Protein 7ZET (pdb70)

Secondary structure (DSSP, 8-state):
---HHHHHHHHHHHHTTHHHHHHHHHHHHHHHHHHHHHHHHHHHHHHHHHHHHHHHHHHHHHHHHHHHHHHHSS---S-SHHHHHHHHHHHHHHHHHHHHIIIII-S-HHHHHHHHHHHHHTS-HHHHHTTHHHHHHHHHHHHHHHHHHHHHHHHHHHHHHHHHHHTTSGGGS--GGGG-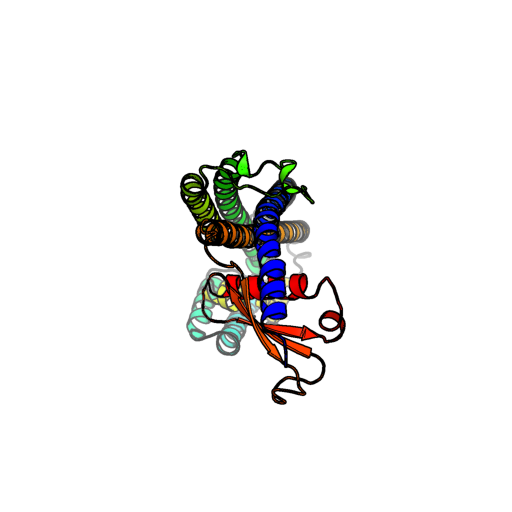SSS-----TT-HHHHHHHHHHHHHHHHHH---HHHHHHHHH-GGGGGGGTTT-HHHHHHTT---TTT-HHHHHHHHHHHHHHHHHHHHHHHHHHHHHHHHHHHHHHHHHHHHHHHHHHHHHHHHHHHT--SS-SEEEEEEEETTTTSSS-TTEEEEEEEETT-SPEEEEEEHHHHTT-TTHHHHHHHHHHHHHHHH-

Sequence (377 aa):
TVSDNELQEMSNQGSKYVNKEIQNAVNGVKQIKTLIEKTNEERKTLLSNLEEAKKKKEDALNETRESETKLKELPGVCNETMMALWEECKPCLKQTCMKFYARVCRSGSGLVGRQLEEFLNQSSPFYFWMNGDRIDSLLENDRQQTHMLDVMQDHFSRASSIIDELFQDRFFTREPQDTYHYLPFSLPHNFHAMFQPFLEMIHEAQQAMDIDRTVCREIRHNSTGCLRMKDQCDKCREILSVDCSTNNPSQAKLRRELDESLQVAERLTRKYNELLKSYQWKMLNTSSLLEQLNEQFNWVSRLANLTQGEDQYYLRVTTVASHTSDSDVPSGVTEVVVKLFDSDPITVTVPVEVSRKNPKFMETVAEKALQEYRKKH

Radius of gyration: 33.51 Å; Cα contacts (8 Å, |Δi|>4): 399; chains: 1; bounding box: 80×47×77 Å

Nearest PDB structures (foldseek):
  7zet-assembly2_A  TM=1.003E+00  e=3.191E-52  Homo sapiens
  7zeu-assembly1_A  TM=9.275E-01  e=2.368E-42  Homo sapiens
  7zeu-assembly2_D  TM=9.428E-01  e=3.509E-41  Homo sapiens
  7n6g-assembly1_3X  TM=1.990E-01  e=4.612E-02  Chlamydomonas reinhardtii
  5i7d-assembly1_A  TM=1.953E-01  e=1.506E+00  Homo sapiens

Organism: Homo sapiens (NCBI:txid9606)

Solvent-accessible surface area: 21316 Å² total; per-residue (Å²): 185,50,60,94,115,89,24,86,99,15,1,76,66,0,14,57,37,0,66,114,38,17,25,78,3,2,36,12,0,26,115,17,36,78,83,6,62,122,12,15,96,56,16,94,78,17,34,68,66,0,114,111,2,79,138,100,0,58,78,12,8,94,103,2,133,106,13,15,55,116,0,113,77,60,92,43,50,34,56,83,74,1,93,69,30,7,100,94,0,24,69,47,0,50,102,33,0,39,140,52,12,60,192,65,31,170,80,30,22,42,96,3,0,124,62,0,85,99,63,1,99,173,23,49,3,14,50,1,2,4,25,3,14,78,2,70,78,12,46,80,60,12,149,100,1,39,118,76,20,79,57,10,41,68,45,2,47,129,2,15,71,37,6,67,120,1,18,145,32,166,22,4,81,85,88,95,37,10,88,90,162,215,121,106,36,73,37,52,121,91,14,95,60,34,47,63,66,10,24,86,41,0,63,70,0,50,126,16,2,112,117,112,86,91,51,18,197,94,2,59,169,79,6,43,6,0,9,76,16,22,95,109,1,66,72,0,122,65,0,43,80,16,100,3,52,125,91,44,83,65,2,8,118,35,46,143,70,3,55,124,12,1,101,64,0,34,140,36,3,151,86,2,71,129,34,0,90,38,0,42,138,47,3,78,74,7,37,57,17,0,115,88,0,28,70,27,0,49,2,0,19,37,0,26,89,55,19,139,39,138,138,119,86,36,0,109,7,61,59,29,23,32,82,125,82,83,68,125,4,83,87,43,30,14,40,0,36,0,63,0,24,91,33,107,74,10,72,6,79,1,68,44,77,42,17,165,202,56,110,41,25,2,90,48,0,0,46,28,0,4,124,91,18,60,83,106,173

InterPro domains:
  IPR000753 Clusterin-like [PF01093] (30-445)
  IPR000753 Clusterin-like [PTHR10970] (2-448)
  IPR016014 Clusterin, N-terminal [SM00030] (23-227)
  IPR016015 Clusterin, C-terminal [SM00035] (228-443)
  IPR016016 Clusterin [PIRSF002368] (1-449)
  IPR033986 Clusterin, conserved site [PS00492] (113-121)
  IPR033986 Clusterin, conserved site [PS00493] (295-305)

B-factor: mean 80.99, std 20.87, range [36.33, 161.13]

GO terms:
  GO:0005515 protein binding (F, IPI)
  GO:0005576 extracellular region (C, IDA)
  GO:0005886 plasma membrane (C, IDA)
  GO:0097242 amyloid-beta clearance (P, IDA)
  GO:0048018 receptor ligand activity (F, IDA)
  GO:0071944 cell periphery (C, IDA)
  GO:0005634 nucleus (C, IDA)
  GO:0005737 cytoplasm (C, IDA)
  GO:0005856 cytoskeleton (C, IDA)
  GO:0001540 amyloid-beta binding (F, IDA)
  GO:0016020 membrane (C, IDA)
  GO:0032991 protein-containing complex (C, IDA)
  GO:1905907 negative regulation of amyloid fibril formation (P, IDA)
  GO:0031333 negative regulation of protein-containing complex assembly (P, IDA)
  GO:0031334 positive regulation of protein-containing complex assembly (P, IDA)
  GO:0061740 protein targeting to lysosome involved in chaperone-mediated autophagy (P, IDA)
  GO:0140597 protein carrier activity (F, IDA)
  GO:0005576 extracellular region (C, TAS)
  GO:0005737 cytoplasm (C, TAS)
  GO:1905907 negative regulation of amyloid fibril formation (P, TAS)

Structure (mmCIF, N/CA/C/O backbone):
data_7ZET
#
_entry.id   7ZET
#
_cell.length_a   65.742
_cell.length_b   43.808
_cell.length_c   102.800
_cell.angle_alpha   90.000
_cell.angle_beta   107.290
_cell.angle_gamma   90.000
#
_symmetry.space_group_name_H-M   'P 1 21 1'
#
loop_
_entity.id
_entity.type
_entity.pdbx_description
1 polymer Clusterin
2 branched 2-acetamido-2-deoxy-beta-D-glucopyranose-(1-4)-2-acetamido-2-deoxy-beta-D-glucopyranose
3 branched beta-D-mannopyranose-(1-4)-2-acetamido-2-deoxy-beta-D-glucopyranose-(1-4)-2-acetamido-2-deoxy-beta-D-glucopyranose
4 non-polymer 2-acetamido-2-deoxy-beta-D-glucopyranose
#
loop_
_atom_site.group_PDB
_atom_site.id
_atom_site.type_symbol
_atom_site.label_atom_id
_atom_site.label_alt_id
_atom_site.label_comp_id
_atom_site.label_asym_id
_atom_site.label_entity_id
_atom_site.label_seq_id
_atom_site.pdbx_PDB_ins_code
_atom_site.Cartn_x
_atom_site.Cartn_y
_atom_site.Cartn_z
_atom_site.occupancy
_atom_site.B_iso_or_equiv
_atom_site.auth_seq_id
_atom_site.auth_comp_id
_atom_site.auth_asym_id
_atom_site.auth_atom_id
_atom_site.pdbx_PDB_model_num
ATOM 1 N N . THR A 1 3 ? 48.284 -15.358 65.089 1.00 107.52 25 THR A N 1
ATOM 2 C CA . THR A 1 3 ? 49.670 -15.045 65.416 1.00 111.46 25 THR A CA 1
ATOM 3 C C . THR A 1 3 ? 50.121 -13.793 64.663 1.00 110.71 25 THR A C 1
ATOM 4 O O . THR A 1 3 ? 51.316 -13.511 64.552 1.00 118.06 25 THR A O 1
ATOM 8 N N . VAL A 1 4 ? 49.144 -13.043 64.160 1.00 82.23 26 VAL A N 1
ATOM 9 C CA . VAL A 1 4 ? 49.410 -11.850 63.363 1.00 75.36 26 VAL A CA 1
ATOM 10 C C . VAL A 1 4 ? 49.762 -10.698 64.298 1.00 70.89 26 VAL A C 1
ATOM 11 O O . VAL A 1 4 ? 48.965 -10.329 65.168 1.00 67.84 26 VAL A O 1
ATOM 15 N N . SER A 1 5 ? 50.952 -10.126 64.112 1.00 79.26 27 SER A N 1
ATOM 16 C CA . SER A 1 5 ? 51.426 -9.066 64.994 1.00 79.38 27 SER A CA 1
ATOM 17 C C . SER A 1 5 ? 50.532 -7.835 64.907 1.00 75.31 27 SER A C 1
ATOM 18 O O . SER A 1 5 ? 50.081 -7.448 63.825 1.00 88.38 27 SER A O 1
ATOM 21 N N . ASP A 1 6 ? 50.267 -7.227 66.068 1.00 78.55 28 ASP A N 1
ATOM 22 C CA . ASP A 1 6 ? 49.475 -6.001 66.104 1.00 81.33 28 ASP A CA 1
ATOM 23 C C . ASP A 1 6 ? 50.115 -4.906 65.259 1.00 79.83 28 ASP A C 1
ATOM 24 O O . ASP A 1 6 ? 49.413 -4.143 64.584 1.00 92.25 28 ASP A O 1
ATOM 29 N N . ASN A 1 7 ? 51.450 -4.821 65.276 1.00 65.86 29 ASN A N 1
ATOM 30 C CA . ASN A 1 7 ? 52.144 -3.833 64.455 1.00 74.69 29 ASN A CA 1
ATOM 31 C C . ASN A 1 7 ? 51.845 -4.024 62.977 1.00 77.83 29 ASN A C 1
ATOM 32 O O . ASN A 1 7 ? 51.772 -3.042 62.228 1.00 73.98 29 ASN A O 1
ATOM 37 N N . GLU A 1 8 ? 51.668 -5.273 62.539 1.00 78.70 30 GLU A N 1
ATOM 38 C CA . GLU A 1 8 ? 51.316 -5.526 61.145 1.00 65.78 30 GLU A CA 1
ATOM 39 C C . GLU A 1 8 ? 49.886 -5.090 60.860 1.00 76.75 30 GLU A C 1
ATOM 40 O O . GLU A 1 8 ? 49.624 -4.413 59.860 1.00 73.95 30 GLU A O 1
ATOM 46 N N . LEU A 1 9 ? 48.948 -5.470 61.736 1.00 72.98 31 LEU A N 1
ATOM 47 C CA . LEU A 1 9 ? 47.562 -5.035 61.596 1.00 61.93 31 LEU A CA 1
ATOM 48 C C . LEU A 1 9 ? 47.474 -3.521 61.461 1.00 66.33 31 LEU A C 1
ATOM 49 O O . LEU A 1 9 ? 46.669 -3.004 60.676 1.00 71.77 31 LEU A O 1
ATOM 54 N N . GLN A 1 10 ? 48.309 -2.795 62.208 1.00 61.40 32 GLN A N 1
ATOM 55 C CA . GLN A 1 10 ? 48.321 -1.340 62.110 1.00 69.60 32 GLN A CA 1
ATOM 56 C C . GLN A 1 10 ? 48.824 -0.879 60.750 1.00 60.30 32 GLN A C 1
ATOM 57 O O . GLN A 1 10 ? 48.275 0.065 60.170 1.00 65.59 32 GLN A O 1
ATOM 63 N N . GLU A 1 11 ? 49.868 -1.526 60.225 1.00 51.45 33 GLU A N 1
ATOM 64 C CA . GLU A 1 11 ? 50.345 -1.173 58.892 1.00 65.76 33 GLU A CA 1
ATOM 65 C C . GLU A 1 11 ? 49.301 -1.511 57.833 1.00 71.14 33 GLU A C 1
ATOM 66 O O . GLU A 1 11 ? 49.133 -0.765 56.861 1.00 64.82 33 GLU A O 1
ATOM 72 N N . MET A 1 12 ? 48.586 -2.626 58.012 1.00 68.28 34 MET A N 1
ATOM 73 C CA . MET A 1 12 ? 47.459 -2.932 57.140 1.00 61.36 34 MET A CA 1
ATOM 74 C C . MET A 1 12 ? 46.382 -1.861 57.239 1.00 70.12 34 MET A C 1
ATOM 75 O O . MET A 1 12 ? 45.719 -1.553 56.239 1.00 71.33 34 MET A O 1
ATOM 80 N N . SER A 1 13 ? 46.202 -1.275 58.426 1.00 59.90 35 SER A N 1
ATOM 81 C CA . SER A 1 13 ? 45.209 -0.217 58.591 1.00 60.85 35 SER A CA 1
ATOM 82 C C . SER A 1 13 ? 45.660 1.066 57.905 1.00 61.99 35 SER A C 1
ATOM 83 O O . SER A 1 13 ? 44.875 1.709 57.200 1.00 67.07 35 SER A O 1
ATOM 86 N N . ASN A 1 14 ? 46.925 1.453 58.108 1.00 73.15 36 ASN A N 1
ATOM 87 C CA . ASN A 1 14 ? 47.505 2.569 57.365 1.00 75.19 36 ASN A CA 1
ATOM 88 C C . ASN A 1 14 ? 47.341 2.366 55.866 1.00 72.18 36 ASN A C 1
ATOM 89 O O . ASN A 1 14 ? 46.841 3.245 55.153 1.00 62.58 36 ASN A O 1
ATOM 94 N N . GLN A 1 15 ? 47.750 1.193 55.379 1.00 71.08 37 GLN A N 1
ATOM 95 C CA . GLN A 1 15 ? 47.696 0.898 53.952 1.00 54.87 37 GLN A CA 1
ATOM 96 C C . GLN A 1 15 ? 46.262 0.907 53.438 1.00 67.18 37 GLN A C 1
ATOM 97 O O . GLN A 1 15 ? 45.979 1.477 52.378 1.00 79.90 37 GLN A O 1
ATOM 103 N N . GLY A 1 16 ? 45.340 0.294 54.184 1.00 70.06 38 GLY A N 1
ATOM 104 C CA . GLY A 1 16 ? 43.957 0.229 53.739 1.00 71.41 38 GLY A CA 1
ATOM 105 C C . GLY A 1 16 ? 43.247 1.568 53.771 1.00 68.32 38 GLY A C 1
ATOM 106 O O . GLY A 1 16 ? 42.380 1.832 52.932 1.00 81.21 38 GLY A O 1
ATOM 107 N N . SER A 1 17 ? 43.603 2.432 54.726 1.00 59.39 39 SER A N 1
ATOM 108 C CA . SER A 1 17 ? 42.948 3.729 54.842 1.00 67.01 39 SER A CA 1
ATOM 109 C C . SER A 1 17 ? 43.259 4.644 53.665 1.00 70.89 39 SER A C 1
ATOM 110 O O . SER A 1 17 ? 42.486 5.571 53.399 1.00 73.40 39 SER A O 1
ATOM 113 N N . LYS A 1 18 ? 44.362 4.405 52.954 1.00 69.77 40 LYS A N 1
ATOM 114 C CA . LYS A 1 18 ? 44.731 5.237 51.818 1.00 69.47 40 LYS A CA 1
ATOM 115 C C . LYS A 1 18 ? 43.999 4.856 50.538 1.00 66.74 40 LYS A C 1
ATOM 116 O O . LYS A 1 18 ? 44.038 5.628 49.572 1.00 78.99 40 LYS A O 1
ATOM 118 N N . TYR A 1 19 ? 43.348 3.693 50.496 1.00 68.11 41 TYR A N 1
ATOM 119 C CA . TYR A 1 19 ? 42.499 3.335 49.369 1.00 66.83 41 TYR A CA 1
ATOM 120 C C . TYR A 1 19 ? 41.084 3.874 49.514 1.00 70.51 41 TYR A C 1
ATOM 121 O O . TYR A 1 19 ? 40.293 3.762 48.571 1.00 87.29 41 TYR A O 1
ATOM 130 N N . VAL A 1 20 ? 40.754 4.461 50.667 1.00 62.65 42 VAL A N 1
ATOM 131 C CA . VAL A 1 20 ? 39.485 5.161 50.814 1.00 61.39 42 VAL A CA 1
ATOM 132 C C . VAL A 1 20 ? 39.514 6.473 50.043 1.00 72.51 42 VAL A C 1
ATOM 133 O O . VAL A 1 20 ? 38.498 6.893 49.474 1.00 77.54 42 VAL A O 1
ATOM 137 N N . ASN A 1 21 ? 40.675 7.128 49.981 1.00 79.85 43 ASN A N 1
ATOM 138 C CA . ASN A 1 21 ? 40.792 8.350 49.194 1.00 73.03 43 ASN A CA 1
ATOM 139 C C . ASN A 1 21 ? 40.751 8.082 47.698 1.00 80.74 43 ASN A C 1
ATOM 140 O O . ASN A 1 21 ? 40.405 8.985 46.928 1.00 77.14 43 ASN A O 1
ATOM 145 N N . LYS A 1 22 ? 41.093 6.868 47.263 1.00 71.94 44 LYS A N 1
ATOM 146 C CA . LYS A 1 22 ? 40.953 6.539 45.849 1.00 73.65 44 LYS A CA 1
ATOM 147 C C . LYS A 1 22 ? 39.499 6.292 45.477 1.00 82.42 44 LYS A C 1
ATOM 148 O O . LYS A 1 22 ? 39.127 6.442 44.307 1.00 78.14 44 LYS A O 1
ATOM 154 N N . GLU A 1 23 ? 38.667 5.921 46.454 1.00 77.77 45 GLU A N 1
ATOM 155 C CA . GLU A 1 23 ? 37.249 5.711 46.176 1.00 69.82 45 GLU A CA 1
ATOM 156 C C . GLU A 1 23 ? 36.544 7.031 45.892 1.00 65.34 45 GLU A C 1
ATOM 157 O O . GLU A 1 23 ? 35.771 7.134 44.931 1.00 58.58 45 GLU A O 1
ATOM 163 N N . ILE A 1 24 ? 36.812 8.058 46.705 1.00 56.66 46 ILE A N 1
ATOM 164 C CA . ILE A 1 24 ? 36.202 9.367 46.482 1.00 51.99 46 ILE A CA 1
ATOM 165 C C . ILE A 1 24 ? 36.502 9.860 45.075 1.00 61.81 46 ILE A C 1
ATOM 166 O O . ILE A 1 24 ? 35.654 10.481 44.422 1.00 72.64 46 ILE A O 1
ATOM 171 N N . GLN A 1 25 ? 37.708 9.578 44.578 1.00 65.10 47 GLN A N 1
ATOM 172 C CA . GLN A 1 25 ? 38.031 9.916 43.198 1.00 54.36 47 GLN A CA 1
ATOM 173 C C . GLN A 1 25 ? 37.284 9.009 42.228 1.00 59.34 47 GLN A C 1
ATOM 174 O O . GLN A 1 25 ? 36.634 9.491 41.293 1.00 66.21 47 GLN A O 1
ATOM 180 N N . ASN A 1 26 ? 37.359 7.690 42.438 1.00 54.95 48 ASN A N 1
ATOM 181 C CA . ASN A 1 26 ? 36.616 6.759 41.593 1.00 52.68 48 ASN A CA 1
ATOM 182 C C . ASN A 1 26 ? 35.126 7.063 41.615 1.00 48.65 48 ASN A C 1
ATOM 183 O O . ASN A 1 26 ? 34.447 6.954 40.588 1.00 69.19 48 ASN A O 1
ATOM 188 N N . ALA A 1 27 ? 34.603 7.454 42.779 1.00 45.00 49 ALA A N 1
ATOM 189 C CA . ALA A 1 27 ? 33.176 7.724 42.894 1.00 47.68 49 ALA A CA 1
ATOM 190 C C . ALA A 1 27 ? 32.761 8.885 42.002 1.00 60.13 49 ALA A C 1
ATOM 191 O O . ALA A 1 27 ? 31.744 8.810 41.303 1.00 65.72 49 ALA A O 1
ATOM 193 N N . VAL A 1 28 ? 33.535 9.974 42.017 1.00 57.20 50 VAL A N 1
ATOM 194 C CA . VAL A 1 28 ? 33.209 11.121 41.176 1.00 48.16 50 VAL A CA 1
ATOM 195 C C . VAL A 1 28 ? 33.306 10.749 39.702 1.00 52.91 50 VAL A C 1
ATOM 196 O O . VAL A 1 28 ? 32.506 11.210 38.876 1.00 69.72 50 VAL A O 1
ATOM 200 N N . ASN A 1 29 ? 34.273 9.900 39.348 1.00 49.45 51 ASN A N 1
ATOM 201 C CA . ASN A 1 29 ? 34.357 9.426 37.969 1.00 54.71 51 ASN A CA 1
ATOM 202 C C . ASN A 1 29 ? 33.146 8.579 37.601 1.00 60.03 51 ASN A C 1
ATOM 203 O O . ASN A 1 29 ? 32.614 8.698 36.489 1.00 62.35 51 ASN A O 1
ATOM 208 N N . GLY A 1 30 ? 32.682 7.738 38.527 1.00 61.22 52 GLY A N 1
ATOM 209 C CA . GLY A 1 30 ? 31.460 6.990 38.283 1.00 63.11 52 GLY A CA 1
ATOM 210 C C . GLY A 1 30 ? 30.285 7.894 37.979 1.00 60.93 52 GLY A C 1
ATOM 211 O O . GLY A 1 30 ? 29.489 7.613 37.080 1.00 66.71 52 GLY A O 1
ATOM 212 N N . VAL A 1 31 ? 30.175 9.006 38.709 1.00 53.75 53 VAL A N 1
ATOM 213 C CA . VAL A 1 31 ? 29.136 9.991 38.427 1.00 50.99 53 VAL A CA 1
ATOM 214 C C . VAL A 1 31 ? 29.292 10.529 37.014 1.00 59.72 53 VAL A C 1
ATOM 215 O O . VAL A 1 31 ? 28.339 10.545 36.225 1.00 54.07 53 VAL A O 1
ATOM 219 N N . LYS A 1 32 ? 30.507 10.963 36.668 1.00 55.42 54 LYS A N 1
ATOM 220 C CA . LYS A 1 32 ? 30.740 11.552 35.355 1.00 44.98 54 LYS A CA 1
ATOM 221 C C . LYS A 1 32 ? 30.597 10.527 34.238 1.00 56.05 54 LYS A C 1
ATOM 222 O O . LYS A 1 32 ? 30.148 10.873 33.139 1.00 66.20 54 LYS A O 1
ATOM 228 N N . GLN A 1 33 ? 30.957 9.267 34.496 1.00 53.58 55 GLN A N 1
ATOM 229 C CA . GLN A 1 33 ? 30.766 8.234 33.481 1.00 58.57 55 GLN A CA 1
ATOM 230 C C . GLN A 1 33 ? 29.286 7.958 33.246 1.00 63.30 55 GLN A C 1
ATOM 231 O O . GLN A 1 33 ? 28.863 7.768 32.101 1.00 64.47 55 GLN A O 1
ATOM 237 N N . ILE A 1 34 ? 28.483 7.946 34.314 1.00 55.27 56 ILE A N 1
ATOM 238 C CA . ILE A 1 34 ? 27.041 7.763 34.159 1.00 50.82 56 ILE A CA 1
ATOM 239 C C . ILE A 1 34 ? 26.442 8.921 33.374 1.00 53.49 56 ILE A C 1
ATOM 240 O O . ILE A 1 34 ? 25.569 8.724 32.519 1.00 58.14 56 ILE A O 1
ATOM 245 N N . LYS A 1 35 ? 26.904 10.145 33.647 1.00 55.19 57 LYS A N 1
ATOM 246 C CA . LYS A 1 35 ? 26.457 11.298 32.872 1.00 50.50 57 LYS A CA 1
ATOM 247 C C . LYS A 1 35 ? 26.691 11.083 31.385 1.00 58.77 57 LYS A C 1
ATOM 248 O O . LYS A 1 35 ? 25.824 11.393 30.558 1.00 67.18 57 LYS A O 1
ATOM 254 N N . THR A 1 36 ? 27.857 10.541 31.028 1.00 54.34 58 THR A N 1
ATOM 255 C CA . THR A 1 36 ? 28.146 10.240 29.630 1.00 57.17 58 THR A CA 1
ATOM 256 C C . THR A 1 36 ? 27.108 9.285 29.050 1.00 57.31 58 THR A C 1
ATOM 257 O O . THR A 1 36 ? 26.562 9.525 27.967 1.00 60.54 58 THR A O 1
ATOM 261 N N . LEU A 1 37 ? 26.801 8.210 29.781 1.00 52.06 59 LEU A N 1
ATOM 262 C CA . LEU A 1 37 ? 25.878 7.199 29.273 1.00 45.99 59 LEU A CA 1
ATOM 263 C C . LEU A 1 37 ? 24.469 7.758 29.121 1.00 52.66 59 LEU A C 1
ATOM 264 O O . LEU A 1 37 ? 23.762 7.417 28.166 1.00 59.75 59 LEU A O 1
ATOM 269 N N . ILE A 1 38 ? 24.043 8.615 30.051 1.00 51.85 60 ILE A N 1
ATOM 270 C CA . ILE A 1 38 ? 22.726 9.239 29.944 1.00 46.47 60 ILE A CA 1
ATOM 271 C C . ILE A 1 38 ? 22.660 10.125 28.707 1.00 47.15 60 ILE A C 1
ATOM 272 O O . ILE A 1 38 ? 21.706 10.061 27.923 1.00 70.45 60 ILE A O 1
ATOM 277 N N . GLU A 1 39 ? 23.685 10.959 28.511 1.00 57.08 61 GLU A N 1
ATOM 278 C CA . GLU A 1 39 ? 23.722 11.832 27.342 1.00 58.02 61 GLU A CA 1
ATOM 279 C C . GLU A 1 39 ? 23.818 11.028 26.053 1.00 61.24 61 GLU A C 1
ATOM 280 O O . GLU A 1 39 ? 23.252 11.424 25.028 1.00 69.22 61 GLU A O 1
ATOM 286 N N . LYS A 1 40 ? 24.533 9.900 26.084 1.00 47.30 62 LYS A N 1
ATOM 287 C CA . LYS A 1 40 ? 24.591 9.013 24.924 1.00 53.08 62 LYS A CA 1
ATOM 288 C C . LYS A 1 40 ? 23.209 8.469 24.582 1.00 55.86 62 LYS A C 1
ATOM 289 O O . LYS A 1 40 ? 22.755 8.555 23.434 1.00 57.59 62 LYS A O 1
ATOM 295 N N . THR A 1 41 ? 22.514 7.924 25.583 1.00 56.93 63 THR A N 1
ATOM 296 C CA . THR A 1 41 ? 21.170 7.402 25.369 1.00 48.80 63 THR A CA 1
ATOM 297 C C . THR A 1 41 ? 20.212 8.487 24.894 1.00 57.58 63 THR A C 1
ATOM 298 O O . THR A 1 41 ? 19.291 8.204 24.118 1.00 60.38 63 THR A O 1
ATOM 302 N N . ASN A 1 42 ? 20.415 9.729 25.343 1.00 52.65 64 ASN A N 1
ATOM 303 C CA . ASN A 1 42 ? 19.549 10.824 24.918 1.00 60.74 64 ASN A CA 1
ATOM 304 C C . ASN A 1 42 ? 19.657 11.052 23.416 1.00 64.41 64 ASN A C 1
ATOM 305 O O . ASN A 1 42 ? 18.645 11.232 22.729 1.00 59.30 64 ASN A O 1
ATOM 310 N N . GLU A 1 43 ? 20.884 11.040 22.889 1.00 60.85 65 GLU A N 1
ATOM 311 C CA . GLU A 1 43 ? 21.077 11.220 21.453 1.00 62.52 65 GLU A CA 1
ATOM 312 C C . GLU A 1 43 ? 20.531 10.034 20.672 1.00 55.92 65 GLU A C 1
ATOM 313 O O . GLU A 1 43 ? 19.963 10.210 19.587 1.00 72.85 65 GLU A O 1
ATOM 319 N N . GLU A 1 44 ? 20.694 8.821 21.205 1.00 52.55 66 GLU A N 1
ATOM 320 C CA . GLU A 1 44 ? 20.103 7.651 20.566 1.00 49.58 66 GLU A CA 1
ATOM 321 C C . GLU A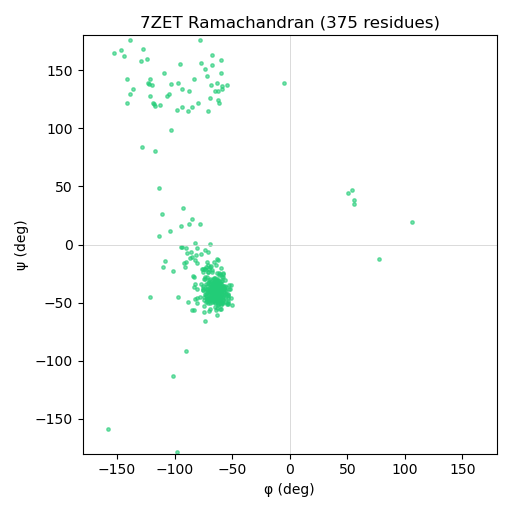 1 44 ? 18.584 7.733 20.567 1.00 58.56 66 GLU A C 1
ATOM 322 O O . GLU A 1 44 ? 17.933 7.237 19.641 1.00 63.24 66 GLU A O 1
ATOM 328 N N . ARG A 1 45 ? 18.005 8.363 21.591 1.00 56.02 67 ARG A N 1
ATOM 329 C CA . ARG A 1 45 ? 16.567 8.606 21.594 1.00 46.24 67 ARG A CA 1
ATOM 330 C C . ARG A 1 45 ? 16.175 9.586 20.495 1.00 56.43 67 ARG A C 1
ATOM 331 O O . ARG A 1 45 ? 15.156 9.398 19.817 1.00 59.17 67 ARG A O 1
ATOM 339 N N . LYS A 1 46 ? 16.987 10.626 20.287 1.00 54.94 68 LYS A N 1
ATOM 340 C CA . LYS A 1 46 ? 16.655 11.645 19.295 1.00 48.11 68 LYS A CA 1
ATOM 341 C C . LYS A 1 46 ? 16.676 11.072 17.883 1.00 66.51 68 LYS A C 1
ATOM 342 O O . LYS A 1 46 ? 15.756 11.315 17.092 1.00 63.19 68 LYS A O 1
ATOM 348 N N . THR A 1 47 ? 17.727 10.323 17.540 1.00 53.05 69 THR A N 1
ATOM 349 C CA . THR A 1 47 ? 17.779 9.716 16.216 1.00 57.18 69 THR A CA 1
ATOM 350 C C . THR A 1 47 ? 16.685 8.668 16.044 1.00 57.80 69 THR A C 1
ATOM 351 O O . THR A 1 47 ? 16.183 8.471 14.931 1.00 60.35 69 THR A O 1
ATOM 355 N N . LEU A 1 48 ? 16.275 8.021 17.137 1.00 68.18 70 LEU A N 1
ATOM 356 C CA . LEU A 1 48 ? 15.136 7.113 17.079 1.00 62.25 70 LEU A CA 1
ATOM 357 C C . LEU A 1 48 ? 13.852 7.879 16.799 1.00 59.49 70 LEU A C 1
ATOM 358 O O . LEU A 1 48 ? 13.006 7.431 16.015 1.00 62.91 70 LEU A O 1
ATOM 363 N N . LEU A 1 49 ? 13.700 9.047 17.426 1.00 62.08 71 LEU A N 1
ATOM 364 C CA . LEU A 1 49 ? 12.542 9.893 17.167 1.00 55.58 71 LEU A CA 1
ATOM 365 C C . LEU A 1 49 ? 12.484 10.311 15.703 1.00 57.46 71 LEU A C 1
ATOM 366 O O . LEU A 1 49 ? 11.404 10.343 15.100 1.00 60.32 71 LEU A O 1
ATOM 371 N N . SER A 1 50 ? 13.638 10.628 15.110 1.00 58.31 72 SER A N 1
ATOM 372 C CA . SER A 1 50 ? 13.661 10.964 13.692 1.00 50.50 72 SER A CA 1
ATOM 373 C C . SER A 1 50 ? 13.305 9.762 12.828 1.00 57.10 72 SER A C 1
ATOM 374 O O . SER A 1 50 ? 12.744 9.928 11.739 1.00 65.67 72 SER A O 1
ATOM 377 N N . ASN A 1 51 ? 13.620 8.550 13.294 1.00 59.77 73 ASN A N 1
ATOM 378 C CA . ASN A 1 51 ? 13.183 7.352 12.582 1.00 55.36 73 ASN A CA 1
ATOM 379 C C . ASN A 1 51 ? 11.676 7.178 12.688 1.00 52.29 73 ASN A C 1
ATOM 380 O O . ASN A 1 51 ? 11.026 6.744 11.730 1.00 60.49 73 ASN A O 1
ATOM 385 N N . LEU A 1 52 ? 11.103 7.522 13.843 1.00 48.08 74 LEU A N 1
ATOM 386 C CA . LEU A 1 52 ? 9.661 7.405 14.018 1.00 56.58 74 LEU A CA 1
ATOM 387 C C . LEU A 1 52 ? 8.908 8.417 13.166 1.00 62.35 74 LEU A C 1
ATOM 388 O O . LEU A 1 52 ? 7.810 8.121 12.678 1.00 57.76 74 LEU A O 1
ATOM 393 N N . GLU A 1 53 ? 9.478 9.607 12.967 1.00 53.71 75 GLU A N 1
ATOM 394 C CA . GLU A 1 53 ? 8.789 10.624 12.180 1.00 56.14 75 GLU A CA 1
ATOM 395 C C . GLU A 1 53 ? 8.784 10.268 10.698 1.00 66.99 75 GLU A C 1
ATOM 396 O O . GLU A 1 53 ? 7.803 10.538 9.995 1.00 58.91 75 GLU A O 1
ATOM 402 N N . GLU A 1 54 ? 9.862 9.654 10.207 1.00 58.61 76 GLU A N 1
ATOM 403 C CA . GLU A 1 54 ? 9.843 9.129 8.847 1.00 47.89 76 GLU A CA 1
ATOM 404 C C . GLU A 1 54 ? 8.901 7.935 8.740 1.00 60.51 76 GLU A C 1
ATOM 405 O O . GLU A 1 54 ? 8.147 7.816 7.767 1.00 72.44 76 GLU A O 1
ATOM 411 N N . ALA A 1 55 ? 8.916 7.054 9.743 1.00 52.18 77 ALA A N 1
ATOM 412 C CA . ALA A 1 55 ? 8.078 5.862 9.696 1.00 50.11 77 ALA A CA 1
ATOM 413 C C . ALA A 1 55 ? 6.601 6.197 9.851 1.00 60.78 77 ALA A C 1
ATOM 414 O O . ALA A 1 55 ? 5.750 5.487 9.304 1.00 60.62 77 ALA A O 1
ATOM 416 N N . LYS A 1 56 ? 6.274 7.260 10.590 1.00 61.76 78 LYS A N 1
ATOM 417 C CA . LYS A 1 56 ? 4.870 7.615 10.775 1.00 55.67 78 LYS A CA 1
ATOM 418 C C . LYS A 1 56 ? 4.235 8.049 9.463 1.00 61.20 78 LYS A C 1
ATOM 419 O O . LYS A 1 56 ? 3.096 7.668 9.163 1.00 68.74 78 LYS A O 1
ATOM 425 N N . LYS A 1 57 ? 4.953 8.849 8.673 1.00 55.90 79 LYS A N 1
ATOM 426 C CA . LYS A 1 57 ? 4.419 9.314 7.398 1.00 58.68 79 LYS A CA 1
ATOM 427 C C . LYS A 1 57 ? 4.062 8.140 6.496 1.00 56.48 79 LYS A C 1
ATOM 428 O O . LYS A 1 57 ? 2.942 8.057 5.980 1.00 52.69 79 LYS A O 1
ATOM 434 N N . LYS A 1 58 ? 5.001 7.204 6.322 1.00 49.36 80 LYS A N 1
ATOM 435 C CA . LYS A 1 58 ? 4.756 6.044 5.471 1.00 61.52 80 LYS A CA 1
ATOM 436 C C . LYS A 1 58 ? 3.540 5.260 5.946 1.00 59.92 80 LYS A C 1
ATOM 437 O O . LYS A 1 58 ? 2.683 4.877 5.141 1.00 71.56 80 LYS A O 1
ATOM 443 N N . LYS A 1 59 ? 3.445 5.019 7.255 1.00 56.46 81 LYS A N 1
ATOM 444 C CA . LYS A 1 59 ? 2.276 4.338 7.803 1.00 61.08 81 LYS A CA 1
ATOM 445 C C . LYS A 1 59 ? 1.005 5.134 7.534 1.00 63.92 81 LYS A C 1
ATOM 446 O O . LYS A 1 59 ? -0.005 4.581 7.082 1.00 67.76 81 LYS A O 1
ATOM 452 N N . GLU A 1 60 ? 1.046 6.446 7.787 1.00 57.90 82 GLU A N 1
ATOM 453 C CA . GLU A 1 60 ? -0.143 7.278 7.621 1.00 72.07 82 GLU A CA 1
ATOM 454 C C . GLU A 1 60 ? -0.613 7.286 6.172 1.00 66.57 82 GLU A C 1
ATOM 455 O O . GLU A 1 60 ? -1.814 7.168 5.900 1.00 71.64 82 GLU A O 1
ATOM 461 N N . ASP A 1 61 ? 0.322 7.420 5.228 1.00 62.98 83 ASP A N 1
ATOM 462 C CA . ASP A 1 61 ? -0.037 7.381 3.814 1.00 54.78 83 ASP A CA 1
ATOM 463 C C . ASP A 1 61 ? -0.673 6.048 3.443 1.00 55.50 83 ASP A C 1
ATOM 464 O O . ASP A 1 61 ? -1.652 6.008 2.690 1.00 76.04 83 ASP A O 1
ATOM 469 N N . ALA A 1 62 ? -0.133 4.945 3.967 1.00 57.11 84 ALA A N 1
ATOM 470 C CA . ALA A 1 62 ? -0.714 3.637 3.692 1.00 56.97 84 ALA A CA 1
ATOM 471 C C . ALA A 1 62 ? -2.109 3.507 4.286 1.00 63.47 84 ALA A C 1
ATOM 472 O O . ALA A 1 62 ? -2.961 2.812 3.718 1.00 70.18 84 ALA A O 1
ATOM 474 N N . LEU A 1 63 ? -2.363 4.167 5.419 1.00 64.15 85 LEU A N 1
ATOM 475 C CA . LEU A 1 63 ? -3.670 4.055 6.057 1.00 55.88 85 LEU A CA 1
ATOM 476 C C . LEU A 1 63 ? -4.722 4.867 5.314 1.00 64.51 85 LEU A C 1
ATOM 477 O O . LEU A 1 63 ? -5.865 4.416 5.176 1.00 73.67 85 LEU A O 1
ATOM 482 N N . ASN A 1 64 ? -4.367 6.061 4.821 1.00 59.50 86 ASN A N 1
ATOM 483 C CA . ASN A 1 64 ? -5.337 6.819 4.034 1.00 71.29 86 ASN A CA 1
ATOM 484 C C . ASN A 1 64 ? -5.731 6.070 2.772 1.00 71.63 86 ASN A C 1
ATOM 485 O O . ASN A 1 64 ? -6.880 6.166 2.329 1.00 69.83 86 ASN A O 1
ATOM 490 N N . GLU A 1 65 ? -4.786 5.360 2.156 1.00 67.97 87 GLU A N 1
ATOM 491 C CA . GLU A 1 65 ? -5.125 4.587 0.970 1.00 72.43 87 GLU A CA 1
ATOM 492 C C . GLU A 1 65 ? -6.013 3.406 1.329 1.00 61.29 87 GLU A C 1
ATOM 493 O O . GLU A 1 65 ? -6.959 3.091 0.599 1.00 83.66 87 GLU A O 1
ATOM 499 N N . THR A 1 66 ? -5.726 2.744 2.452 1.00 61.86 88 THR A N 1
ATOM 500 C CA . THR A 1 66 ? -6.613 1.695 2.943 1.00 72.08 88 THR A CA 1
ATOM 501 C C . THR A 1 66 ? -7.993 2.256 3.256 1.00 68.46 88 THR A C 1
ATOM 502 O O . THR A 1 66 ? -9.014 1.699 2.841 1.00 79.15 88 THR A O 1
ATOM 506 N N . ARG A 1 67 ? -8.038 3.375 3.983 1.00 71.91 89 ARG A N 1
ATOM 507 C CA . ARG A 1 67 ? -9.318 3.977 4.344 1.00 78.75 89 ARG A CA 1
ATOM 508 C C . ARG A 1 67 ? -10.041 4.517 3.117 1.00 76.49 89 ARG A C 1
ATOM 509 O O . ARG A 1 67 ? -11.273 4.451 3.038 1.00 79.02 89 ARG A O 1
ATOM 517 N N . GLU A 1 68 ? -9.295 5.063 2.154 1.00 71.87 90 GLU A N 1
ATOM 518 C CA . GLU A 1 68 ? -9.899 5.475 0.889 1.00 70.54 90 GLU A CA 1
ATOM 519 C C . GLU A 1 68 ? -10.510 4.290 0.156 1.00 76.74 90 GLU A C 1
ATOM 520 O O . GLU A 1 68 ? -11.448 4.461 -0.633 1.00 69.57 90 GLU A O 1
ATOM 526 N N . SER A 1 69 ? -10.015 3.084 0.423 1.00 64.94 91 SER A N 1
ATOM 527 C CA . SER A 1 69 ? -10.497 1.904 -0.281 1.00 70.71 91 SER A CA 1
ATOM 528 C C . SER A 1 69 ? -11.771 1.348 0.348 1.00 84.78 91 SER A C 1
ATOM 529 O O . SER A 1 69 ? -12.670 0.892 -0.369 1.00 90.94 91 SER A O 1
ATOM 532 N N . GLU A 1 70 ? -11.882 1.404 1.680 1.00 75.70 92 GLU A N 1
ATOM 533 C CA . GLU A 1 70 ? -13.057 0.842 2.340 1.00 82.59 92 GLU A CA 1
ATOM 534 C C . GLU A 1 70 ? -14.292 1.713 2.139 1.00 79.59 92 GLU A C 1
ATOM 535 O O . GLU A 1 70 ? -15.416 1.196 2.140 1.00 87.75 92 GLU A O 1
ATOM 541 N N . THR A 1 71 ? -14.110 3.025 1.958 1.00 78.59 93 THR A N 1
ATOM 542 C CA . THR A 1 71 ? -15.256 3.893 1.707 1.00 88.30 93 THR A CA 1
ATOM 543 C C . THR A 1 71 ? -15.838 3.653 0.321 1.00 90.52 93 THR A C 1
ATOM 544 O O . THR A 1 71 ? -17.055 3.758 0.137 1.00 97.10 93 THR A O 1
ATOM 548 N N . LYS A 1 72 ? -14.993 3.314 -0.658 1.00 86.20 94 LYS A N 1
ATOM 549 C CA . LYS A 1 72 ? -15.496 2.933 -1.971 1.00 73.94 94 LYS A CA 1
ATOM 550 C C . LYS A 1 72 ? -16.182 1.575 -1.945 1.00 85.00 94 LYS A C 1
ATOM 551 O O . LYS A 1 72 ? -17.026 1.304 -2.807 1.00 84.05 94 LYS A O 1
ATOM 557 N N . LEU A 1 73 ? -15.846 0.723 -0.977 1.00 76.87 95 LEU A N 1
ATOM 558 C CA . LEU A 1 73 ? -16.496 -0.569 -0.820 1.00 75.34 95 LEU A CA 1
ATOM 559 C C . LEU A 1 73 ? -17.762 -0.485 0.021 1.00 77.67 95 LEU A C 1
ATOM 560 O O . LEU A 1 73 ? -18.535 -1.449 0.053 1.00 92.06 95 LEU A O 1
ATOM 565 N N . LYS A 1 74 ? -17.993 0.637 0.697 1.00 73.46 96 LYS A N 1
ATOM 566 C CA . LYS A 1 74 ? -19.267 0.872 1.359 1.00 84.27 96 LYS A CA 1
ATOM 567 C C . LYS A 1 74 ? -20.258 1.594 0.459 1.00 92.85 96 LYS A C 1
ATOM 568 O O . LYS A 1 74 ? -21.466 1.537 0.718 1.00 103.84 96 LYS A O 1
ATOM 574 N N . GLU A 1 75 ? -19.775 2.260 -0.595 1.00 87.73 97 GLU A N 1
ATOM 575 C CA . GLU A 1 75 ? -20.670 2.759 -1.632 1.00 105.22 97 GLU A CA 1
ATOM 576 C C . GLU A 1 75 ? -21.428 1.619 -2.301 1.00 105.61 97 GLU A C 1
ATOM 577 O O . GLU A 1 75 ? -22.523 1.829 -2.834 1.00 114.51 97 GLU A O 1
ATOM 579 N N . LEU A 1 76 ? -20.862 0.407 -2.275 1.00 96.73 98 LEU A N 1
ATOM 580 C CA . LEU A 1 76 ? -21.489 -0.805 -2.799 1.00 95.25 98 LEU A CA 1
ATOM 581 C C . LEU A 1 76 ? -21.683 -1.765 -1.629 1.00 87.33 98 LEU A C 1
ATOM 582 O O . LEU A 1 76 ? -20.887 -2.697 -1.443 1.00 84.87 98 LEU A O 1
ATOM 587 N N . PRO A 1 77 ? -22.728 -1.575 -0.824 1.00 80.44 99 PRO A N 1
ATOM 588 C CA . PRO A 1 77 ? -22.827 -2.268 0.469 1.00 85.84 99 PRO A CA 1
ATOM 589 C C . PRO A 1 77 ? -23.525 -3.621 0.463 1.00 83.19 99 PRO A C 1
ATOM 590 O O . PRO A 1 77 ? -23.569 -4.265 1.517 1.00 104.39 99 PRO A O 1
ATOM 594 N N . GLY A 1 78 ? -24.065 -4.082 -0.661 1.00 87.06 100 GLY A N 1
ATOM 595 C CA . GLY A 1 78 ? -24.829 -5.312 -0.652 1.00 96.97 100 GLY A CA 1
ATOM 596 C C . GLY A 1 78 ? -23.967 -6.561 -0.605 1.00 88.10 100 GLY A C 1
ATOM 597 O O . GLY A 1 78 ? -22.802 -6.567 -1.000 1.00 85.99 100 GLY A O 1
ATOM 598 N N . VAL A 1 79 ? -24.563 -7.639 -0.101 1.00 80.41 101 VAL A N 1
ATOM 599 C CA . VAL A 1 79 ? -23.940 -8.958 -0.126 1.00 76.32 101 VAL A CA 1
ATOM 600 C C . VAL A 1 79 ? -24.285 -9.633 -1.445 1.00 89.81 101 VAL A C 1
ATOM 601 O O . VAL A 1 79 ? -25.447 -9.641 -1.867 1.00 92.61 101 VAL A O 1
ATOM 605 N N . CYS A 1 80 ? -23.272 -10.189 -2.110 1.00 82.99 102 CYS A N 1
ATOM 606 C CA . CYS A 1 80 ? -23.489 -10.752 -3.439 1.00 77.94 102 CYS A CA 1
ATOM 607 C C . CYS A 1 80 ? -24.235 -12.080 -3.356 1.00 82.51 102 CYS A C 1
ATOM 608 O O . CYS A 1 80 ? -25.318 -12.234 -3.931 1.00 102.12 102 CYS A O 1
ATOM 611 N N . ASN A 1 81 ? -23.677 -13.046 -2.638 1.00 79.63 103 ASN A N 1
ATOM 612 C CA . ASN A 1 81 ? -24.330 -14.332 -2.442 1.00 81.55 103 ASN A CA 1
ATOM 613 C C . ASN A 1 81 ? -25.338 -14.233 -1.301 1.00 85.73 103 ASN A C 1
ATOM 614 O O . ASN A 1 81 ? -25.107 -13.533 -0.311 1.00 109.53 103 ASN A O 1
ATOM 619 N N . GLU A 1 82 ? -26.474 -14.913 -1.455 1.00 99.93 104 GLU A N 1
ATOM 620 C CA . GLU A 1 82 ? -27.470 -14.973 -0.394 1.00 98.21 104 GLU A CA 1
ATOM 621 C C . GLU A 1 82 ? -27.234 -16.134 0.561 1.00 103.19 104 GLU A C 1
ATOM 622 O O . GLU A 1 82 ? -27.933 -16.232 1.576 1.00 105.13 104 GLU A O 1
ATOM 624 N N . THR A 1 83 ? -26.285 -17.022 0.248 1.00 106.55 105 THR A N 1
ATOM 625 C CA . THR A 1 83 ? -25.833 -17.995 1.235 1.00 105.25 105 THR A CA 1
ATOM 626 C C . THR A 1 83 ? -25.055 -17.316 2.351 1.00 107.66 105 THR A C 1
ATOM 627 O O . THR A 1 83 ? -25.063 -17.797 3.490 1.00 115.44 105 THR A O 1
ATOM 631 N N . MET A 1 84 ? -24.383 -16.202 2.039 1.00 101.07 106 MET A N 1
ATOM 632 C CA . MET A 1 84 ? -23.677 -15.424 3.053 1.00 101.31 106 MET A CA 1
ATOM 633 C C . MET A 1 84 ? -24.584 -15.106 4.232 1.00 109.55 106 MET A C 1
ATOM 634 O O . MET A 1 84 ? -24.194 -15.268 5.394 1.00 122.54 106 MET A O 1
ATOM 639 N N . MET A 1 85 ? -25.808 -14.652 3.945 1.00 99.41 107 MET A N 1
ATOM 640 C CA . MET A 1 85 ? -26.745 -14.307 5.008 1.00 101.47 107 MET A CA 1
ATOM 641 C C . MET A 1 85 ? -27.088 -15.515 5.870 1.00 105.49 107 MET A C 1
ATOM 642 O O . MET A 1 85 ? -27.363 -15.365 7.066 1.00 100.24 107 MET A O 1
ATOM 647 N N . ALA A 1 86 ? -27.070 -16.718 5.289 1.00 98.92 108 ALA A N 1
ATOM 648 C CA . ALA A 1 86 ? -27.359 -17.921 6.060 1.00 94.44 108 ALA A CA 1
ATOM 649 C C . ALA A 1 86 ? -26.131 -18.431 6.804 1.00 106.78 108 ALA A C 1
ATOM 650 O O . ALA A 1 86 ? -26.271 -19.076 7.851 1.00 113.01 108 ALA A O 1
ATOM 652 N N . LEU A 1 87 ? -24.930 -18.166 6.283 1.00 97.94 109 LEU A N 1
ATOM 653 C CA . LEU A 1 87 ? -23.718 -18.497 7.025 1.00 97.54 109 LEU A CA 1
ATOM 654 C C . LEU A 1 87 ? -23.520 -17.558 8.207 1.00 93.45 109 LEU A C 1
ATOM 655 O O . LEU A 1 87 ? -22.922 -17.950 9.214 1.00 91.57 109 LEU A O 1
ATOM 660 N N . TRP A 1 88 ? -24.025 -16.326 8.096 1.00 83.55 110 TRP A N 1
ATOM 661 C CA . TRP A 1 88 ? -23.863 -15.331 9.152 1.00 70.60 110 TRP A CA 1
ATOM 662 C C . TRP A 1 88 ? -24.535 -15.778 10.445 1.00 82.08 110 TRP A C 1
ATOM 663 O O . TRP A 1 88 ? -23.977 -15.606 11.535 1.00 98.69 110 TRP A O 1
ATOM 674 N N . GLU A 1 89 ? -25.726 -16.367 10.343 1.00 96.18 111 GLU A N 1
ATOM 675 C CA . GLU A 1 89 ? -26.474 -16.836 11.504 1.00 91.63 111 GLU A CA 1
ATOM 676 C C . GLU A 1 89 ? -25.994 -18.187 12.018 1.00 95.82 111 GLU A C 1
ATOM 677 O O . GLU A 1 89 ? -26.530 -18.682 13.018 1.00 95.20 111 GLU A O 1
ATOM 683 N N . GLU A 1 90 ? -25.025 -18.804 11.344 1.00 82.95 112 GLU A N 1
ATOM 684 C CA . GLU A 1 90 ? -24.295 -19.941 11.879 1.00 96.75 112 GLU A CA 1
ATOM 685 C C . GLU A 1 90 ? -22.851 -19.595 12.205 1.00 99.41 112 GLU A C 1
ATOM 686 O O . GLU A 1 90 ? -22.213 -20.323 12.970 1.00 87.12 112 GLU A O 1
ATOM 692 N N . CYS A 1 91 ? -22.330 -18.506 11.635 1.00 99.53 113 CYS A N 1
ATOM 693 C CA . CYS A 1 91 ? -21.049 -17.960 12.067 1.00 88.51 113 CYS A CA 1
ATOM 694 C C . CYS A 1 91 ? -21.173 -17.298 13.437 1.00 87.31 113 CYS A C 1
ATOM 695 O O . CYS A 1 91 ? -20.360 -17.54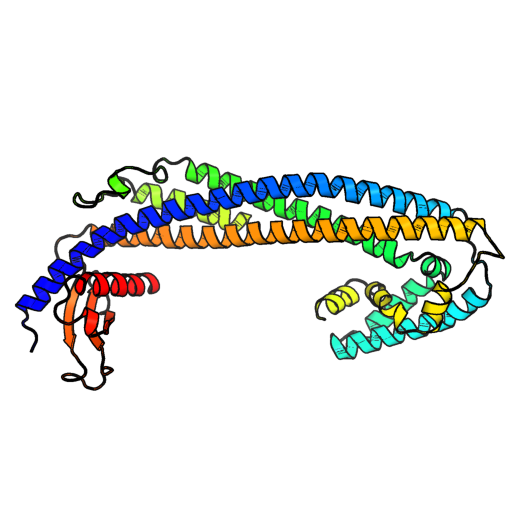6 14.334 1.00 84.44 113 CYS A O 1
ATOM 698 N N . LYS A 1 92 ? -22.204 -16.470 13.623 1.00 71.52 114 LYS A N 1
ATOM 699 C CA . LYS A 1 92 ? -22.354 -15.721 14.872 1.00 80.49 114 LYS A CA 1
ATOM 700 C C . LYS A 1 92 ? -22.453 -16.609 16.105 1.00 89.69 114 LYS A C 1
ATOM 701 O O . LYS A 1 92 ? -21.729 -16.346 17.080 1.00 77.44 114 LYS A O 1
ATOM 707 N N . PRO A 1 93 ? -23.316 -17.633 16.161 1.00 102.92 115 PRO A N 1
ATOM 708 C CA . PRO A 1 93 ? -23.361 -18.452 17.385 1.00 91.93 115 PRO A CA 1
ATOM 709 C C . PRO A 1 93 ? -22.049 -19.153 17.676 1.00 86.58 115 PRO A C 1
ATOM 710 O O . PRO A 1 93 ? -21.664 -19.286 18.844 1.00 91.56 115 PRO A O 1
ATOM 714 N N . CYS A 1 94 ? -21.347 -19.599 16.633 1.00 77.27 116 CYS A N 1
ATOM 715 C CA . CYS A 1 94 ? -20.071 -20.275 16.830 1.00 81.78 116 CYS A CA 1
ATOM 716 C C . CYS A 1 94 ? -19.046 -19.340 17.463 1.00 89.26 116 CYS A C 1
ATOM 717 O O . CYS A 1 94 ? -18.360 -19.713 18.421 1.00 93.50 116 CYS A O 1
ATOM 720 N N . LEU A 1 95 ? -18.929 -18.116 16.935 1.00 88.94 117 LEU A N 1
ATOM 721 C CA . LEU A 1 95 ? -17.989 -17.140 17.484 1.00 83.76 117 LEU A CA 1
ATOM 722 C C . LEU A 1 95 ? -18.239 -16.902 18.967 1.00 82.80 117 LEU A C 1
ATOM 723 O O . LEU A 1 95 ? -17.300 -16.866 19.771 1.00 83.86 117 LEU A O 1
ATOM 728 N N . LYS A 1 96 ? -19.509 -16.721 19.340 1.00 72.06 118 LYS A N 1
ATOM 729 C CA . LYS A 1 96 ? -19.870 -16.509 20.738 1.00 76.94 118 LYS A CA 1
ATOM 730 C C . LYS A 1 96 ? -19.322 -17.618 21.627 1.00 83.73 118 LYS A C 1
ATOM 731 O O . LYS A 1 96 ? -18.781 -17.352 22.707 1.00 83.52 118 LYS A O 1
ATOM 737 N N . GLN A 1 97 ? -19.424 -18.868 21.173 1.00 76.10 119 GLN A N 1
ATOM 738 C CA . GLN A 1 97 ? -19.042 -19.990 22.022 1.00 81.10 119 GLN A CA 1
ATOM 739 C C . GLN A 1 97 ? -17.529 -20.105 22.145 1.00 75.29 119 GLN A C 1
ATOM 740 O O . GLN A 1 97 ? -17.003 -20.303 23.246 1.00 93.75 119 GLN A O 1
ATOM 746 N N . THR A 1 98 ? -16.811 -19.989 21.023 1.00 74.60 120 THR A N 1
ATOM 747 C CA . THR A 1 98 ? -15.359 -20.140 21.057 1.00 75.18 120 THR A CA 1
ATOM 748 C C . THR A 1 98 ? -14.706 -19.077 21.928 1.00 76.78 120 THR A C 1
ATOM 749 O O . THR A 1 98 ? -13.688 -19.345 22.577 1.00 70.95 120 THR A O 1
ATOM 753 N N . CYS A 1 99 ? -15.281 -17.876 21.969 1.00 76.19 121 CYS A N 1
ATOM 754 C CA . CYS A 1 99 ? -14.728 -16.828 22.817 1.00 66.59 121 CYS A CA 1
ATOM 755 C C . CYS A 1 99 ? -15.105 -17.044 24.276 1.00 84.16 121 CYS A C 1
ATOM 756 O O . CYS A 1 99 ? -14.257 -16.918 25.168 1.00 91.76 121 CYS A O 1
ATOM 759 N N . MET A 1 100 ? -16.379 -17.356 24.537 1.00 72.20 122 MET A N 1
ATOM 760 C CA . MET A 1 100 ? -16.798 -17.712 25.890 1.00 79.16 122 MET A CA 1
ATOM 761 C C . MET A 1 100 ? -15.938 -18.836 26.449 1.00 79.77 122 MET A C 1
ATOM 762 O O . MET A 1 100 ? -15.403 -18.734 27.558 1.00 85.48 122 MET A O 1
ATOM 767 N N . LYS A 1 101 ? -15.792 -19.917 25.678 1.00 72.39 123 LYS A N 1
ATOM 768 C CA . LYS A 1 101 ? -14.969 -21.045 26.101 1.00 65.08 123 LYS A CA 1
ATOM 769 C C . LYS A 1 101 ? -13.545 -20.604 26.416 1.00 75.96 123 LYS A C 1
ATOM 770 O O . LYS A 1 101 ? -12.940 -21.078 27.386 1.00 82.45 123 LYS A O 1
ATOM 776 N N . PHE A 1 102 ? -12.999 -19.687 25.616 1.00 72.61 124 PHE A N 1
ATOM 777 C CA . PHE A 1 102 ? -11.646 -19.200 25.856 1.00 71.03 124 PHE A CA 1
ATOM 778 C C . PHE A 1 102 ? -11.566 -18.444 27.176 1.00 73.19 124 PHE A C 1
ATOM 779 O O . PHE A 1 102 ? -10.753 -18.775 28.047 1.00 74.33 124 PHE A O 1
ATOM 787 N N . TYR A 1 103 ? -12.431 -17.438 27.350 1.00 67.64 125 TYR A N 1
ATOM 788 C CA . TYR A 1 103 ? -12.337 -16.553 28.509 1.00 72.03 125 TYR A CA 1
ATOM 789 C C . TYR A 1 103 ? -12.498 -17.321 29.815 1.00 85.65 125 TYR A C 1
ATOM 790 O O . TYR A 1 103 ? -11.841 -17.004 30.815 1.00 89.91 125 TYR A O 1
ATOM 799 N N . ALA A 1 104 ? -13.357 -18.341 29.828 1.00 79.66 126 ALA A N 1
ATOM 800 C CA . ALA A 1 104 ? -13.542 -19.123 31.046 1.00 76.76 126 ALA A CA 1
ATOM 801 C C . ALA A 1 104 ? -12.329 -20.006 31.319 1.00 73.68 126 ALA A C 1
ATOM 802 O O . ALA A 1 104 ? -11.792 -20.018 32.432 1.00 98.89 126 ALA A O 1
ATOM 804 N N . ARG A 1 105 ? -11.876 -20.740 30.303 1.00 72.22 127 ARG A N 1
ATOM 805 C CA . ARG A 1 105 ? -10.710 -21.609 30.437 1.00 74.42 127 ARG A CA 1
ATOM 806 C C . ARG A 1 105 ? -9.459 -20.798 30.750 1.00 79.61 127 ARG A C 1
ATOM 807 O O . ARG A 1 105 ? -8.865 -20.938 31.825 1.00 94.16 127 ARG A O 1
ATOM 815 N N . VAL A 1 106 ? -9.087 -19.894 29.842 1.00 88.15 128 VAL A N 1
ATOM 816 C CA . VAL A 1 106 ? -7.792 -19.226 29.927 1.00 80.53 128 VAL A CA 1
ATOM 817 C C . VAL A 1 106 ? -7.835 -18.050 30.896 1.00 83.05 128 VAL A C 1
ATOM 818 O O . VAL A 1 106 ? -6.958 -17.902 31.755 1.00 99.25 128 VAL A O 1
ATOM 822 N N . CYS A 1 107 ? -8.857 -17.204 30.782 1.00 74.35 129 CYS A N 1
ATOM 823 C CA . CYS A 1 107 ? -8.821 -15.902 31.436 1.00 74.70 129 CYS A CA 1
ATOM 824 C C . CYS A 1 107 ? -9.404 -15.917 32.843 1.00 75.63 129 CYS A C 1
ATOM 825 O O . CYS A 1 107 ? -8.681 -16.163 33.814 1.00 87.37 129 CYS A O 1
ATOM 828 N N . ARG A 1 108 ? -10.698 -15.648 32.971 1.00 80.14 130 ARG A N 1
ATOM 829 C CA . ARG A 1 108 ? -11.236 -15.276 34.270 1.00 73.76 130 ARG A CA 1
ATOM 830 C C . ARG A 1 108 ? -12.738 -15.550 34.295 1.00 81.20 130 ARG A C 1
ATOM 831 O O . ARG A 1 108 ? -13.247 -16.361 33.512 1.00 84.86 130 ARG A O 1
ATOM 839 N N . SER A 1 109 ? -13.441 -14.877 35.201 1.00 72.88 131 SER A N 1
ATOM 840 C CA . SER A 1 109 ? -14.888 -14.953 35.304 1.00 82.75 131 SER A CA 1
ATOM 841 C C . SER A 1 109 ? -15.521 -13.796 34.544 1.00 89.57 131 SER A C 1
ATOM 842 O O . SER A 1 109 ? -14.910 -12.740 34.359 1.00 90.73 131 SER A O 1
ATOM 845 N N . GLY A 1 110 ? -16.757 -14.000 34.121 1.00 76.28 132 GLY A N 1
ATOM 846 C CA . GLY A 1 110 ? -17.410 -13.116 33.187 1.00 82.71 132 GLY A CA 1
ATOM 847 C C . GLY A 1 110 ? -17.529 -13.680 31.790 1.00 84.05 132 GLY A C 1
ATOM 848 O O . GLY A 1 110 ? -17.709 -12.901 30.843 1.00 93.07 132 GLY A O 1
ATOM 849 N N . SER A 1 111 ? -17.420 -15.002 31.632 1.00 92.27 133 SER A N 1
ATOM 850 C CA . SER A 1 111 ? -17.542 -15.633 30.322 1.00 86.35 133 SER A CA 1
ATOM 851 C C . SER A 1 111 ? -18.844 -15.243 29.635 1.00 81.84 133 SER A C 1
ATOM 852 O O . SER A 1 111 ? -18.844 -14.810 28.478 1.00 97.44 133 SER A O 1
ATOM 855 N N . GLY A 1 112 ? -19.969 -15.391 30.340 1.00 81.44 134 GLY A N 1
ATOM 856 C CA . GLY A 1 112 ? -21.251 -15.036 29.756 1.00 75.67 134 GLY A CA 1
ATOM 857 C C . GLY A 1 112 ? -21.378 -13.558 29.449 1.00 74.50 134 GLY A C 1
ATOM 858 O O . GLY A 1 112 ? -22.063 -13.177 28.495 1.00 86.70 134 GLY A O 1
ATOM 859 N N . LEU A 1 113 ? -20.731 -12.709 30.249 1.00 75.83 135 LEU A N 1
ATOM 860 C CA . LEU A 1 113 ? -20.745 -11.275 29.976 1.00 83.48 135 LEU A CA 1
ATOM 861 C C . LEU A 1 113 ? -20.121 -10.977 28.620 1.00 92.83 135 LEU A C 1
ATOM 862 O O . LEU A 1 113 ? -20.665 -10.199 27.828 1.00 96.75 135 LEU A O 1
ATOM 867 N N . VAL A 1 114 ? -18.976 -11.599 28.336 1.00 93.24 136 VAL A N 1
ATOM 868 C CA . VAL A 1 114 ? -18.311 -11.395 27.053 1.00 96.87 136 VAL A CA 1
ATOM 869 C C . VAL A 1 114 ? -19.183 -11.904 25.912 1.00 94.99 136 VAL A C 1
ATOM 870 O O . VAL A 1 114 ? -19.378 -11.215 24.903 1.00 103.76 136 VAL A O 1
ATOM 874 N N . GLY A 1 115 ? -19.713 -13.123 26.053 1.00 83.56 137 GLY A N 1
ATOM 875 C CA . GLY A 1 115 ? -20.530 -13.697 24.994 1.00 82.79 137 GLY A CA 1
ATOM 876 C C . GLY A 1 115 ? -21.761 -12.867 24.691 1.00 92.90 137 GLY A C 1
ATOM 877 O O . GLY A 1 115 ? -22.183 -12.763 23.535 1.00 100.04 137 GLY A O 1
ATOM 878 N N . ARG A 1 116 ? -22.345 -12.256 25.722 1.00 84.47 138 ARG A N 1
ATOM 879 C CA . ARG A 1 116 ? -23.498 -11.389 25.516 1.00 87.22 138 ARG A CA 1
ATOM 880 C C . ARG A 1 116 ? -23.104 -10.135 24.745 1.00 94.81 138 ARG A C 1
ATOM 881 O O . ARG A 1 116 ? -23.744 -9.781 23.747 1.00 116.38 138 ARG A O 1
ATOM 889 N N . GLN A 1 117 ? -22.034 -9.461 25.184 1.00 87.42 139 GLN A N 1
ATOM 890 C CA . GLN A 1 117 ? -21.570 -8.257 24.499 1.00 90.51 139 GLN A CA 1
ATOM 891 C C . GLN A 1 117 ? -21.211 -8.536 23.045 1.00 90.83 139 GLN A C 1
ATOM 892 O O . GLN A 1 117 ? -21.361 -7.656 22.189 1.00 93.30 139 GLN A O 1
ATOM 898 N N . LEU A 1 118 ? -20.739 -9.747 22.748 1.00 89.02 140 LEU A N 1
ATOM 899 C CA . LEU A 1 118 ? -20.382 -10.088 21.375 1.00 86.32 140 LEU A CA 1
ATOM 900 C C . LEU A 1 118 ? -21.625 -10.268 20.513 1.00 96.49 140 LEU A C 1
ATOM 901 O O . LEU A 1 118 ? -21.725 -9.691 19.423 1.00 91.04 140 LEU A O 1
ATOM 906 N N . GLU A 1 119 ? -22.586 -11.062 20.992 1.00 100.11 141 GLU A N 1
ATOM 907 C CA . GLU A 1 119 ? -23.811 -11.301 20.236 1.00 87.57 141 GLU A CA 1
ATOM 908 C C . GLU A 1 119 ? -24.538 -9.997 19.932 1.00 88.85 141 GLU A C 1
ATOM 909 O O . GLU A 1 119 ? -25.112 -9.836 18.848 1.00 104.24 141 GLU A O 1
ATOM 915 N N . GLU A 1 120 ? -24.513 -9.048 20.873 1.00 80.31 142 GLU A N 1
ATOM 916 C CA . GLU A 1 120 ? -25.157 -7.758 20.643 1.00 88.77 142 GLU A CA 1
ATOM 917 C C . GLU A 1 120 ? -24.460 -6.991 19.528 1.00 96.46 142 GLU A C 1
ATOM 918 O O . GLU A 1 120 ? -25.114 -6.439 18.635 1.00 111.92 142 GLU A O 1
ATOM 924 N N . PHE A 1 121 ? -23.126 -6.950 19.560 1.00 87.07 143 PHE A N 1
ATOM 925 C CA . PHE A 1 121 ? -22.375 -6.254 18.519 1.00 94.11 143 PHE A CA 1
ATOM 926 C C . PHE A 1 121 ? -22.529 -6.947 17.168 1.00 92.23 143 PHE A C 1
ATOM 927 O O . PHE A 1 121 ? -22.707 -6.282 16.139 1.00 79.31 143 PHE A O 1
ATOM 935 N N . LEU A 1 122 ? -22.484 -8.282 17.156 1.00 82.28 144 LEU A N 1
ATOM 936 C CA . LEU A 1 122 ? -22.604 -9.023 15.906 1.00 80.04 144 LEU A CA 1
ATOM 937 C C . LEU A 1 122 ? -23.989 -8.893 15.283 1.00 91.02 144 LEU A C 1
ATOM 938 O O . LEU A 1 122 ? -24.126 -9.069 14.068 1.00 100.62 144 LEU A O 1
ATOM 943 N N . ASN A 1 123 ? -25.017 -8.590 16.082 1.00 98.62 145 ASN A N 1
ATOM 944 C CA . ASN A 1 123 ? -26.337 -8.331 15.517 1.00 102.01 145 ASN A CA 1
ATOM 945 C C . ASN A 1 123 ? -26.426 -6.942 14.902 1.00 103.32 145 ASN A C 1
ATOM 946 O O . ASN A 1 123 ? -27.117 -6.760 13.894 1.00 106.77 145 ASN A O 1
ATOM 951 N N . GLN A 1 124 ? -25.736 -5.960 15.484 1.00 92.13 146 GLN A N 1
ATOM 952 C CA . GLN A 1 124 ? -25.564 -4.661 14.852 1.00 98.95 146 GLN A CA 1
ATOM 953 C C . GLN A 1 124 ? -24.497 -4.685 13.766 1.00 102.13 146 GLN A C 1
ATOM 954 O O . GLN A 1 124 ? -23.998 -3.625 13.367 1.00 103.36 146 GLN A O 1
ATOM 960 N N . SER A 1 125 ? -24.139 -5.873 13.291 1.00 97.85 147 SER A N 1
ATOM 961 C CA . SER A 1 125 ? -23.126 -6.067 12.269 1.00 101.72 147 SER A CA 1
ATOM 962 C C . SER A 1 125 ? -23.709 -6.922 11.150 1.00 92.39 147 SER A C 1
ATOM 963 O O . SER A 1 125 ? -24.780 -7.520 11.288 1.00 91.97 147 SER A O 1
ATOM 966 N N . SER A 1 126 ? -22.992 -6.981 10.038 1.00 86.25 148 SER A N 1
ATOM 967 C CA . SER A 1 126 ? -23.415 -7.690 8.842 1.00 77.44 148 SER A CA 1
ATOM 968 C C . SER A 1 126 ? -22.303 -8.616 8.381 1.00 86.48 148 SER A C 1
ATOM 969 O O . SER A 1 126 ? -21.134 -8.413 8.728 1.00 96.94 148 SER A O 1
ATOM 972 N N . PRO A 1 127 ? -22.630 -9.651 7.598 1.00 76.00 149 PRO A N 1
ATOM 973 C CA . PRO A 1 127 ? -21.568 -10.512 7.052 1.00 73.14 149 PRO A CA 1
ATOM 974 C C . PRO A 1 127 ? -20.744 -9.834 5.976 1.00 71.01 149 PRO A C 1
ATOM 975 O O . PRO A 1 127 ? -19.643 -10.309 5.673 1.00 68.45 149 PRO A O 1
ATOM 979 N N . PHE A 1 128 ? -21.245 -8.745 5.389 1.00 84.90 150 PHE A N 1
ATOM 980 C CA . PHE A 1 128 ? -20.445 -7.956 4.458 1.00 87.62 150 PHE A CA 1
ATOM 981 C C . PHE A 1 128 ? -19.240 -7.346 5.164 1.00 84.48 150 PHE A C 1
ATOM 982 O O . PHE A 1 128 ? -18.110 -7.414 4.665 1.00 78.45 150 PHE A O 1
ATOM 990 N N . TYR A 1 129 ? -19.473 -6.748 6.338 1.00 83.15 151 TYR A N 1
ATOM 991 C CA . TYR A 1 129 ? -18.394 -6.231 7.175 1.00 85.62 151 TYR A CA 1
ATOM 992 C C . TYR A 1 129 ? -17.325 -7.288 7.425 1.00 69.84 151 TYR A C 1
ATOM 993 O O . TYR A 1 129 ? -16.127 -6.982 7.446 1.00 69.10 151 TYR A O 1
ATOM 1002 N N . PHE A 1 130 ? -17.742 -8.540 7.617 1.00 64.19 152 PHE A N 1
ATOM 1003 C CA . PHE A 1 130 ? -16.790 -9.636 7.749 1.00 68.64 152 PHE A CA 1
ATOM 1004 C C . PHE A 1 130 ? -16.087 -9.910 6.427 1.00 75.56 152 PHE A C 1
ATOM 1005 O O . PHE A 1 130 ? -14.858 -10.047 6.380 1.00 65.11 152 PHE A O 1
ATOM 1013 N N . TRP A 1 131 ? -16.864 -9.976 5.341 1.00 73.59 153 TRP A N 1
ATOM 1014 C CA . TRP A 1 131 ? -16.333 -10.320 4.026 1.00 67.47 153 TRP A CA 1
ATOM 1015 C C . TRP A 1 131 ? -15.252 -9.341 3.583 1.00 70.15 153 TRP A C 1
ATOM 1016 O O . TRP A 1 131 ? -14.242 -9.746 2.998 1.00 70.22 153 TRP A O 1
ATOM 1027 N N . MET A 1 132 ? -15.430 -8.052 3.877 1.00 68.99 154 MET A N 1
ATOM 1028 C CA . MET A 1 132 ? -14.451 -7.034 3.523 1.00 75.59 154 MET A CA 1
ATOM 1029 C C . MET A 1 132 ? -13.369 -6.854 4.587 1.00 83.72 154 MET A C 1
ATOM 1030 O O . MET A 1 132 ? -12.676 -5.830 4.576 1.00 82.10 154 MET A O 1
ATOM 1035 N N . ASN A 1 133 ? -13.207 -7.825 5.492 1.00 71.40 155 ASN A N 1
ATOM 1036 C CA . ASN A 1 133 ? -12.233 -7.749 6.585 1.00 80.21 155 ASN A CA 1
ATOM 1037 C C . ASN A 1 133 ? -12.357 -6.433 7.348 1.00 72.34 155 ASN A C 1
ATOM 1038 O O . ASN A 1 133 ? -11.365 -5.768 7.649 1.00 73.11 155 ASN A O 1
ATOM 1043 N N . GLY A 1 134 ? -13.601 -6.045 7.644 1.00 76.17 156 GLY A N 1
ATOM 1044 C CA . GLY A 1 134 ? -13.827 -4.798 8.354 1.00 86.76 156 GLY A CA 1
ATOM 1045 C C . GLY A 1 134 ? -13.270 -4.806 9.762 1.00 68.98 156 GLY A C 1
ATOM 1046 O O . GLY A 1 134 ? -12.899 -3.754 10.294 1.00 73.65 156 GLY A O 1
ATOM 1047 N N . ASP A 1 135 ? -13.202 -5.985 10.385 1.00 76.27 157 ASP A N 1
ATOM 1048 C CA . ASP A 1 135 ? -12.609 -6.088 11.714 1.00 70.13 157 ASP A CA 1
ATOM 1049 C C . ASP A 1 135 ? -11.131 -5.719 11.686 1.00 71.84 157 ASP A C 1
ATOM 1050 O O . ASP A 1 135 ? -10.649 -4.997 12.566 1.00 71.12 157 ASP A O 1
ATOM 1055 N N . ARG A 1 136 ? -10.401 -6.196 10.673 1.00 71.38 158 ARG A N 1
ATOM 1056 C CA . ARG A 1 136 ? -8.976 -5.899 10.574 1.00 68.06 158 ARG A CA 1
ATOM 1057 C C . ARG A 1 136 ? -8.724 -4.416 10.341 1.00 64.40 158 ARG A C 1
ATOM 1058 O O . ARG A 1 136 ? -7.731 -3.875 10.839 1.00 73.94 158 ARG A O 1
ATOM 1066 N N . ILE A 1 137 ? -9.603 -3.745 9.593 1.00 65.33 159 ILE A N 1
ATOM 1067 C CA . ILE A 1 137 ? -9.448 -2.309 9.366 1.00 73.64 159 ILE A CA 1
ATOM 1068 C C . ILE A 1 137 ? -9.594 -1.553 10.680 1.00 77.79 159 ILE A C 1
ATOM 1069 O O . ILE A 1 137 ? -8.742 -0.732 11.044 1.00 75.37 159 ILE A O 1
ATOM 1074 N N . ASP A 1 138 ? -10.670 -1.835 11.420 1.00 71.13 160 ASP A N 1
ATOM 1075 C CA . ASP A 1 138 ? -10.885 -1.174 12.704 1.00 72.15 160 ASP A CA 1
ATOM 1076 C C . ASP A 1 138 ? -9.776 -1.512 13.691 1.00 73.27 160 ASP A C 1
ATOM 1077 O O . ASP A 1 138 ? -9.261 -0.626 14.381 1.00 70.55 160 ASP A O 1
ATOM 1082 N N . SER A 1 139 ? -9.386 -2.787 13.764 1.00 69.33 161 SER A N 1
ATOM 1083 C CA . SER A 1 139 ? -8.336 -3.198 14.687 1.00 68.19 161 SER A CA 1
ATOM 1084 C C . SER A 1 139 ? -6.957 -2.714 14.263 1.00 74.96 161 SER A C 1
ATOM 1085 O O . SER A 1 139 ? -5.994 -2.906 15.013 1.00 90.01 161 SER A O 1
ATOM 1088 N N . LEU A 1 140 ? -6.837 -2.107 13.084 1.00 71.07 162 LEU A N 1
ATOM 1089 C CA . LEU A 1 140 ? -5.607 -1.458 12.655 1.00 65.24 162 LEU A CA 1
ATOM 1090 C C . LEU A 1 140 ? -5.644 0.042 12.912 1.00 72.92 162 LEU A C 1
ATOM 1091 O O . LEU A 1 140 ? -4.677 0.610 13.430 1.00 71.09 162 LEU A O 1
ATOM 1096 N N . LEU A 1 141 ? -6.759 0.692 12.566 1.00 74.53 163 LEU A N 1
ATOM 1097 C CA . LEU A 1 141 ? -6.896 2.124 12.805 1.00 81.71 163 LEU A CA 1
ATOM 1098 C C . LEU A 1 141 ? -6.818 2.452 14.289 1.00 75.24 163 LEU A C 1
ATOM 1099 O O . LEU A 1 141 ? -6.303 3.512 14.664 1.00 65.68 163 LEU A O 1
ATOM 1104 N N . GLU A 1 142 ? -7.316 1.559 15.146 1.00 60.96 164 GLU A N 1
ATOM 1105 C CA . GLU A 1 142 ? -7.222 1.790 16.582 1.00 72.91 164 GLU A CA 1
ATOM 1106 C C . GLU A 1 142 ? -5.807 1.541 17.089 1.00 82.44 164 GLU A C 1
ATOM 1107 O O . GLU A 1 142 ? -5.314 2.283 17.946 1.00 77.49 164 GLU A O 1
ATOM 1113 N N . ASN A 1 143 ? -5.143 0.505 16.567 1.00 81.77 165 ASN A N 1
ATOM 1114 C CA . ASN A 1 143 ? -3.739 0.285 16.892 1.00 63.80 165 ASN A CA 1
ATOM 1115 C C . ASN A 1 143 ? -2.893 1.481 16.476 1.00 63.85 165 ASN A C 1
ATOM 1116 O O . ASN A 1 143 ? -1.969 1.879 17.196 1.00 87.35 165 ASN A O 1
ATOM 1121 N N . ASP A 1 144 ? -3.213 2.082 15.326 1.00 67.96 166 ASP A N 1
ATOM 1122 C CA . ASP A 1 144 ? -2.508 3.281 14.881 1.00 75.50 166 ASP A CA 1
ATOM 1123 C C . ASP A 1 144 ? -2.695 4.431 15.864 1.00 70.37 166 ASP A C 1
ATOM 1124 O O . ASP A 1 144 ? -1.772 5.222 16.088 1.00 75.27 166 ASP A O 1
ATOM 1129 N N . ARG A 1 145 ? -3.884 4.539 16.461 1.00 67.38 167 ARG A N 1
ATOM 1130 C CA . ARG A 1 145 ? -4.133 5.603 17.427 1.00 68.14 167 ARG A CA 1
ATOM 1131 C C . ARG A 1 145 ? -3.454 5.308 18.758 1.00 75.25 167 ARG A C 1
ATOM 1132 O O . ARG A 1 145 ? -2.936 6.223 19.410 1.00 77.10 167 ARG A O 1
ATOM 1140 N N . GLN A 1 146 ? -3.443 4.037 19.175 1.00 70.17 168 GLN A N 1
ATOM 1141 C CA . GLN A 1 146 ? -2.726 3.665 20.392 1.00 60.84 168 GLN A CA 1
ATOM 1142 C C . GLN A 1 146 ? -1.241 3.974 20.264 1.00 64.79 168 GLN A C 1
ATOM 1143 O O . GLN A 1 146 ? -0.599 4.393 21.236 1.00 74.40 168 GLN A O 1
ATOM 1149 N N . GLN A 1 147 ? -0.682 3.784 19.068 1.00 67.23 169 GLN A N 1
ATOM 1150 C CA . GLN A 1 147 ? 0.724 4.104 18.843 1.00 73.82 169 GLN A CA 1
ATOM 1151 C C . GLN A 1 147 ? 0.964 5.605 18.915 1.00 67.82 169 GLN A C 1
ATOM 1152 O O . GLN A 1 147 ? 1.922 6.060 19.552 1.00 73.92 169 GLN A O 1
ATOM 1158 N N . THR A 1 148 ? 0.104 6.390 18.263 1.00 61.63 170 THR A N 1
ATOM 1159 C CA . THR A 1 148 ? 0.245 7.841 18.303 1.00 65.69 170 THR A CA 1
ATOM 1160 C C . THR A 1 148 ? 0.145 8.361 19.730 1.00 62.30 170 THR A C 1
ATOM 1161 O O . THR A 1 148 ? 0.877 9.278 20.120 1.00 67.10 170 THR A O 1
ATOM 1165 N N . HIS A 1 149 ? -0.750 7.775 20.527 1.00 63.75 171 HIS A N 1
ATOM 1166 C CA . HIS A 1 149 ? -0.880 8.172 21.924 1.00 66.62 171 HIS A CA 1
ATOM 1167 C C . HIS A 1 149 ? 0.348 7.760 22.725 1.00 64.78 171 HIS A C 1
ATOM 1168 O O . HIS A 1 149 ? 0.876 8.549 23.518 1.00 64.96 171 HIS A O 1
ATOM 1175 N N . MET A 1 150 ? 0.821 6.525 22.521 1.00 58.04 172 MET A N 1
ATOM 1176 C CA . MET A 1 150 ? 1.993 6.042 23.248 1.00 62.73 172 MET A CA 1
ATOM 1177 C C . MET A 1 150 ? 3.197 6.943 23.022 1.00 65.01 172 MET A C 1
ATOM 1178 O O . MET A 1 150 ? 3.930 7.258 23.967 1.00 60.91 172 MET A O 1
ATOM 1183 N N . LEU A 1 151 ? 3.419 7.370 21.779 1.00 56.67 173 LEU A N 1
ATOM 1184 C CA . LEU A 1 151 ? 4.558 8.238 21.508 1.00 55.76 173 LEU A CA 1
ATOM 1185 C C . LEU A 1 151 ? 4.343 9.621 22.106 1.00 48.75 173 LEU A C 1
ATOM 1186 O O . LEU A 1 151 ? 5.270 10.202 22.682 1.00 57.48 173 LEU A O 1
ATOM 1191 N N . ASP A 1 152 ? 3.125 10.159 21.988 1.00 50.45 174 ASP A N 1
ATOM 1192 C CA . ASP A 1 152 ? 2.810 11.447 22.603 1.00 67.42 174 ASP A CA 1
ATOM 1193 C C . ASP A 1 152 ? 3.146 11.444 24.089 1.00 62.06 174 ASP A C 1
ATOM 1194 O O . ASP A 1 152 ? 3.768 12.382 24.598 1.00 68.70 174 ASP A O 1
ATOM 1199 N N . VAL A 1 153 ? 2.752 10.382 24.797 1.00 52.72 175 VAL A N 1
ATOM 1200 C CA . VAL A 1 153 ? 3.002 10.296 26.234 1.00 62.94 175 VAL A CA 1
ATOM 1201 C C . VAL A 1 153 ? 4.491 10.121 26.506 1.00 58.82 175 VAL A C 1
ATOM 1202 O O . VAL A 1 153 ? 5.101 10.907 27.242 1.00 62.23 175 VAL A O 1
ATOM 1206 N N . MET A 1 154 ? 5.093 9.088 25.907 1.00 63.32 176 MET A N 1
ATOM 1207 C CA . MET A 1 154 ? 6.515 8.815 26.104 1.00 53.25 176 MET A CA 1
ATOM 1208 C C . MET A 1 154 ? 7.368 10.037 25.794 1.00 55.98 176 MET A C 1
ATOM 1209 O O . MET A 1 154 ? 8.242 10.414 26.582 1.00 70.65 176 MET A O 1
ATOM 1214 N N . GLN A 1 155 ? 7.121 10.672 24.644 1.00 61.48 177 GLN A N 1
ATOM 1215 C CA . GLN A 1 155 ? 7.941 11.802 24.217 1.00 67.26 177 GLN A CA 1
ATOM 1216 C C . GLN A 1 155 ? 7.866 12.954 25.209 1.00 73.25 177 GLN A C 1
ATOM 1217 O O . GLN A 1 155 ? 8.886 13.583 25.521 1.00 81.93 177 GLN A O 1
ATOM 1223 N N . ASP A 1 156 ? 6.671 13.242 25.726 1.00 67.06 178 ASP A N 1
ATOM 1224 C CA . ASP A 1 156 ? 6.524 14.377 26.632 1.00 86.27 178 ASP A CA 1
ATOM 1225 C C . ASP A 1 156 ? 7.084 14.062 28.014 1.00 79.58 178 ASP A C 1
ATOM 1226 O O . ASP A 1 156 ? 7.645 14.944 28.672 1.00 83.37 178 ASP A O 1
ATOM 1231 N N . HIS A 1 157 ? 6.939 12.814 28.472 1.00 68.36 179 HIS A N 1
ATOM 1232 C CA . HIS A 1 157 ? 7.658 12.382 29.667 1.00 59.04 179 HIS A CA 1
ATOM 1233 C C . HIS A 1 157 ? 9.162 12.535 29.481 1.00 67.84 179 HIS A C 1
ATOM 1234 O O . HIS A 1 157 ? 9.863 13.020 30.377 1.00 80.22 179 HIS A O 1
ATOM 1241 N N . PHE A 1 158 ? 9.668 12.151 28.307 1.00 74.70 180 PHE A N 1
ATOM 1242 C CA . PHE A 1 158 ? 11.108 12.143 28.067 1.00 64.22 180 PHE A CA 1
ATOM 1243 C C . PHE A 1 158 ? 11.666 13.558 27.999 1.00 69.19 180 PHE A C 1
ATOM 1244 O O . PHE A 1 158 ? 12.700 13.858 28.610 1.00 74.80 180 PHE A O 1
ATOM 1252 N N . SER A 1 159 ? 10.991 14.445 27.260 1.00 71.04 181 SER A N 1
ATOM 1253 C CA . SER A 1 159 ? 11.503 15.801 27.081 1.00 79.82 181 SER A CA 1
ATOM 1254 C C . SER A 1 159 ? 11.564 16.552 28.406 1.00 69.31 181 SER A C 1
ATOM 1255 O O . SER A 1 159 ? 12.494 17.333 28.637 1.00 70.07 181 SER A O 1
ATOM 1258 N N . ARG A 1 160 ? 10.589 16.324 29.292 1.00 60.53 182 ARG A N 1
ATOM 1259 C CA . ARG A 1 160 ? 10.636 16.937 30.617 1.00 63.70 182 ARG A CA 1
ATOM 1260 C C . ARG A 1 160 ? 11.859 16.463 31.386 1.00 65.81 182 ARG A C 1
ATOM 1261 O O . ARG A 1 160 ? 12.641 17.274 31.898 1.00 70.68 182 ARG A O 1
ATOM 1269 N N . ALA A 1 161 ? 12.038 15.143 31.473 1.00 65.04 183 ALA A N 1
ATOM 1270 C CA . ALA A 1 161 ? 13.188 14.591 32.177 1.00 56.93 183 ALA A CA 1
ATOM 1271 C C . ALA A 1 161 ? 14.490 15.055 31.542 1.00 60.69 183 ALA A C 1
ATOM 1272 O O . ALA A 1 161 ? 15.427 15.450 32.246 1.00 69.75 183 ALA A O 1
ATOM 1274 N N . SER A 1 162 ? 14.564 15.025 30.207 1.00 59.85 184 SER A N 1
ATOM 1275 C CA . SER A 1 162 ? 15.760 15.509 29.524 1.00 59.21 184 SER A CA 1
ATOM 1276 C C . SER A 1 162 ? 16.031 16.973 29.837 1.00 58.70 184 SER A C 1
ATOM 1277 O O . SER A 1 162 ? 17.194 17.389 29.887 1.00 66.89 184 SER A O 1
ATOM 1280 N N . SER A 1 163 ? 14.981 17.764 30.064 1.00 64.67 185 SER A N 1
ATOM 1281 C CA . SER A 1 163 ? 15.174 19.170 30.402 1.00 68.03 185 SER A CA 1
ATOM 1282 C C . SER A 1 163 ? 15.777 19.321 31.794 1.00 67.01 185 SER A C 1
ATOM 1283 O O . SER A 1 163 ? 16.733 20.081 31.987 1.00 84.21 185 SER A O 1
ATOM 1286 N N . ILE A 1 164 ? 15.234 18.597 32.775 1.00 59.84 186 ILE A N 1
ATOM 1287 C CA . ILE A 1 164 ? 15.792 18.634 34.125 1.00 65.96 186 ILE A CA 1
ATOM 1288 C C . ILE A 1 164 ? 17.232 18.140 34.117 1.00 71.55 186 ILE A C 1
ATOM 1289 O O . ILE A 1 164 ? 18.099 18.692 34.806 1.00 82.69 186 ILE A O 1
ATOM 1294 N N . ILE A 1 165 ? 17.512 17.105 33.323 1.00 74.38 187 ILE A N 1
ATOM 1295 C CA . ILE A 1 165 ? 18.828 16.473 33.349 1.00 60.07 187 ILE A CA 1
ATOM 1296 C C . ILE A 1 165 ? 19.871 17.370 32.696 1.00 63.92 187 ILE A C 1
ATOM 1297 O O . ILE A 1 165 ? 20.976 17.543 33.222 1.00 67.74 187 ILE A O 1
ATOM 1302 N N . ASP A 1 166 ? 19.536 17.957 31.544 1.00 65.04 188 ASP A N 1
ATOM 1303 C CA . ASP A 1 166 ? 20.485 18.837 30.869 1.00 73.47 188 ASP A CA 1
ATOM 1304 C C . ASP A 1 166 ? 20.815 20.058 31.717 1.00 81.41 188 ASP A C 1
ATOM 1305 O O . ASP A 1 166 ? 21.949 20.550 31.680 1.00 88.56 188 ASP A O 1
ATOM 1310 N N . GLU A 1 167 ? 19.847 20.551 32.493 1.00 66.96 189 GLU A N 1
ATOM 1311 C CA . GLU A 1 167 ? 20.124 21.659 33.401 1.00 77.56 189 GLU A CA 1
ATOM 1312 C C . GLU A 1 167 ? 21.071 21.229 34.516 1.00 82.61 189 GLU A C 1
ATOM 1313 O O . GLU A 1 167 ? 21.975 21.983 34.896 1.00 93.67 189 GLU A O 1
ATOM 1319 N N . LEU A 1 168 ? 20.888 20.012 35.036 1.00 73.69 190 LEU A N 1
ATOM 1320 C CA . LEU A 1 168 ? 21.778 19.495 36.072 1.00 67.23 190 LEU A CA 1
ATOM 1321 C C . LEU A 1 168 ? 23.195 19.308 35.545 1.00 60.86 190 LEU A C 1
ATOM 1322 O O . LEU A 1 168 ? 24.170 19.568 36.259 1.00 76.28 190 LEU A O 1
ATOM 1327 N N . PHE A 1 169 ? 23.331 18.860 34.298 1.00 71.40 191 PHE A N 1
ATOM 1328 C CA . PHE A 1 169 ? 24.640 18.608 33.709 1.00 63.41 191 PHE A CA 1
ATOM 1329 C C . PHE A 1 169 ? 25.304 19.869 33.168 1.00 69.60 191 PHE A C 1
ATOM 1330 O O . PHE A 1 169 ? 26.402 19.777 32.608 1.00 66.12 191 PHE A O 1
ATOM 1338 N N . GLN A 1 170 ? 24.669 21.034 33.308 1.00 76.92 192 GLN A N 1
ATOM 1339 C CA . GLN A 1 170 ? 25.323 22.294 32.981 1.00 84.11 192 GLN A CA 1
ATOM 1340 C C . GLN A 1 170 ? 26.230 22.780 34.102 1.00 78.99 192 GLN A C 1
ATOM 1341 O O . GLN A 1 170 ? 26.973 23.748 33.905 1.00 81.68 192 GLN A O 1
ATOM 1347 N N . ASP A 1 171 ? 26.184 22.132 35.262 1.00 76.66 193 ASP A N 1
ATOM 1348 C CA . ASP A 1 171 ? 27.101 22.440 36.345 1.00 79.61 193 ASP A CA 1
ATOM 1349 C C . ASP A 1 171 ? 28.501 21.950 35.996 1.00 82.02 193 ASP A C 1
ATOM 1350 O O . ASP A 1 171 ? 28.676 20.916 35.346 1.00 87.10 193 ASP A O 1
ATOM 1355 N N . ARG A 1 172 ? 29.506 22.709 36.430 1.00 89.35 194 ARG A N 1
ATOM 1356 C CA . ARG A 1 172 ? 30.888 22.354 36.135 1.00 85.12 194 ARG A CA 1
ATOM 1357 C C . ARG A 1 172 ? 31.410 21.230 37.016 1.00 71.93 194 ARG A C 1
ATOM 1358 O O . ARG A 1 172 ? 32.510 20.729 36.760 1.00 74.77 194 ARG A O 1
ATOM 1366 N N . PHE A 1 173 ? 30.650 20.825 38.040 1.00 64.23 195 PHE A N 1
ATOM 1367 C CA . PHE A 1 173 ? 31.011 19.636 38.803 1.00 63.08 195 PHE A CA 1
ATOM 1368 C C . PHE A 1 173 ? 31.103 18.411 37.908 1.00 70.21 195 PHE A C 1
ATOM 1369 O O . PHE A 1 173 ? 31.858 17.480 38.205 1.00 87.18 195 PHE A O 1
ATOM 1377 N N . PHE A 1 174 ? 30.348 18.396 36.813 1.00 71.56 196 PHE A N 1
ATOM 1378 C CA . PHE A 1 174 ? 30.316 17.258 35.910 1.00 57.79 196 PHE A CA 1
ATOM 1379 C C . PHE A 1 174 ? 31.350 17.349 34.799 1.00 69.52 196 PHE A C 1
ATOM 1380 O O . PHE A 1 174 ? 31.635 16.334 34.154 1.00 70.55 196 PHE A O 1
ATOM 1388 N N . THR A 1 175 ? 31.927 18.528 34.572 1.00 79.18 197 THR A N 1
ATOM 1389 C CA . THR A 1 175 ? 32.969 18.677 33.564 1.00 76.25 197 THR A CA 1
ATOM 1390 C C . THR A 1 175 ? 34.232 17.964 34.026 1.00 82.47 197 THR A C 1
ATOM 1391 O O . THR A 1 175 ? 34.723 18.216 35.132 1.00 81.28 197 THR A O 1
ATOM 1395 N N . ARG A 1 176 ? 34.756 17.076 33.182 1.00 68.93 198 ARG A N 1
ATOM 1396 C CA . ARG A 1 176 ? 35.968 16.346 33.528 1.00 73.82 198 ARG A CA 1
ATOM 1397 C C . ARG A 1 176 ? 37.117 17.311 33.798 1.00 74.78 198 ARG A C 1
ATOM 1398 O O . ARG A 1 176 ? 37.310 18.294 33.077 1.00 79.06 198 ARG A O 1
ATOM 1400 N N . GLU A 1 177 ? 37.869 17.033 34.856 1.00 83.32 199 GLU A N 1
ATOM 1401 C CA . GLU A 1 177 ? 39.029 17.810 35.259 1.00 82.44 199 GLU A CA 1
ATOM 1402 C C . GLU A 1 177 ? 40.252 16.906 35.359 1.00 81.79 199 GLU A C 1
ATOM 1403 O O . GLU A 1 177 ? 40.121 15.682 35.465 1.00 71.08 199 GLU A O 1
ATOM 1409 N N . PRO A 1 178 ? 41.462 17.474 35.312 1.00 88.76 200 PRO A N 1
ATOM 1410 C CA . PRO A 1 178 ? 42.665 16.631 35.437 1.00 89.57 200 PRO A CA 1
ATOM 1411 C C . PRO A 1 178 ? 42.784 15.933 36.776 1.00 86.16 200 PRO A C 1
ATOM 1412 O O . PRO A 1 178 ? 43.340 14.824 36.828 1.00 87.05 200 PRO A O 1
ATOM 1416 N N . GLN A 1 179 ? 42.280 16.540 37.857 1.00 85.68 201 GLN A N 1
ATOM 1417 C CA . GLN A 1 179 ? 42.319 15.926 39.183 1.00 67.19 201 GLN A CA 1
ATOM 1418 C C . GLN A 1 179 ? 41.764 14.509 39.158 1.00 78.59 201 GLN A C 1
ATOM 1419 O O . GLN A 1 179 ? 42.280 13.621 39.845 1.00 77.53 201 GLN A O 1
ATOM 1425 N N . ASP A 1 180 ? 40.749 14.273 38.319 1.00 81.82 202 ASP A N 1
ATOM 1426 C CA . ASP A 1 180 ? 40.137 12.952 38.208 1.00 61.50 202 ASP A CA 1
ATOM 1427 C C . ASP A 1 180 ? 41.128 11.874 37.777 1.00 72.73 202 ASP A C 1
ATOM 1428 O O . ASP A 1 180 ? 40.869 10.685 37.999 1.00 72.46 202 ASP A O 1
ATOM 1433 N N . THR A 1 181 ? 42.249 12.257 37.164 1.00 81.31 203 THR A N 1
ATOM 1434 C CA . THR A 1 181 ? 43.221 11.304 36.644 1.00 82.76 203 THR A CA 1
ATOM 1435 C C . THR A 1 181 ? 44.553 11.344 37.388 1.00 86.16 203 THR A C 1
ATOM 1436 O O . THR A 1 181 ? 45.502 10.677 36.964 1.00 89.26 203 THR A O 1
ATOM 1440 N N . TYR A 1 182 ? 44.649 12.098 38.484 1.00 74.93 204 TYR A N 1
ATOM 1441 C CA . TYR A 1 182 ? 45.872 12.110 39.280 1.00 74.68 204 TYR A CA 1
ATOM 1442 C C . TYR A 1 182 ? 46.112 10.734 39.895 1.00 67.05 204 TYR A C 1
ATOM 1443 O O . TYR A 1 182 ? 45.200 10.134 40.473 1.00 75.37 204 TYR A O 1
ATOM 1452 N N . HIS A 1 183 ? 47.345 10.233 39.771 1.00 68.02 205 HIS A N 1
ATOM 1453 C CA . HIS A 1 183 ? 47.715 8.937 40.322 1.00 84.36 205 HIS A CA 1
ATOM 1454 C C . HIS A 1 183 ? 48.632 9.027 41.535 1.00 74.47 205 HIS A C 1
ATOM 1455 O O . HIS A 1 183 ? 48.794 8.025 42.242 1.00 76.77 205 HIS A O 1
ATOM 1462 N N . TYR A 1 184 ? 49.230 10.188 41.792 1.00 77.47 206 TYR A N 1
ATOM 1463 C CA . TYR A 1 184 ? 50.106 10.394 42.938 1.00 83.24 206 TYR A CA 1
ATOM 1464 C C . TYR A 1 184 ? 49.606 11.517 43.830 1.00 90.33 206 TYR A C 1
ATOM 1465 O O . TYR A 1 184 ? 49.578 11.365 45.057 1.00 106.76 206 TYR A O 1
ATOM 1474 N N . LEU A 1 185 ? 49.201 12.646 43.246 1.00 70.82 207 LEU A N 1
ATOM 1475 C CA . LEU A 1 185 ? 48.595 13.705 44.037 1.00 72.76 207 LEU A CA 1
ATOM 1476 C C . LEU A 1 185 ? 47.181 13.304 44.451 1.00 77.96 207 LEU A C 1
ATOM 1477 O O . LEU A 1 185 ? 46.512 12.543 43.744 1.00 93.15 207 LEU A O 1
ATOM 1482 N N . PRO A 1 186 ? 46.701 13.800 45.585 1.00 80.67 208 PRO A N 1
ATOM 1483 C CA . PRO A 1 186 ? 45.396 13.371 46.098 1.00 88.31 208 PRO A CA 1
ATOM 1484 C C . PRO A 1 186 ? 44.252 14.057 45.357 1.00 86.92 208 PRO A C 1
ATOM 1485 O O . PRO A 1 186 ? 44.453 14.918 44.502 1.00 78.14 208 PRO A O 1
ATOM 1489 N N . PHE A 1 187 ? 43.035 13.658 45.714 1.00 77.92 209 PHE A N 1
ATOM 1490 C CA . PHE A 1 187 ? 41.804 14.177 45.139 1.00 65.90 209 PHE A CA 1
ATOM 1491 C C . PHE A 1 187 ? 41.087 15.032 46.175 1.00 66.95 209 PHE A C 1
ATOM 1492 O O . PHE A 1 187 ? 41.181 14.775 47.378 1.00 91.16 209 PHE A O 1
ATOM 1500 N N . SER A 1 188 ? 40.382 16.062 45.709 1.00 67.40 210 SER A N 1
ATOM 1501 C CA . SER A 1 188 ? 39.673 16.969 46.609 1.00 75.58 210 SER A CA 1
ATOM 1502 C C . SER A 1 188 ? 38.334 17.351 45.999 1.00 80.47 210 SER A C 1
ATOM 1503 O O . SER A 1 188 ? 38.285 17.902 44.895 1.00 72.86 210 SER A O 1
ATOM 1506 N N . LEU A 1 189 ? 37.255 17.060 46.722 1.00 76.96 211 LEU A N 1
ATOM 1507 C CA . LEU A 1 189 ? 35.923 17.472 46.322 1.00 67.76 211 LEU A CA 1
ATOM 1508 C C . LEU A 1 189 ? 35.792 18.993 46.410 1.00 79.97 211 LEU A C 1
ATOM 1509 O O . LEU A 1 189 ? 36.612 19.656 47.051 1.00 89.18 211 LEU A O 1
ATOM 1514 N N . PRO A 1 190 ? 34.773 19.573 45.767 1.00 92.49 212 PRO A N 1
ATOM 1515 C CA . PRO A 1 190 ? 34.574 21.023 45.877 1.00 96.25 212 PRO A CA 1
ATOM 1516 C C . PRO A 1 190 ? 34.353 21.444 47.321 1.00 96.25 212 PRO A C 1
ATOM 1517 O O . PRO A 1 190 ? 33.792 20.700 48.129 1.00 98.71 212 PRO A O 1
ATOM 1521 N N . HIS A 1 191 ? 34.811 22.659 47.638 1.00 102.19 213 HIS A N 1
ATOM 1522 C CA . HIS A 1 191 ? 34.687 23.173 48.999 1.00 99.16 213 HIS A CA 1
ATOM 1523 C C . HIS A 1 191 ? 33.235 23.222 49.457 1.00 104.39 213 HIS A C 1
ATOM 1524 O O . HIS A 1 191 ? 32.957 23.100 50.656 1.00 84.92 213 HIS A O 1
ATOM 1526 N N . ASN A 1 192 ? 32.300 23.378 48.522 1.00 113.34 239 ASN A N 1
ATOM 1527 C CA . ASN A 1 192 ? 30.898 23.565 48.866 1.00 104.87 239 ASN A CA 1
ATOM 1528 C C . ASN A 1 192 ? 30.048 22.385 48.410 1.00 96.67 239 ASN A C 1
ATOM 1529 O O . ASN A 1 192 ? 28.998 22.582 47.791 1.00 104.05 239 ASN A O 1
ATOM 1534 N N . PHE A 1 193 ? 30.476 21.156 48.713 1.00 100.23 240 PHE A N 1
ATOM 1535 C CA . PHE A 1 193 ? 29.715 20.007 48.236 1.00 87.06 240 PHE A 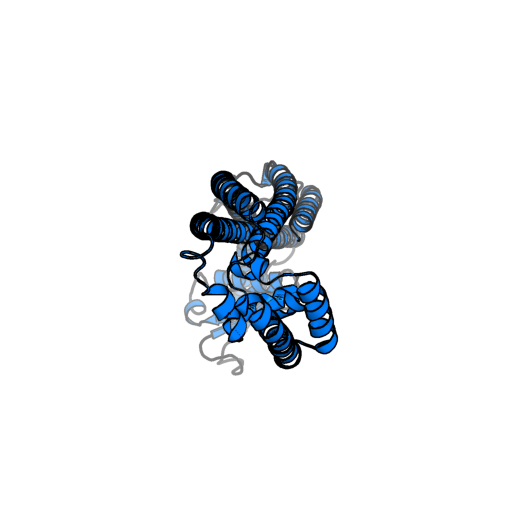CA 1
ATOM 1536 C C . PHE A 1 193 ? 28.427 19.811 49.023 1.00 91.04 240 PHE A C 1
ATOM 1537 O O . PHE A 1 193 ? 27.441 19.308 48.472 1.00 104.32 240 PHE A O 1
ATOM 1545 N N . HIS A 1 194 ? 28.410 20.196 50.302 1.00 80.78 241 HIS A N 1
ATOM 1546 C CA . HIS A 1 194 ? 27.198 20.030 51.096 1.00 82.65 241 HIS A CA 1
ATOM 1547 C C . HIS A 1 194 ? 26.064 20.906 50.579 1.00 84.93 241 HIS A C 1
ATOM 1548 O O . HIS A 1 194 ? 24.890 20.549 50.729 1.00 91.47 241 HIS A O 1
ATOM 1550 N N . ALA A 1 195 ? 26.390 22.042 49.964 1.00 78.40 242 ALA A N 1
ATOM 1551 C CA . ALA A 1 195 ? 25.394 22.946 49.408 1.00 92.32 242 ALA A CA 1
ATOM 1552 C C . ALA A 1 195 ? 25.133 22.701 47.926 1.00 95.70 242 ALA A C 1
ATOM 1553 O O . ALA A 1 195 ? 24.288 23.385 47.341 1.00 105.36 242 ALA A O 1
ATOM 1555 N N . MET A 1 196 ? 25.847 21.759 47.307 1.00 82.35 243 MET A N 1
ATOM 1556 C CA . MET A 1 196 ? 25.530 21.293 45.965 1.00 82.51 243 MET A CA 1
ATOM 1557 C C . MET A 1 196 ? 24.794 19.963 45.966 1.00 85.32 243 MET A C 1
ATOM 1558 O O . MET A 1 196 ? 24.094 19.656 44.994 1.00 95.27 243 MET A O 1
ATOM 1563 N N . PHE A 1 197 ? 24.937 19.189 47.043 1.00 84.03 244 PHE A N 1
ATOM 1564 C CA . PHE A 1 197 ? 24.354 17.855 47.131 1.00 99.18 244 PHE A CA 1
ATOM 1565 C C . PHE A 1 197 ? 22.837 17.896 46.980 1.00 90.74 244 PHE A C 1
ATOM 1566 O O . PHE A 1 197 ? 22.269 17.240 46.100 1.00 92.39 244 PHE A O 1
ATOM 1574 N N . GLN A 1 198 ? 22.166 18.680 47.825 1.00 90.21 245 GLN A N 1
ATOM 1575 C CA . GLN A 1 198 ? 20.708 18.711 47.890 1.00 95.32 245 GLN A CA 1
ATOM 1576 C C . GLN A 1 198 ? 20.054 19.271 46.625 1.00 94.88 245 GLN A C 1
ATOM 1577 O O . GLN A 1 198 ? 19.038 18.718 46.183 1.00 91.05 245 GLN A O 1
ATOM 1579 N N . PRO A 1 199 ? 20.561 20.360 46.024 1.00 86.68 246 PRO A N 1
ATOM 1580 C CA . PRO A 1 199 ? 19.992 20.779 44.728 1.00 85.90 246 PRO A CA 1
ATOM 1581 C C . PRO A 1 199 ? 20.075 19.692 43.673 1.00 92.63 246 PRO A C 1
ATOM 1582 O O . PRO A 1 199 ? 19.079 19.413 42.991 1.00 96.61 246 PRO A O 1
ATOM 1586 N N . PHE A 1 200 ? 21.245 19.066 43.531 1.00 91.65 247 PHE A N 1
ATOM 1587 C CA . PHE A 1 200 ? 21.427 18.021 42.528 1.00 69.56 247 PHE A CA 1
ATOM 1588 C C . PHE A 1 200 ? 20.473 16.860 42.771 1.00 63.26 247 PHE A C 1
ATOM 1589 O O . PHE A 1 200 ? 19.703 16.475 41.885 1.00 74.85 247 PHE A O 1
ATOM 1597 N N . LEU A 1 201 ? 20.512 16.296 43.982 1.00 68.81 248 LEU A N 1
ATOM 1598 C CA . LEU A 1 201 ? 19.724 15.108 44.294 1.00 63.75 248 LEU A CA 1
ATOM 1599 C C . LEU A 1 201 ? 18.243 15.330 44.015 1.00 77.48 248 LEU A C 1
ATOM 1600 O O . LEU A 1 201 ? 17.558 14.436 43.501 1.00 77.22 248 LEU A O 1
ATOM 1605 N N . GLU A 1 202 ? 17.733 16.521 44.337 1.00 74.52 249 GLU A N 1
ATOM 1606 C CA . GLU A 1 202 ? 16.333 16.820 44.057 1.00 84.55 249 GLU A CA 1
ATOM 1607 C C . GLU A 1 202 ? 16.067 16.852 42.558 1.00 80.23 249 GLU A C 1
ATOM 1608 O O . GLU A 1 202 ? 15.023 16.376 42.096 1.00 81.87 249 GLU A O 1
ATOM 1614 N N . MET A 1 203 ? 17.005 17.398 41.781 1.00 75.38 250 MET A N 1
ATOM 1615 C CA . MET A 1 203 ? 16.838 17.410 40.333 1.00 69.39 250 MET A CA 1
ATOM 1616 C C . MET A 1 203 ? 16.888 16.004 39.749 1.00 68.70 250 MET A C 1
ATOM 1617 O O . MET A 1 203 ? 16.182 15.717 38.777 1.00 72.70 250 MET A O 1
ATOM 1622 N N . ILE A 1 204 ? 17.700 15.116 40.327 1.00 64.19 251 ILE A N 1
ATOM 1623 C CA . ILE A 1 204 ? 17.681 13.719 39.905 1.00 57.16 251 ILE A CA 1
ATOM 1624 C C . ILE A 1 204 ? 16.357 13.071 40.286 1.00 64.43 251 ILE A C 1
ATOM 1625 O O . ILE A 1 204 ? 15.806 12.264 39.529 1.00 80.13 251 ILE A O 1
ATOM 1630 N N . HIS A 1 205 ? 15.823 13.419 41.459 1.00 68.83 252 HIS A N 1
ATOM 1631 C CA . HIS A 1 205 ? 14.517 12.907 41.863 1.00 70.98 252 HIS A CA 1
ATOM 1632 C C . HIS A 1 205 ? 13.422 13.381 40.915 1.00 68.33 252 HIS A C 1
ATOM 1633 O O . HIS A 1 205 ? 12.531 12.606 40.550 1.00 75.26 252 HIS A O 1
ATOM 1640 N N . GLU A 1 206 ? 13.475 14.652 40.503 1.00 65.11 253 GLU A N 1
ATOM 1641 C CA . GLU A 1 206 ? 12.458 15.187 39.603 1.00 67.06 253 GLU A CA 1
ATOM 1642 C C . GLU A 1 206 ? 12.528 14.543 38.226 1.00 63.53 253 GLU A C 1
ATOM 1643 O O . GLU A 1 206 ? 11.495 14.389 37.564 1.00 73.43 253 GLU A O 1
ATOM 1649 N N . ALA A 1 207 ? 13.728 14.173 37.776 1.00 62.91 254 ALA A N 1
ATOM 1650 C CA . ALA A 1 207 ? 13.848 13.488 36.495 1.00 66.91 254 ALA A CA 1
ATOM 1651 C C . ALA A 1 207 ? 13.340 12.058 36.589 1.00 61.05 254 ALA A C 1
ATOM 1652 O O . ALA A 1 207 ? 12.700 11.560 35.656 1.00 66.80 254 ALA A O 1
ATOM 1654 N N . GLN A 1 208 ? 13.614 11.384 37.710 1.00 66.42 255 GLN A N 1
ATOM 1655 C CA . GLN A 1 208 ? 13.089 10.038 37.914 1.00 73.69 255 GLN A CA 1
ATOM 1656 C C . GLN A 1 208 ? 11.565 10.034 37.891 1.00 64.16 255 GLN A C 1
ATOM 1657 O O . GLN A 1 208 ? 10.950 9.129 37.314 1.00 67.65 255 GLN A O 1
ATOM 1663 N N . GLN A 1 209 ? 10.942 11.047 38.503 1.00 60.84 256 GLN A N 1
ATOM 1664 C CA . GLN A 1 209 ? 9.486 11.159 38.474 1.00 67.29 256 GLN A CA 1
ATOM 1665 C C . GLN A 1 209 ? 8.981 11.321 37.048 1.00 73.85 256 GLN A C 1
ATOM 1666 O O . GLN A 1 209 ? 8.083 10.592 36.609 1.00 80.27 256 GLN A O 1
ATOM 1672 N N . ALA A 1 210 ? 9.557 12.274 36.308 1.00 60.99 257 ALA A N 1
ATOM 1673 C CA . ALA A 1 210 ? 9.095 12.562 34.954 1.00 57.27 257 ALA A CA 1
ATOM 1674 C C . ALA A 1 210 ? 9.124 11.319 34.072 1.00 69.34 257 ALA A C 1
ATOM 1675 O O . ALA A 1 210 ? 8.237 11.122 33.233 1.00 77.27 257 ALA A O 1
ATOM 1677 N N . MET A 1 211 ? 10.121 10.453 34.269 1.00 64.88 258 MET A N 1
ATOM 1678 C CA . MET A 1 211 ? 10.265 9.278 33.417 1.00 71.59 258 MET A CA 1
ATOM 1679 C C . MET A 1 211 ? 9.221 8.211 33.722 1.00 85.96 258 MET A C 1
ATOM 1680 O O . MET A 1 211 ? 8.835 7.457 32.821 1.00 95.56 258 MET A O 1
ATOM 1685 N N . ASP A 1 212 ? 8.756 8.132 34.968 1.00 72.26 259 ASP A N 1
ATOM 1686 C CA . ASP A 1 212 ? 7.883 7.041 35.386 1.00 88.56 259 ASP A CA 1
ATOM 1687 C C . ASP A 1 212 ? 6.584 7.047 34.587 1.00 96.00 259 ASP A C 1
ATOM 1688 O O . ASP A 1 212 ? 5.848 8.039 34.586 1.00 95.40 259 ASP A O 1
ATOM 1693 N N . ILE A 1 213 ? 6.309 5.940 33.901 1.00 97.33 260 ILE A N 1
ATOM 1694 C CA . ILE A 1 213 ? 5.082 5.804 33.121 1.00 99.01 260 ILE A CA 1
ATOM 1695 C C . ILE A 1 213 ? 4.072 4.953 33.882 1.00 101.78 260 ILE A C 1
ATOM 1696 O O . ILE A 1 213 ? 3.022 4.593 33.350 1.00 111.49 260 ILE A O 1
ATOM 1701 N N . ASP A 1 234 ? -2.764 -16.505 26.305 1.00 93.08 281 ASP A N 1
ATOM 1702 C CA . ASP A 1 234 ? -2.001 -15.274 26.471 1.00 97.12 281 ASP A CA 1
ATOM 1703 C C . ASP A 1 234 ? -2.746 -14.312 27.394 1.00 94.77 281 ASP A C 1
ATOM 1704 O O . ASP A 1 234 ? -3.967 -14.194 27.321 1.00 87.15 281 ASP A O 1
ATOM 1709 N N . ARG A 1 235 ? -2.009 -13.637 28.279 1.00 107.81 282 ARG A N 1
ATOM 1710 C CA . ARG A 1 235 ? -2.633 -12.647 29.150 1.00 103.05 282 ARG A CA 1
ATOM 1711 C C . ARG A 1 235 ? -3.018 -11.384 28.392 1.00 101.47 282 ARG A C 1
ATOM 1712 O O . ARG A 1 235 ? -3.856 -10.615 28.878 1.00 90.91 282 ARG A O 1
ATOM 1714 N N . THR A 1 236 ? -2.429 -11.159 27.216 1.00 107.98 283 THR A N 1
ATOM 1715 C CA . THR A 1 236 ? -2.750 -9.970 26.433 1.00 112.57 283 THR A CA 1
ATOM 1716 C C . THR A 1 236 ? -4.156 -10.056 25.853 1.00 113.72 283 THR A C 1
ATOM 1717 O O . THR A 1 236 ? -4.944 -9.110 25.973 1.00 107.22 283 THR A O 1
ATOM 1721 N N . VAL A 1 237 ? -4.493 -11.188 25.225 1.00 95.85 284 VAL A N 1
ATOM 1722 C CA . VAL A 1 237 ? -5.804 -11.326 24.593 1.00 96.84 284 VAL A CA 1
ATOM 1723 C C . VAL A 1 237 ? -6.911 -11.261 25.637 1.00 91.06 284 VAL A C 1
ATOM 1724 O O . VAL A 1 237 ? -7.989 -10.709 25.384 1.00 99.22 284 VAL A O 1
ATOM 1728 N N . CYS A 1 238 ? -6.657 -11.802 26.834 1.00 95.32 285 CYS A N 1
ATOM 1729 C CA . CYS A 1 238 ? -7.658 -11.753 27.896 1.00 91.79 285 CYS A CA 1
ATOM 1730 C C . CYS A 1 238 ? -7.980 -10.318 28.285 1.00 96.95 285 CYS A C 1
ATOM 1731 O O . CYS A 1 238 ? -9.148 -9.975 28.505 1.00 88.76 285 CYS A O 1
ATOM 1734 N N . ARG A 1 239 ? -6.955 -9.467 28.380 1.00 105.49 286 ARG A N 1
ATOM 1735 C CA . ARG A 1 239 ? -7.185 -8.053 28.652 1.00 102.83 286 ARG A CA 1
ATOM 1736 C C . ARG A 1 239 ? -8.056 -7.423 27.572 1.00 96.05 286 ARG A C 1
ATOM 1737 O O . ARG A 1 239 ? -8.959 -6.633 27.874 1.00 90.73 286 ARG A O 1
ATOM 1745 N N . GLU A 1 240 ? -7.817 -7.786 26.309 1.00 97.90 287 GLU A N 1
ATOM 1746 C CA . GLU A 1 240 ? -8.570 -7.195 25.206 1.00 88.29 287 GLU A CA 1
ATOM 1747 C C . GLU A 1 240 ? -10.021 -7.662 25.214 1.00 83.01 287 GLU A C 1
ATOM 1748 O O . GLU A 1 240 ? -10.944 -6.850 25.082 1.00 90.95 287 GLU A O 1
ATOM 1754 N N . ILE A 1 241 ? -10.239 -8.973 25.365 1.00 74.97 288 ILE A N 1
ATOM 1755 C CA . ILE A 1 241 ? -11.597 -9.510 25.427 1.00 73.87 288 ILE A CA 1
ATOM 1756 C C . ILE A 1 241 ? -12.375 -8.866 26.568 1.00 79.20 288 ILE A C 1
ATOM 1757 O O . ILE A 1 241 ? -13.581 -8.607 26.450 1.00 69.29 288 ILE A O 1
ATOM 1762 N N . ARG A 1 242 ? -11.696 -8.574 27.680 1.00 87.11 289 ARG A N 1
ATOM 1763 C CA . ARG A 1 242 ? -12.339 -7.852 28.775 1.00 87.75 289 ARG A CA 1
ATOM 1764 C C . ARG A 1 242 ? -12.667 -6.417 28.374 1.00 96.09 289 ARG A C 1
ATOM 1765 O O . ARG A 1 242 ? -13.763 -5.919 28.660 1.00 86.05 289 ARG A O 1
ATOM 1767 N N . HIS A 1 243 ? -11.732 -5.746 27.696 1.00 93.40 290 HIS A N 1
ATOM 1768 C CA . HIS A 1 243 ? -11.938 -4.360 27.288 1.00 93.26 290 HIS A CA 1
ATOM 1769 C C . HIS A 1 243 ? -13.090 -4.249 26.296 1.00 105.14 290 HIS A C 1
ATOM 1770 O O . HIS A 1 243 ? -14.059 -3.517 26.523 1.00 91.82 290 HIS A O 1
ATOM 1777 N N . ASN A 1 244 ? -13.001 -4.982 25.190 1.00 99.14 291 ASN A N 1
ATOM 1778 C CA . ASN A 1 244 ? -14.023 -4.971 24.154 1.00 93.25 291 ASN A CA 1
ATOM 1779 C C . ASN A 1 244 ? -14.229 -6.400 23.681 1.00 93.89 291 ASN A C 1
ATOM 1780 O O . ASN A 1 244 ? -13.257 -7.091 23.361 1.00 88.06 291 ASN A O 1
ATOM 1785 N N . SER A 1 245 ? -15.487 -6.846 23.643 1.00 90.10 292 SER A N 1
ATOM 1786 C CA . SER A 1 245 ? -15.769 -8.201 23.187 1.00 87.92 292 SER A CA 1
ATOM 1787 C C . SER A 1 245 ? -15.368 -8.422 21.736 1.00 91.57 292 SER A C 1
ATOM 1788 O O . SER A 1 245 ? -15.329 -9.574 21.292 1.00 89.73 292 SER A O 1
ATOM 1791 N N . THR A 1 246 ? -15.061 -7.354 20.992 1.00 89.50 293 THR A N 1
ATOM 1792 C CA . THR A 1 246 ? -14.592 -7.503 19.619 1.00 88.89 293 THR A CA 1
ATOM 1793 C C . THR A 1 246 ? -13.256 -8.229 19.539 1.00 81.44 293 THR A C 1
ATOM 1794 O O . THR A 1 246 ? -12.896 -8.715 18.462 1.00 90.68 293 THR A O 1
ATOM 1798 N N . GLY A 1 247 ? -12.514 -8.316 20.647 1.00 87.94 294 GLY A N 1
ATOM 1799 C CA . GLY A 1 247 ? -11.313 -9.132 20.655 1.00 78.06 294 GLY A CA 1
ATOM 1800 C C . GLY A 1 247 ? -11.593 -10.577 20.295 1.00 71.31 294 GLY A C 1
ATOM 1801 O O . GLY A 1 247 ? -10.713 -11.279 19.788 1.00 85.47 294 GLY A O 1
ATOM 1802 N N . CYS A 1 248 ? -12.826 -11.034 20.538 1.00 73.54 295 CYS A N 1
ATOM 1803 C CA . CYS A 1 248 ? -13.233 -12.380 20.146 1.00 70.67 295 CYS A CA 1
ATOM 1804 C C . CYS A 1 248 ? -13.039 -12.621 18.657 1.00 76.94 295 CYS A C 1
ATOM 1805 O O . CYS A 1 248 ? -12.779 -13.756 18.243 1.00 85.54 295 CYS A O 1
ATOM 1808 N N . LEU A 1 249 ? -13.165 -11.575 17.839 1.00 70.75 296 LEU A N 1
ATOM 1809 C CA . LEU A 1 249 ? -13.081 -11.726 16.393 1.00 73.54 296 LEU A CA 1
ATOM 1810 C C . LEU A 1 249 ? -11.679 -12.073 15.911 1.00 76.38 296 LEU A C 1
ATOM 1811 O O . LEU A 1 249 ? -11.479 -12.199 14.699 1.00 89.06 296 LEU A O 1
ATOM 1816 N N . ARG A 1 250 ? -10.704 -12.217 16.808 1.00 78.02 297 ARG A N 1
ATOM 1817 C CA . ARG A 1 250 ? -9.445 -12.834 16.417 1.00 63.80 297 ARG A CA 1
ATOM 1818 C C . ARG A 1 250 ? -9.585 -14.338 16.236 1.00 77.55 297 ARG A C 1
ATOM 1819 O O . ARG A 1 250 ? -8.626 -14.990 15.813 1.00 82.86 297 ARG A O 1
ATOM 1821 N N . MET A 1 251 ? -10.758 -14.895 16.544 1.00 72.69 298 MET A N 1
ATOM 1822 C CA . MET A 1 251 ? -11.011 -16.328 16.492 1.00 76.44 298 MET A CA 1
ATOM 1823 C C . MET A 1 251 ? -11.967 -16.702 15.364 1.00 83.49 298 MET A C 1
ATOM 1824 O O . MET A 1 251 ? -12.666 -17.714 15.455 1.00 91.03 298 MET A O 1
ATOM 1829 N N . LYS A 1 252 ? -12.020 -15.884 14.304 1.00 87.37 299 LYS A N 1
ATOM 1830 C CA . LYS A 1 252 ? -12.792 -16.256 13.121 1.00 74.57 299 LYS A CA 1
ATOM 1831 C C . LYS A 1 252 ? -12.305 -17.579 12.554 1.00 81.83 299 LYS A C 1
ATOM 1832 O O . LYS A 1 252 ? -13.105 -18.383 12.060 1.00 85.93 299 LYS A O 1
ATOM 1838 N N . ASP A 1 253 ? -10.990 -17.818 12.621 1.00 92.26 300 ASP A N 1
ATOM 1839 C CA . ASP A 1 253 ? -10.398 -19.013 12.026 1.00 86.49 300 ASP A CA 1
ATOM 1840 C C . ASP A 1 253 ? -11.002 -20.285 12.606 1.00 93.51 300 ASP A C 1
ATOM 1841 O O . ASP A 1 253 ? -11.252 -21.251 11.876 1.00 106.89 300 ASP A O 1
ATOM 1846 N N . GLN A 1 254 ? -11.255 -20.297 13.919 1.00 93.80 301 GLN A N 1
ATOM 1847 C CA . GLN A 1 254 ? -11.724 -21.515 14.570 1.00 91.68 301 GLN A CA 1
ATOM 1848 C C . GLN A 1 254 ? -13.085 -21.954 14.048 1.00 95.23 301 GLN A C 1
ATOM 1849 O O . GLN A 1 254 ? -13.377 -23.155 14.021 1.00 109.00 301 GLN A O 1
ATOM 1855 N N . CYS A 1 255 ? -13.920 -21.012 13.616 1.00 95.94 302 CYS A N 1
ATOM 1856 C CA . CYS A 1 255 ? -15.286 -21.310 13.206 1.00 100.83 302 CYS A CA 1
ATOM 1857 C C . CYS A 1 255 ? -15.380 -21.475 11.696 1.00 97.24 302 CYS A C 1
ATOM 1858 O O . CYS A 1 255 ? -14.777 -20.714 10.933 1.00 100.41 302 CYS A O 1
ATOM 1861 N N . ASP A 1 256 ? -16.163 -22.468 11.273 1.00 98.03 303 ASP A N 1
ATOM 1862 C CA . ASP A 1 256 ? -16.186 -22.863 9.869 1.00 97.57 303 ASP A CA 1
ATOM 1863 C C . ASP A 1 256 ? -16.953 -21.857 9.018 1.00 93.12 303 ASP A C 1
ATOM 1864 O O . ASP A 1 256 ? -16.438 -21.359 8.010 1.00 88.27 303 ASP A O 1
ATOM 1869 N N . LYS A 1 257 ? -18.195 -21.550 9.409 1.00 92.25 304 LYS A N 1
ATOM 1870 C CA . LYS A 1 257 ? -19.056 -20.698 8.589 1.00 86.42 304 LYS A CA 1
ATOM 1871 C C . LYS A 1 257 ? -18.440 -19.334 8.332 1.00 91.96 304 LYS A C 1
ATOM 1872 O O . LYS A 1 257 ? -18.773 -18.683 7.335 1.00 110.30 304 LYS A O 1
ATOM 1878 N N . CYS A 1 258 ? -17.535 -18.888 9.204 1.00 98.30 305 CYS A N 1
ATOM 1879 C CA . CYS A 1 258 ? -16.990 -17.538 9.087 1.00 91.64 305 CYS A CA 1
ATOM 1880 C C . CYS A 1 258 ? -15.887 -17.468 8.037 1.00 87.56 305 CYS A C 1
ATOM 1881 O O . CYS A 1 258 ? -15.877 -16.556 7.203 1.00 91.03 305 CYS A O 1
ATOM 1884 N N . ARG A 1 259 ? -14.950 -18.418 8.059 1.00 95.88 306 ARG A N 1
ATOM 1885 C CA . ARG A 1 259 ? -13.929 -18.464 7.018 1.00 97.93 306 ARG A CA 1
ATOM 1886 C C . ARG A 1 259 ? -14.519 -18.773 5.648 1.00 88.97 306 ARG A C 1
ATOM 1887 O O . ARG A 1 259 ? -13.837 -18.571 4.636 1.00 88.41 306 ARG A O 1
ATOM 1895 N N . GLU A 1 260 ? -15.768 -19.247 5.594 1.00 88.68 307 GLU A N 1
ATOM 1896 C CA . GLU A 1 260 ? -16.465 -19.413 4.326 1.00 89.89 307 GLU A CA 1
ATOM 1897 C C . GLU A 1 260 ? -17.091 -18.108 3.849 1.00 87.59 307 GLU A C 1
ATOM 1898 O O . GLU A 1 260 ? -17.155 -17.862 2.640 1.00 97.22 307 GLU A O 1
ATOM 1904 N N . ILE A 1 261 ? -17.562 -17.269 4.776 1.00 80.91 308 ILE A N 1
ATOM 1905 C CA . ILE A 1 261 ? -18.001 -15.926 4.407 1.00 65.41 308 ILE A CA 1
ATOM 1906 C C . ILE A 1 261 ? -16.843 -15.150 3.796 1.00 63.18 308 ILE A C 1
ATOM 1907 O O . ILE A 1 261 ? -17.025 -14.367 2.857 1.00 86.38 308 ILE A O 1
ATOM 1912 N N . LEU A 1 262 ? -15.630 -15.367 4.310 1.00 67.15 309 LEU A N 1
ATOM 1913 C CA . LEU A 1 262 ? -14.454 -14.696 3.777 1.00 75.15 309 LEU A CA 1
ATOM 1914 C C . LEU A 1 262 ? -13.995 -15.285 2.451 1.00 81.40 309 LEU A C 1
ATOM 1915 O O . LEU A 1 262 ? -13.288 -14.606 1.699 1.00 79.76 309 LEU A O 1
ATOM 1920 N N . SER A 1 263 ? -14.376 -16.525 2.146 1.00 69.12 310 SER A N 1
ATOM 1921 C CA . SER A 1 263 ? -13.971 -17.160 0.899 1.00 76.56 310 SER A CA 1
ATOM 1922 C C . SER A 1 263 ? -14.877 -16.807 -0.273 1.00 92.48 310 SER A C 1
ATOM 1923 O O . SER A 1 263 ? -14.525 -17.116 -1.417 1.00 88.93 310 SER A O 1
ATOM 1926 N N . VAL A 1 264 ? -16.020 -16.168 -0.016 1.00 79.36 311 VAL A N 1
ATOM 1927 C CA . VAL A 1 264 ? -17.045 -15.996 -1.040 1.00 69.46 311 VAL A CA 1
ATOM 1928 C C . VAL A 1 264 ? -16.496 -15.170 -2.194 1.00 80.55 311 VAL A C 1
ATOM 1929 O O . VAL A 1 264 ? -16.022 -14.041 -2.011 1.00 72.38 311 VAL A O 1
ATOM 1933 N N . ASP A 1 265 ? -16.573 -15.732 -3.394 1.00 79.83 312 ASP A N 1
ATOM 1934 C CA . ASP A 1 265 ? -16.186 -15.040 -4.613 1.00 70.57 312 ASP A CA 1
ATOM 1935 C C . ASP A 1 265 ? -17.397 -14.280 -5.134 1.00 73.10 312 ASP A C 1
ATOM 1936 O O . ASP A 1 265 ? -18.400 -14.890 -5.518 1.00 93.04 312 ASP A O 1
ATOM 1941 N N . CYS A 1 266 ? -17.317 -12.953 -5.137 1.00 66.12 313 CYS A N 1
ATOM 1942 C CA . CYS A 1 266 ? -18.335 -12.130 -5.772 1.00 80.44 313 CYS A CA 1
ATOM 1943 C C . CYS A 1 266 ? -17.965 -11.771 -7.205 1.00 67.68 313 CYS A C 1
ATOM 1944 O O . CYS A 1 266 ? -18.568 -10.859 -7.781 1.00 68.88 313 CYS A O 1
ATOM 1947 N N . SER A 1 267 ? -16.997 -12.480 -7.793 1.00 65.07 314 SER A N 1
ATOM 1948 C CA . SER A 1 267 ? -16.479 -12.100 -9.103 1.00 66.86 314 SER A CA 1
ATOM 1949 C C . SER A 1 267 ? -17.549 -12.213 -10.180 1.00 72.03 314 SER A C 1
ATOM 1950 O O . SER A 1 267 ? -17.641 -11.355 -11.066 1.00 82.20 314 SER A O 1
ATOM 1953 N N . THR A 1 268 ? -18.361 -13.270 -10.130 1.00 71.94 315 THR A N 1
ATOM 1954 C CA . THR A 1 268 ? -19.434 -13.410 -11.108 1.00 79.94 315 THR A CA 1
ATOM 1955 C C . THR A 1 268 ? -20.544 -12.398 -10.856 1.00 78.29 315 THR A C 1
ATOM 1956 O O . THR A 1 268 ? -21.057 -11.780 -11.797 1.00 81.00 315 THR A O 1
ATOM 1960 N N . ASN A 1 269 ? -20.907 -12.198 -9.589 1.00 83.21 316 ASN A N 1
ATOM 1961 C CA . ASN A 1 269 ? -22.139 -11.494 -9.250 1.00 78.48 316 ASN A CA 1
ATOM 1962 C C . ASN A 1 269 ? -21.952 -9.980 -9.270 1.00 69.23 316 ASN A C 1
ATOM 1963 O O . ASN A 1 269 ? -22.675 -9.264 -9.971 1.00 81.70 316 ASN A O 1
ATOM 1968 N N . ASN A 1 270 ? -20.997 -9.471 -8.494 1.00 78.54 317 ASN A N 1
ATOM 1969 C CA . ASN A 1 270 ? -20.686 -8.042 -8.448 1.00 74.45 317 ASN A CA 1
ATOM 1970 C C . ASN A 1 270 ? -19.189 -7.882 -8.669 1.00 65.52 317 ASN A C 1
ATOM 1971 O O . ASN A 1 270 ? -18.417 -7.766 -7.708 1.00 69.61 317 ASN A O 1
ATOM 1976 N N . PRO A 1 271 ? -18.745 -7.858 -9.928 1.00 69.29 318 PRO A N 1
ATOM 1977 C CA . PRO A 1 271 ? -17.301 -7.757 -10.198 1.00 76.24 318 PRO A CA 1
ATOM 1978 C C . PRO A 1 271 ? -16.676 -6.465 -9.701 1.00 68.40 318 PRO A C 1
ATOM 1979 O O . PRO A 1 271 ? -15.465 -6.442 -9.441 1.00 67.48 318 PRO A O 1
ATOM 1983 N N . SER A 1 272 ? -17.459 -5.392 -9.559 1.00 68.31 319 SER A N 1
ATOM 1984 C CA . SER A 1 272 ? -16.905 -4.135 -9.066 1.00 61.04 319 SER A CA 1
ATOM 1985 C C . SER A 1 272 ? -16.580 -4.223 -7.582 1.00 66.36 319 SER A C 1
ATOM 1986 O O . SER A 1 272 ? -15.553 -3.700 -7.138 1.00 74.13 319 SER A O 1
ATOM 1989 N N . GLN A 1 273 ? -17.443 -4.883 -6.803 1.00 60.97 320 GLN A N 1
ATOM 1990 C CA . GLN A 1 273 ? -17.158 -5.097 -5.387 1.00 62.87 320 GLN A CA 1
ATOM 1991 C C . GLN A 1 273 ? -15.918 -5.960 -5.208 1.00 64.49 320 GLN A C 1
ATOM 1992 O O . GLN A 1 273 ? -15.061 -5.669 -4.364 1.00 72.77 320 GLN A O 1
ATOM 1998 N N . ALA A 1 274 ? -15.811 -7.032 -5.999 1.00 56.50 321 ALA A N 1
ATOM 1999 C CA . ALA A 1 274 ? -14.678 -7.944 -5.876 1.00 55.56 321 ALA A CA 1
ATOM 2000 C C . ALA A 1 274 ? -13.357 -7.229 -6.127 1.00 57.48 321 ALA A C 1
ATOM 2001 O O . ALA A 1 274 ? -12.370 -7.467 -5.421 1.00 77.51 321 ALA A O 1
ATOM 2003 N N . LYS A 1 275 ? -13.322 -6.339 -7.122 1.00 61.19 322 LYS A N 1
ATOM 2004 C CA . LYS A 1 275 ? -12.090 -5.619 -7.425 1.00 61.86 322 LYS A CA 1
ATOM 2005 C C . LYS A 1 275 ? -11.707 -4.693 -6.278 1.00 65.56 322 LYS A C 1
ATOM 2006 O O . LYS A 1 275 ? -10.558 -4.694 -5.821 1.00 70.62 322 LYS A O 1
ATOM 2012 N N . LEU A 1 276 ? -12.668 -3.904 -5.788 1.00 54.21 323 LEU A N 1
ATOM 2013 C CA . LEU A 1 276 ? -12.390 -2.995 -4.680 1.00 63.35 323 LEU A CA 1
ATOM 2014 C C . LEU A 1 276 ? -11.924 -3.755 -3.448 1.00 68.48 323 LEU A C 1
ATOM 2015 O O . LEU A 1 276 ? -11.052 -3.279 -2.710 1.00 73.90 323 LEU A O 1
ATOM 2020 N N . ARG A 1 277 ? -12.493 -4.940 -3.209 1.00 57.09 324 ARG A N 1
ATOM 2021 C CA . ARG A 1 277 ? -12.045 -5.767 -2.092 1.00 60.47 324 ARG A CA 1
ATOM 2022 C C . ARG A 1 277 ? -10.591 -6.187 -2.267 1.00 51.70 324 ARG A C 1
ATOM 2023 O O . ARG A 1 277 ? -9.809 -6.166 -1.309 1.00 67.15 324 ARG A O 1
ATOM 2031 N N . ARG A 1 278 ? -10.211 -6.564 -3.490 1.00 62.18 325 ARG A N 1
ATOM 2032 C CA . ARG A 1 278 ? -8.824 -6.926 -3.756 1.00 61.26 325 ARG A CA 1
ATOM 2033 C C . ARG A 1 278 ? -7.900 -5.725 -3.619 1.00 58.86 325 ARG A C 1
ATOM 2034 O O . ARG A 1 278 ? -6.753 -5.876 -3.182 1.00 67.81 325 ARG A O 1
ATOM 2042 N N . GLU A 1 279 ? -8.377 -4.529 -3.976 1.00 66.62 326 GLU A N 1
ATOM 2043 C CA . GLU A 1 279 ? -7.569 -3.329 -3.784 1.00 69.05 326 GLU A CA 1
ATOM 2044 C C . GLU A 1 279 ? -7.390 -3.024 -2.305 1.00 70.92 326 GLU A C 1
ATOM 2045 O O . GLU A 1 279 ? -6.301 -2.630 -1.873 1.00 73.89 326 GLU A O 1
ATOM 2051 N N . LEU A 1 280 ? -8.451 -3.206 -1.516 1.00 68.16 327 LEU A N 1
ATOM 2052 C CA . LEU A 1 280 ? -8.378 -2.967 -0.077 1.00 65.74 327 LEU A CA 1
ATOM 2053 C C . LEU A 1 280 ? -7.398 -3.923 0.594 1.00 55.26 327 LEU A C 1
ATOM 2054 O O . LEU A 1 280 ? -6.540 -3.501 1.379 1.00 62.08 327 LEU A O 1
ATOM 2059 N N . ASP A 1 281 ? -7.511 -5.221 0.287 1.00 61.29 328 ASP A N 1
ATOM 2060 C CA . ASP A 1 281 ? -6.624 -6.220 0.875 1.00 62.39 328 ASP A CA 1
ATOM 2061 C C . ASP A 1 281 ? -5.164 -5.900 0.582 1.00 70.98 328 ASP A C 1
ATOM 2062 O O . ASP A 1 281 ? -4.294 -6.101 1.439 1.00 78.15 328 ASP A O 1
ATOM 2067 N N . GLU A 1 282 ? -4.875 -5.386 -0.616 1.00 60.00 329 GLU A N 1
ATOM 2068 C CA . GLU A 1 282 ? -3.508 -4.988 -0.942 1.00 71.91 329 GLU A CA 1
ATOM 2069 C C . GLU A 1 282 ? -3.037 -3.864 -0.029 1.00 60.32 329 GLU A C 1
ATOM 2070 O O . GLU A 1 282 ? -1.990 -3.972 0.621 1.00 72.28 329 GLU A O 1
ATOM 2076 N N . SER A 1 283 ? -3.803 -2.770 0.030 1.00 56.59 330 SER A N 1
ATOM 2077 C CA . SER A 1 283 ? -3.443 -1.661 0.907 1.00 69.77 330 SER A CA 1
ATOM 2078 C C . SER A 1 283 ? -3.413 -2.087 2.366 1.00 72.01 330 SER A C 1
ATOM 2079 O O . SER A 1 283 ? -2.627 -1.549 3.155 1.00 70.48 330 SER A O 1
ATOM 2082 N N . LEU A 1 284 ? -4.252 -3.054 2.738 1.00 68.97 331 LEU A N 1
ATOM 2083 C CA . LEU A 1 284 ? -4.303 -3.509 4.122 1.00 67.72 331 LEU A CA 1
ATOM 2084 C C . LEU A 1 284 ? -2.990 -4.165 4.531 1.00 67.53 331 LEU A C 1
ATOM 2085 O O . LEU A 1 284 ? -2.439 -3.866 5.597 1.00 76.51 331 LEU A O 1
ATOM 2090 N N . GLN A 1 285 ? -2.464 -5.055 3.683 1.00 66.12 332 GLN A N 1
ATOM 2091 C CA . GLN A 1 285 ? -1.221 -5.747 4.014 1.00 73.55 332 GLN A CA 1
ATOM 2092 C C . GLN A 1 285 ? -0.052 -4.776 4.106 1.00 70.51 332 GLN A C 1
ATOM 2093 O O . GLN A 1 285 ? 0.842 -4.954 4.941 1.00 81.66 332 GLN A O 1
ATOM 2099 N N . VAL A 1 286 ? -0.039 -3.748 3.255 1.00 66.76 333 VAL A N 1
ATOM 2100 C CA . VAL A 1 286 ? 1.018 -2.743 3.317 1.00 69.55 333 VAL A CA 1
ATOM 2101 C C . VAL A 1 286 ? 0.915 -1.945 4.609 1.00 60.11 333 VAL A C 1
ATOM 2102 O O . VAL A 1 286 ? 1.905 -1.770 5.331 1.00 63.37 333 VAL A O 1
ATOM 2106 N N . ALA A 1 287 ? -0.289 -1.462 4.925 1.00 57.58 334 ALA A N 1
ATOM 2107 C CA . ALA A 1 287 ? -0.482 -0.679 6.140 1.00 56.16 334 ALA A CA 1
ATOM 2108 C C . ALA A 1 287 ? -0.089 -1.473 7.379 1.00 66.90 334 ALA A C 1
ATOM 2109 O O . ALA A 1 287 ? 0.496 -0.921 8.318 1.00 65.05 334 ALA A O 1
ATOM 2111 N N . GLU A 1 288 ? -0.388 -2.774 7.392 1.00 51.77 335 GLU A N 1
ATOM 2112 C CA . GLU A 1 288 ? -0.047 -3.592 8.550 1.00 60.39 335 GLU A CA 1
ATOM 2113 C C . GLU A 1 288 ? 1.460 -3.772 8.677 1.00 61.18 335 GLU A C 1
ATOM 2114 O O . GLU A 1 288 ? 2.002 -3.714 9.786 1.00 59.81 335 GLU A O 1
ATOM 2120 N N . ARG A 1 289 ? 2.153 -3.980 7.555 1.00 64.75 336 ARG A N 1
ATOM 2121 C CA . ARG A 1 289 ? 3.608 -4.095 7.588 1.00 65.73 336 ARG A CA 1
ATOM 2122 C C . ARG A 1 289 ? 4.237 -2.837 8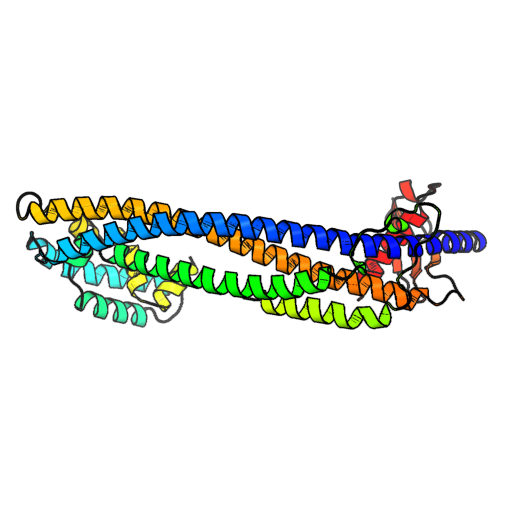.174 1.00 70.13 336 ARG A C 1
ATOM 2123 O O . ARG A 1 289 ? 5.067 -2.907 9.088 1.00 74.98 336 ARG A O 1
ATOM 2131 N N . LEU A 1 290 ? 3.825 -1.668 7.675 1.00 65.97 337 LEU A N 1
ATOM 2132 C CA . LEU A 1 290 ? 4.366 -0.405 8.157 1.00 55.64 337 LEU A CA 1
ATOM 2133 C C . LEU A 1 290 ? 3.926 -0.088 9.580 1.00 63.42 337 LEU A C 1
ATOM 2134 O O . LEU A 1 290 ? 4.571 0.731 10.243 1.00 62.45 337 LEU A O 1
ATOM 2139 N N . THR A 1 291 ? 2.849 -0.713 10.062 1.00 60.34 338 THR A N 1
ATOM 2140 C CA . THR A 1 291 ? 2.429 -0.515 11.444 1.00 55.22 338 THR A CA 1
ATOM 2141 C C . THR A 1 291 ? 3.247 -1.376 12.400 1.00 64.42 338 THR A C 1
ATOM 2142 O O . THR A 1 291 ? 3.602 -0.926 13.496 1.00 58.18 338 THR A O 1
ATOM 2146 N N . ARG A 1 292 ? 3.566 -2.611 11.997 1.00 54.56 339 ARG A N 1
ATOM 2147 C CA . ARG A 1 292 ? 4.475 -3.433 12.789 1.00 65.71 339 ARG A CA 1
ATOM 2148 C C . ARG A 1 292 ? 5.868 -2.820 12.840 1.00 75.71 339 ARG A C 1
ATOM 2149 O O . ARG A 1 292 ? 6.560 -2.937 13.859 1.00 72.04 339 ARG A O 1
ATOM 2157 N N . LYS A 1 293 ? 6.288 -2.160 11.760 1.00 61.92 340 LYS A N 1
ATOM 2158 C CA . LYS A 1 293 ? 7.578 -1.477 11.752 1.00 74.62 340 LYS A CA 1
ATOM 2159 C C . LYS A 1 293 ? 7.591 -0.309 12.733 1.00 76.53 340 LYS A C 1
ATOM 2160 O O . LYS A 1 293 ? 8.582 -0.094 13.441 1.00 80.77 340 LYS A O 1
ATOM 2166 N N . TYR A 1 294 ? 6.490 0.442 12.799 1.00 73.01 341 TYR A N 1
ATOM 2167 C CA . TYR A 1 294 ? 6.395 1.556 13.737 1.00 62.81 341 TYR A CA 1
ATOM 2168 C C . TYR A 1 294 ? 6.364 1.060 15.176 1.00 62.21 341 TYR A C 1
ATOM 2169 O O . TYR A 1 294 ? 6.926 1.702 16.071 1.00 68.06 341 TYR A O 1
ATOM 2178 N N . ASN A 1 295 ? 5.717 -0.083 15.413 1.00 67.58 342 ASN A N 1
ATOM 2179 C CA . ASN A 1 295 ? 5.628 -0.618 16.766 1.00 62.82 342 ASN A CA 1
ATOM 2180 C C . ASN A 1 295 ? 6.985 -1.095 17.269 1.00 68.05 342 ASN A C 1
ATOM 2181 O O . ASN A 1 295 ? 7.268 -0.994 18.469 1.00 70.21 342 ASN A O 1
ATOM 2186 N N . GLU A 1 296 ? 7.842 -1.589 16.370 1.00 63.73 343 GLU A N 1
ATOM 2187 C CA . GLU A 1 296 ? 9.183 -1.997 16.777 1.00 64.63 343 GLU A CA 1
ATOM 2188 C C . GLU A 1 296 ? 10.036 -0.793 17.156 1.00 66.42 343 GLU A C 1
ATOM 2189 O O . GLU A 1 296 ? 10.820 -0.857 18.110 1.00 67.25 343 GLU A O 1
ATOM 2195 N N . LEU A 1 297 ? 9.897 0.314 16.419 1.00 71.21 344 LEU A N 1
ATOM 2196 C CA . LEU A 1 297 ? 10.587 1.542 16.801 1.00 67.38 344 LEU A CA 1
ATOM 2197 C C . LEU A 1 297 ? 10.055 2.076 18.124 1.00 54.41 344 LEU A C 1
ATOM 2198 O O . LEU A 1 297 ? 10.829 2.538 18.970 1.00 64.44 344 LEU A O 1
ATOM 2203 N N . LEU A 1 298 ? 8.733 2.019 18.320 1.00 50.02 345 LEU A N 1
ATOM 2204 C CA . LEU A 1 298 ? 8.151 2.437 19.591 1.00 52.51 345 LEU A CA 1
ATOM 2205 C C . LEU A 1 298 ? 8.686 1.598 20.742 1.00 67.34 345 LEU A C 1
ATOM 2206 O O . LEU A 1 298 ? 8.930 2.116 21.839 1.00 71.89 345 LEU A O 1
ATOM 2211 N N . LYS A 1 299 ? 8.871 0.296 20.511 1.00 67.53 346 LYS A N 1
ATOM 2212 C CA . LYS A 1 299 ? 9.421 -0.566 21.550 1.00 53.83 346 LYS A CA 1
ATOM 2213 C C . LYS A 1 299 ? 10.881 -0.226 21.824 1.00 60.51 346 LYS A C 1
ATOM 2214 O O . LYS A 1 299 ? 11.334 -0.291 22.974 1.00 67.70 346 LYS A O 1
ATOM 2220 N N . SER A 1 300 ? 11.629 0.150 20.783 1.00 60.23 347 SER A N 1
ATOM 2221 C CA . SER A 1 300 ? 13.003 0.597 20.984 1.00 57.36 347 SER A CA 1
ATOM 2222 C C . SER A 1 300 ? 13.041 1.898 21.776 1.00 64.38 347 SER A C 1
ATOM 2223 O O . SER A 1 300 ? 13.906 2.084 22.641 1.00 69.20 347 SER A O 1
ATOM 2226 N N . TYR A 1 301 ? 12.097 2.804 21.502 1.00 57.85 348 TYR A N 1
ATOM 2227 C CA . TYR A 1 301 ? 11.994 4.042 22.267 1.00 60.87 348 TYR A CA 1
ATOM 2228 C C . TYR A 1 301 ? 11.657 3.757 23.724 1.00 52.82 348 TYR A C 1
ATOM 2229 O O . TYR A 1 301 ? 12.148 4.445 24.627 1.00 54.03 348 TYR A O 1
ATOM 2238 N N . GLN A 1 302 ? 10.820 2.745 23.968 1.00 55.76 349 GLN A N 1
ATOM 2239 C CA . GLN A 1 302 ? 10.474 2.380 25.337 1.00 57.57 349 GLN A CA 1
ATOM 2240 C C . GLN A 1 302 ? 11.701 1.911 26.106 1.00 63.02 349 GLN A C 1
ATOM 2241 O O . GLN A 1 302 ? 11.861 2.236 27.287 1.00 55.64 349 GLN A O 1
ATOM 2247 N N . TRP A 1 303 ? 12.588 1.160 25.447 1.00 60.68 350 TRP A N 1
ATOM 2248 C CA . TRP A 1 303 ? 13.801 0.688 26.108 1.00 60.75 350 TRP A CA 1
ATOM 2249 C C . TRP A 1 303 ? 14.724 1.850 26.457 1.00 59.08 350 TRP A C 1
ATOM 2250 O O . TRP A 1 303 ? 15.249 1.922 27.574 1.00 74.54 350 TRP A O 1
ATOM 2261 N N . LYS A 1 304 ? 14.936 2.773 25.508 1.00 64.24 351 LYS A N 1
ATOM 2262 C CA . LYS A 1 304 ? 15.705 3.982 25.800 1.00 59.09 351 LYS A CA 1
ATOM 2263 C C . LYS A 1 304 ? 15.143 4.699 27.015 1.00 57.66 351 LYS A C 1
ATOM 2264 O O . LYS A 1 304 ? 15.892 5.290 27.803 1.00 70.53 351 LYS A O 1
ATOM 2270 N N . MET A 1 305 ? 13.822 4.652 27.179 1.00 57.92 352 MET A N 1
ATOM 2271 C CA . MET A 1 305 ? 13.184 5.266 28.335 1.00 52.99 352 MET A CA 1
ATOM 2272 C C . MET A 1 305 ? 13.493 4.487 29.610 1.00 49.12 352 MET A C 1
ATOM 2273 O O . MET A 1 305 ? 13.757 5.083 30.660 1.00 60.25 352 MET A O 1
ATOM 2278 N N . LEU A 1 306 ? 13.504 3.155 29.531 1.00 52.60 353 LEU A N 1
ATOM 2279 C CA . LEU A 1 306 ? 13.818 2.350 30.708 1.00 45.21 353 LEU A CA 1
ATOM 2280 C C . LEU A 1 306 ? 15.301 2.430 31.055 1.00 62.40 353 LEU A C 1
ATOM 2281 O O . LEU A 1 306 ? 15.661 2.547 32.232 1.00 67.41 353 LEU A O 1
ATOM 2286 N N . ASN A 1 307 ? 16.175 2.356 30.046 1.00 57.42 354 ASN A N 1
ATOM 2287 C CA . ASN A 1 307 ? 17.601 2.580 30.265 1.00 56.14 354 ASN A CA 1
ATOM 2288 C C . ASN A 1 307 ? 17.842 3.868 31.037 1.00 62.69 354 ASN A C 1
ATOM 2289 O O . ASN A 1 307 ? 18.547 3.883 32.052 1.00 61.82 354 ASN A O 1
ATOM 2294 N N . THR A 1 308 ? 17.265 4.969 30.553 1.00 66.71 355 THR A N 1
ATOM 2295 C CA . THR A 1 308 ? 17.498 6.269 31.171 1.00 58.70 355 THR A CA 1
ATOM 2296 C C . THR A 1 308 ? 17.003 6.292 32.611 1.00 58.29 355 THR A C 1
ATOM 2297 O O . THR A 1 308 ? 17.621 6.926 33.472 1.00 55.09 355 THR A O 1
ATOM 2301 N N . SER A 1 309 ? 15.899 5.594 32.897 1.00 60.10 356 SER A N 1
ATOM 2302 C CA . SER A 1 309 ? 15.454 5.466 34.283 1.00 59.14 356 SER A CA 1
ATOM 2303 C C . SER A 1 309 ? 16.434 4.635 35.101 1.00 67.35 356 SER A C 1
ATOM 2304 O O . SER A 1 309 ? 16.712 4.956 36.264 1.00 62.38 356 SER A O 1
ATOM 2307 N N . SER A 1 310 ? 16.975 3.570 34.505 1.00 69.14 357 SER A N 1
ATOM 2308 C CA . SER A 1 310 ? 17.955 2.745 35.203 1.00 58.52 357 SER A CA 1
ATOM 2309 C C . SER A 1 310 ? 19.242 3.518 35.470 1.00 66.54 357 SER A C 1
ATOM 2310 O O . SER A 1 310 ? 19.858 3.358 36.530 1.00 70.82 357 SER A O 1
ATOM 2313 N N . LEU A 1 311 ? 19.651 4.373 34.527 1.00 61.66 358 LEU A N 1
ATOM 2314 C CA . LEU A 1 311 ? 20.869 5.156 34.715 1.00 59.68 358 LEU A CA 1
ATOM 2315 C C . LEU A 1 311 ? 20.677 6.241 35.765 1.00 52.84 358 LEU A C 1
ATOM 2316 O O . LEU A 1 311 ? 21.589 6.517 36.552 1.00 59.82 358 LEU A O 1
ATOM 2321 N N . LEU A 1 312 ? 19.500 6.874 35.787 1.00 46.73 359 LEU A N 1
ATOM 2322 C CA . LEU A 1 312 ? 19.236 7.909 36.781 1.00 47.96 359 LEU A CA 1
ATOM 2323 C C . LEU A 1 312 ? 19.237 7.331 38.188 1.00 61.11 359 LEU A C 1
ATOM 2324 O O . LEU A 1 312 ? 19.668 7.997 39.139 1.00 63.12 359 LEU A O 1
ATOM 2329 N N . GLU A 1 313 ? 18.750 6.097 38.344 1.00 54.91 360 GLU A N 1
ATOM 2330 C CA . GLU A 1 313 ? 18.803 5.446 39.650 1.00 64.70 360 GLU A CA 1
ATOM 2331 C C . GLU A 1 313 ? 20.246 5.232 40.092 1.00 65.24 360 GLU A C 1
ATOM 2332 O O . GLU A 1 313 ? 20.586 5.457 41.260 1.00 73.43 360 GLU A O 1
ATOM 2338 N N . GLN A 1 314 ? 21.112 4.816 39.164 1.00 55.34 361 GLN A N 1
ATOM 2339 C CA . GLN A 1 314 ? 22.530 4.670 39.480 1.00 53.37 361 GLN A CA 1
ATOM 2340 C C . GLN A 1 314 ? 23.142 6.007 39.877 1.00 58.12 361 GLN A C 1
ATOM 2341 O O . GLN A 1 314 ? 23.876 6.096 40.868 1.00 64.06 361 GLN A O 1
ATOM 2347 N N . LEU A 1 315 ? 22.849 7.059 39.107 1.00 50.23 362 LEU A N 1
ATOM 2348 C CA . LEU A 1 315 ? 23.353 8.392 39.423 1.00 57.30 362 LEU A CA 1
ATOM 2349 C C . LEU A 1 315 ? 22.992 8.788 40.850 1.00 65.14 362 LEU A C 1
ATOM 2350 O O . LEU A 1 315 ? 23.824 9.330 41.587 1.00 66.47 362 LEU A O 1
ATOM 2355 N N . ASN A 1 316 ? 21.751 8.508 41.257 1.00 59.30 363 ASN A N 1
ATOM 2356 C CA . ASN A 1 316 ? 21.329 8.788 42.625 1.00 62.41 363 ASN A CA 1
ATOM 2357 C C . ASN A 1 316 ? 22.192 8.029 43.62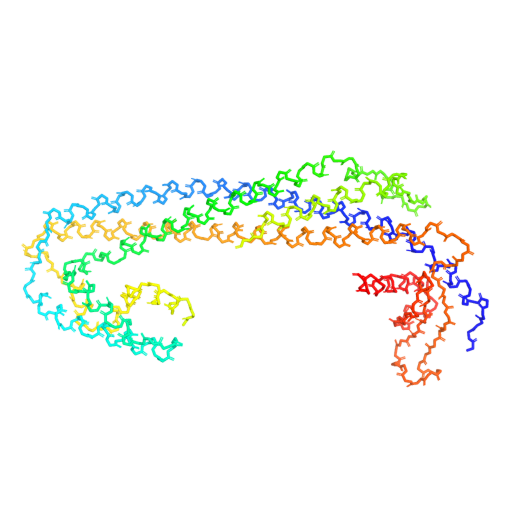5 1.00 68.82 363 ASN A C 1
ATOM 2358 O O . ASN A 1 316 ? 22.758 8.623 44.551 1.00 75.89 363 ASN A O 1
ATOM 2363 N N . GLU A 1 317 ? 22.324 6.713 43.435 1.00 64.60 364 GLU A N 1
ATOM 2364 C CA . GLU A 1 317 ? 23.115 5.904 44.357 1.00 60.71 364 GLU A CA 1
ATOM 2365 C C . GLU A 1 317 ? 24.584 6.310 44.343 1.00 68.32 364 GLU A C 1
ATOM 2366 O O . GLU A 1 317 ? 25.270 6.192 45.364 1.00 62.61 364 GLU A O 1
ATOM 2372 N N . GLN A 1 318 ? 25.080 6.799 43.204 1.00 62.46 365 GLN A N 1
ATOM 2373 C CA . GLN A 1 318 ? 26.472 7.235 43.136 1.00 51.05 365 GLN A CA 1
ATOM 2374 C C . GLN A 1 318 ? 26.675 8.556 43.865 1.00 54.66 365 GLN A C 1
ATOM 2375 O O . GLN A 1 318 ? 27.670 8.726 44.579 1.00 73.93 365 GLN A O 1
ATOM 2381 N N . PHE A 1 319 ? 25.750 9.505 43.699 1.00 47.17 366 PHE A N 1
ATOM 2382 C CA . PHE A 1 319 ? 25.895 10.793 44.371 1.00 53.86 366 PHE A CA 1
ATOM 2383 C C . PHE A 1 319 ? 25.816 10.638 45.883 1.00 67.45 366 PHE A C 1
ATOM 2384 O O . PHE A 1 319 ? 26.580 11.275 46.620 1.00 67.83 366 PHE A O 1
ATOM 2392 N N . ASN A 1 320 ? 24.905 9.786 46.366 1.00 61.49 367 ASN A N 1
ATOM 2393 C CA . ASN A 1 320 ? 24.849 9.502 47.797 1.00 66.99 367 ASN A CA 1
ATOM 2394 C C . ASN A 1 320 ? 26.156 8.899 48.287 1.00 64.56 367 ASN A C 1
ATOM 2395 O O . ASN A 1 320 ? 26.657 9.270 49.355 1.00 71.62 367 ASN A O 1
ATOM 2400 N N . TRP A 1 321 ? 26.733 7.979 47.508 1.00 58.09 368 TRP A N 1
ATOM 2401 C CA . TRP A 1 321 ? 27.983 7.342 47.907 1.00 51.65 368 TRP A CA 1
ATOM 2402 C C . TRP A 1 321 ? 29.112 8.358 48.007 1.00 61.13 368 TRP A C 1
ATOM 2403 O O . TRP A 1 321 ? 29.922 8.305 48.940 1.00 67.90 368 TRP A O 1
ATOM 2414 N N . VAL A 1 322 ? 29.174 9.301 47.064 1.00 53.36 369 VAL A N 1
ATOM 2415 C CA . VAL A 1 322 ? 30.146 10.386 47.162 1.00 59.36 369 VAL A CA 1
ATOM 2416 C C . VAL A 1 322 ? 29.914 11.185 48.436 1.00 55.59 369 VAL A C 1
ATOM 2417 O O . VAL A 1 322 ? 30.844 11.446 49.207 1.00 69.33 369 VAL A O 1
ATOM 2421 N N . SER A 1 323 ? 28.661 11.579 48.675 1.00 57.31 370 SER A N 1
ATOM 2422 C CA . SER A 1 323 ? 28.338 12.375 49.854 1.00 63.89 370 SER A CA 1
ATOM 2423 C C . SER A 1 323 ? 28.603 11.595 51.135 1.00 67.73 370 SER A C 1
ATOM 2424 O O . SER A 1 323 ? 29.193 12.124 52.086 1.00 70.69 370 SER A O 1
ATOM 2427 N N . ARG A 1 324 ? 28.170 10.332 51.176 1.00 63.09 371 ARG A N 1
ATOM 2428 C CA . ARG A 1 324 ? 28.442 9.480 52.330 1.00 56.45 371 ARG A CA 1
ATOM 2429 C C . ARG A 1 324 ? 29.934 9.423 52.618 1.00 68.73 371 ARG A C 1
ATOM 2430 O O . ARG A 1 324 ? 30.369 9.650 53.751 1.00 76.92 371 ARG A O 1
ATOM 2438 N N . LEU A 1 325 ? 30.736 9.150 51.585 1.00 64.38 372 LEU A N 1
ATOM 2439 C CA . LEU A 1 325 ? 32.186 9.166 51.746 1.00 58.12 372 LEU A CA 1
ATOM 2440 C C . LEU A 1 325 ? 32.671 10.521 52.241 1.00 57.86 372 LEU A C 1
ATOM 2441 O O . LEU A 1 325 ? 33.582 10.595 53.074 1.00 52.89 372 LEU A O 1
ATOM 2446 N N . ALA A 1 326 ? 32.058 11.605 51.757 1.00 53.95 373 ALA A N 1
ATOM 2447 C CA . ALA A 1 326 ? 32.578 12.939 52.046 1.00 62.02 373 ALA A CA 1
ATOM 2448 C C . ALA A 1 326 ? 32.402 13.309 53.514 1.00 67.83 373 ALA A C 1
ATOM 2449 O O . ALA A 1 326 ? 33.326 13.849 54.131 1.00 69.86 373 ALA A O 1
ATOM 2451 N N . ASN A 1 327 ? 31.230 13.031 54.094 1.00 66.10 374 ASN A N 1
ATOM 2452 C CA . ASN A 1 327 ? 31.016 13.404 55.488 1.00 74.22 374 ASN A CA 1
ATOM 2453 C C . ASN A 1 327 ? 31.725 12.459 56.456 1.00 90.29 374 ASN A C 1
ATOM 2454 O O . ASN A 1 327 ? 32.000 12.854 57.595 1.00 95.48 374 ASN A O 1
ATOM 2459 N N . LEU A 1 328 ? 32.050 11.238 56.020 1.00 71.77 375 LEU A N 1
ATOM 2460 C CA . LEU A 1 328 ? 32.760 10.294 56.873 1.00 61.69 375 LEU A CA 1
ATOM 2461 C C . LEU A 1 328 ? 34.269 10.516 56.858 1.00 68.80 375 LEU A C 1
ATOM 2462 O O . LEU A 1 328 ? 34.945 10.190 57.840 1.00 62.35 375 LEU A O 1
ATOM 2467 N N . THR A 1 329 ? 34.818 11.062 55.774 1.00 63.94 376 THR A N 1
ATOM 2468 C CA . THR A 1 329 ? 36.262 11.202 55.632 1.00 61.83 376 THR A CA 1
ATOM 2469 C C . THR A 1 329 ? 36.794 12.551 56.090 1.00 77.84 376 THR A C 1
ATOM 2470 O O . THR A 1 329 ? 38.010 12.764 56.041 1.00 87.56 376 THR A O 1
ATOM 2474 N N . GLN A 1 330 ? 35.929 13.468 56.524 1.00 77.91 377 GLN A N 1
ATOM 2475 C CA . GLN A 1 330 ? 36.423 14.751 57.004 1.00 87.33 377 GLN A CA 1
ATOM 2476 C C . GLN A 1 330 ? 37.115 14.640 58.356 1.00 104.44 377 GLN A C 1
ATOM 2477 O O . GLN A 1 330 ? 37.831 15.572 58.741 1.00 111.46 377 GLN A O 1
ATOM 2483 N N . GLY A 1 331 ? 36.938 13.532 59.069 1.00 100.51 378 GLY A N 1
ATOM 2484 C CA . GLY A 1 331 ? 37.620 13.331 60.334 1.00 102.59 378 GLY A CA 1
ATOM 2485 C C . GLY A 1 331 ? 38.862 12.473 60.206 1.00 99.48 378 GLY A C 1
ATOM 2486 O O . GLY A 1 331 ? 38.772 11.284 59.887 1.00 106.10 378 GLY A O 1
ATOM 2487 N N . GLU A 1 332 ? 40.028 13.057 60.484 1.00 98.07 379 GLU A N 1
ATOM 2488 C CA . GLU A 1 332 ? 41.309 12.378 60.315 1.00 103.49 379 GLU A CA 1
ATOM 2489 C C . GLU A 1 332 ? 41.920 11.911 61.634 1.00 109.92 379 GLU A C 1
ATOM 2490 O O . GLU A 1 332 ? 43.084 11.497 61.650 1.00 112.33 379 GLU A O 1
ATOM 2496 N N . ASP A 1 333 ? 41.160 11.949 62.731 1.00 103.00 380 ASP A N 1
ATOM 2497 C CA . ASP A 1 333 ? 41.722 11.645 64.043 1.00 86.50 380 ASP A CA 1
ATOM 2498 C C . ASP A 1 333 ? 41.986 10.158 64.244 1.00 90.47 380 ASP A C 1
ATOM 2499 O O . ASP A 1 333 ? 42.798 9.802 65.104 1.00 95.19 380 ASP A O 1
ATOM 2504 N N . GLN A 1 334 ? 41.329 9.285 63.485 1.00 95.23 381 GLN A N 1
ATOM 2505 C CA . GLN A 1 334 ? 41.568 7.854 63.594 1.00 85.16 381 GLN A CA 1
ATOM 2506 C C . GLN A 1 334 ? 41.397 7.221 62.221 1.00 72.69 381 GLN A C 1
ATOM 2507 O O . GLN A 1 334 ? 40.891 7.846 61.286 1.00 81.86 381 GLN A O 1
ATOM 2513 N N . TYR A 1 335 ? 41.832 5.964 62.111 1.00 63.03 382 TYR A N 1
ATOM 2514 C CA . TYR A 1 335 ? 41.862 5.277 60.823 1.00 67.73 382 TYR A CA 1
ATOM 2515 C C . TYR A 1 335 ? 40.475 5.205 60.195 1.00 69.30 382 TYR A C 1
ATOM 2516 O O . TYR A 1 335 ? 39.493 4.865 60.861 1.00 69.36 382 TYR A O 1
ATOM 2525 N N . TYR A 1 336 ? 40.405 5.525 58.900 1.00 69.57 383 TYR A N 1
ATOM 2526 C CA . TYR A 1 336 ? 39.196 5.252 58.129 1.00 47.94 383 TYR A CA 1
ATOM 2527 C C . TYR A 1 336 ? 38.889 3.763 58.125 1.00 53.21 383 TYR A C 1
ATOM 2528 O O . TYR A 1 336 ? 37.764 3.343 58.414 1.00 62.01 383 TYR A O 1
ATOM 2537 N N . LEU A 1 337 ? 39.890 2.951 57.798 1.00 69.84 384 LEU A N 1
ATOM 2538 C CA . LEU A 1 337 ? 39.782 1.499 57.773 1.00 68.14 384 LEU A CA 1
ATOM 2539 C C . LEU A 1 337 ? 40.753 0.943 58.805 1.00 60.52 384 LEU A C 1
ATOM 2540 O O . LEU A 1 337 ? 41.958 1.201 58.724 1.00 59.39 384 LEU A O 1
ATOM 2545 N N . ARG A 1 338 ? 40.233 0.199 59.778 1.00 59.71 385 ARG A N 1
ATOM 2546 C CA . ARG A 1 338 ? 41.054 -0.404 60.823 1.00 64.94 385 ARG A CA 1
ATOM 2547 C C . ARG A 1 338 ? 40.902 -1.916 60.747 1.00 60.44 385 ARG A C 1
ATOM 2548 O O . ARG A 1 338 ? 39.786 -2.434 60.853 1.00 63.15 385 ARG A O 1
ATOM 2556 N N . VAL A 1 339 ? 42.016 -2.617 60.562 1.00 51.52 386 VAL A N 1
ATOM 2557 C CA . VAL A 1 339 ? 42.007 -4.075 60.495 1.00 55.05 386 VAL A CA 1
ATOM 2558 C C . VAL A 1 339 ? 42.075 -4.624 61.913 1.00 62.34 386 VAL A C 1
ATOM 2559 O O . VAL A 1 339 ? 43.042 -4.374 62.641 1.00 68.99 386 VAL A O 1
ATOM 2563 N N . THR A 1 340 ? 41.042 -5.363 62.312 1.00 69.93 387 THR A N 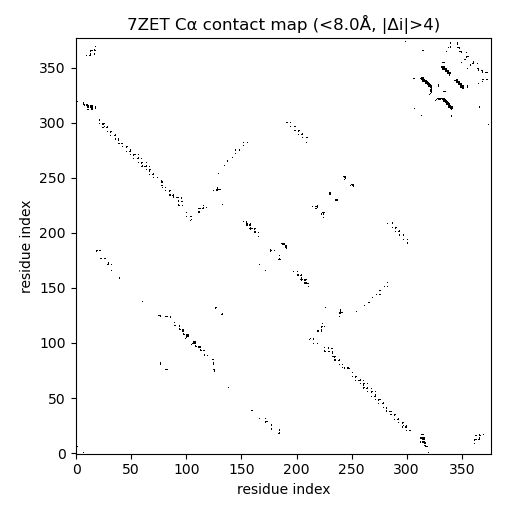1
ATOM 2564 C CA . THR A 1 340 ? 40.987 -5.946 63.645 1.00 63.17 387 THR A CA 1
ATOM 2565 C C . THR A 1 340 ? 41.647 -7.319 63.691 1.00 66.08 387 THR A C 1
ATOM 2566 O O . THR A 1 340 ? 42.492 -7.576 64.554 1.00 87.85 387 THR A O 1
ATOM 2570 N N . THR A 1 341 ? 41.285 -8.204 62.764 1.00 75.64 388 THR A N 1
ATOM 2571 C CA . THR A 1 341 ? 41.707 -9.596 62.813 1.00 84.33 388 THR A CA 1
ATOM 2572 C C . THR A 1 341 ? 42.025 -10.096 61.412 1.00 87.72 388 THR A C 1
ATOM 2573 O O . THR A 1 341 ? 41.359 -9.718 60.444 1.00 78.54 388 THR A O 1
ATOM 2577 N N . VAL A 1 342 ? 43.058 -10.931 61.311 1.00 79.38 389 VAL A N 1
ATOM 2578 C CA . VAL A 1 342 ? 43.312 -11.755 60.136 1.00 65.15 389 VAL A CA 1
ATOM 2579 C C . VAL A 1 342 ? 43.338 -13.205 60.594 1.00 74.17 389 VAL A C 1
ATOM 2580 O O . VAL A 1 342 ? 43.891 -13.514 61.655 1.00 89.37 389 VAL A O 1
ATOM 2584 N N . ALA A 1 343 ? 42.730 -14.091 59.808 1.00 73.10 390 ALA A N 1
ATOM 2585 C CA . ALA A 1 343 ? 42.620 -15.484 60.215 1.00 83.32 390 ALA A CA 1
ATOM 2586 C C . ALA A 1 343 ? 42.527 -16.377 58.985 1.00 95.48 390 ALA A C 1
ATOM 2587 O O . ALA A 1 343 ? 42.258 -15.913 57.874 1.00 98.19 390 ALA A O 1
ATOM 2589 N N . SER A 1 344 ? 42.742 -17.674 59.203 1.00 115.15 391 SER A N 1
ATOM 2590 C CA . SER A 1 344 ? 42.743 -18.658 58.133 1.00 121.47 391 SER A CA 1
ATOM 2591 C C . SER A 1 344 ? 42.027 -19.920 58.593 1.00 124.07 391 SER A C 1
ATOM 2592 O O . SER A 1 344 ? 41.612 -20.047 59.749 1.00 129.85 391 SER A O 1
ATOM 2595 N N . HIS A 1 345 ? 41.891 -20.869 57.661 1.00 128.75 392 HIS A N 1
ATOM 2596 C CA . HIS A 1 345 ? 41.381 -22.198 57.978 1.00 130.45 392 HIS A CA 1
ATOM 2597 C C . HIS A 1 345 ? 42.286 -22.937 58.955 1.00 132.53 392 HIS A C 1
ATOM 2598 O O . HIS A 1 345 ? 41.870 -23.958 59.513 1.00 142.69 392 HIS A O 1
ATOM 2605 N N . THR A 1 346 ? 43.503 -22.436 59.180 1.00 130.42 393 THR A N 1
ATOM 2606 C CA . THR A 1 346 ? 44.338 -22.947 60.262 1.00 117.26 393 THR A CA 1
ATOM 2607 C C . THR A 1 346 ? 43.829 -22.460 61.613 1.00 111.33 393 THR A C 1
ATOM 2608 O O . THR A 1 346 ? 43.672 -23.250 62.551 1.00 119.28 393 THR A O 1
ATOM 2612 N N . SER A 1 347 ? 43.546 -21.161 61.721 1.00 114.50 394 SER A N 1
ATOM 2613 C CA . SER A 1 347 ? 43.132 -20.547 62.977 1.00 120.08 394 SER A CA 1
ATOM 2614 C C . SER A 1 347 ? 41.703 -20.925 63.345 1.00 127.74 394 SER A C 1
ATOM 2615 O O . SER A 1 347 ? 41.470 -21.609 64.349 1.00 132.79 394 SER A O 1
ATOM 2618 N N . ASP A 1 348 ? 40.740 -20.480 62.533 1.00 135.67 395 ASP A N 1
ATOM 2619 C CA . ASP A 1 348 ? 39.327 -20.678 62.839 1.00 143.22 395 ASP A CA 1
ATOM 2620 C C . ASP A 1 348 ? 38.851 -22.072 62.456 1.00 144.59 395 ASP A C 1
ATOM 2621 O O . ASP A 1 348 ? 38.207 -22.753 63.260 1.00 150.09 395 ASP A O 1
ATOM 2626 N N . SER A 1 349 ? 39.138 -22.498 61.226 1.00 136.92 396 SER A N 1
ATOM 2627 C CA . SER A 1 349 ? 38.793 -23.812 60.682 1.00 135.34 396 SER A CA 1
ATOM 2628 C C . SER A 1 349 ? 37.321 -23.848 60.298 1.00 143.79 396 SER A C 1
ATOM 2629 O O . SER A 1 349 ? 36.903 -24.780 59.611 1.00 143.40 396 SER A O 1
ATOM 2632 N N . ASP A 1 350 ? 36.526 -22.858 60.723 1.00 147.36 397 ASP A N 1
ATOM 2633 C CA . ASP A 1 350 ? 35.245 -22.612 60.070 1.00 143.73 397 ASP A CA 1
ATOM 2634 C C . ASP A 1 350 ? 35.431 -21.806 58.793 1.00 143.77 397 ASP A C 1
ATOM 2635 O O . ASP A 1 350 ? 34.522 -21.759 57.955 1.00 147.88 397 ASP A O 1
ATOM 2640 N N . VAL A 1 351 ? 36.594 -21.186 58.640 1.00 149.71 398 VAL A N 1
ATOM 2641 C CA . VAL A 1 351 ? 36.967 -20.462 57.419 1.00 144.67 398 VAL A CA 1
ATOM 2642 C C . VAL A 1 351 ? 37.157 -21.459 56.282 1.00 135.22 398 VAL A C 1
ATOM 2643 O O . VAL A 1 351 ? 37.758 -22.527 56.498 1.00 137.29 398 VAL A O 1
ATOM 2647 N N . PRO A 1 352 ? 36.662 -21.179 55.075 1.00 126.54 399 PRO A N 1
ATOM 2648 C CA . PRO A 1 352 ? 36.972 -22.045 53.933 1.00 132.96 399 PRO A CA 1
ATOM 2649 C C . PRO A 1 352 ? 38.473 -22.119 53.682 1.00 131.48 399 PRO A C 1
ATOM 2650 O O . PRO A 1 352 ? 39.245 -21.248 54.092 1.00 136.92 399 PRO A O 1
ATOM 2654 N N . SER A 1 353 ? 38.881 -23.181 52.980 1.00 121.87 400 SER A N 1
ATOM 2655 C CA . SER A 1 353 ? 40.286 -23.584 52.974 1.00 133.33 400 SER A CA 1
ATOM 2656 C C . SER A 1 353 ? 41.170 -22.583 52.235 1.00 125.17 400 SER A C 1
ATOM 2657 O O . SER A 1 353 ? 42.200 -22.147 52.763 1.00 114.85 400 SER A O 1
ATOM 2660 N N . GLY A 1 354 ? 40.788 -22.205 51.018 1.00 97.96 401 GLY A N 1
ATOM 2661 C CA . GLY A 1 354 ? 41.681 -21.445 50.164 1.00 93.45 401 GLY A CA 1
ATOM 2662 C C . GLY A 1 354 ? 41.554 -19.937 50.240 1.00 100.17 401 GLY A C 1
ATOM 2663 O O . GLY A 1 354 ? 41.798 -19.247 49.245 1.00 87.35 401 GLY A O 1
ATOM 2664 N N . VAL A 1 355 ? 41.185 -19.406 51.409 1.00 113.86 402 VAL A N 1
ATOM 2665 C CA . VAL A 1 355 ? 40.993 -17.972 51.598 1.00 106.99 402 VAL A CA 1
ATOM 2666 C C . VAL A 1 355 ? 41.449 -17.580 52.998 1.00 99.22 402 VAL A C 1
ATOM 2667 O O . VAL A 1 355 ? 41.595 -18.420 53.889 1.00 106.96 402 VAL A O 1
ATOM 2671 N N . THR A 1 356 ? 41.680 -16.280 53.180 1.00 95.98 403 THR A N 1
ATOM 2672 C CA . THR A 1 356 ? 41.926 -15.689 54.489 1.00 103.32 403 THR A CA 1
ATOM 2673 C C . THR A 1 356 ? 40.868 -14.628 54.751 1.00 91.83 403 THR A C 1
ATOM 2674 O O . THR A 1 356 ? 40.454 -13.912 53.834 1.00 81.77 403 THR A O 1
ATOM 2678 N N . GLU A 1 357 ? 40.426 -14.532 56.000 1.00 90.84 404 GLU A N 1
ATOM 2679 C CA . GLU A 1 357 ? 39.363 -13.613 56.382 1.00 84.83 404 GLU A CA 1
ATOM 2680 C C . GLU A 1 357 ? 39.947 -12.441 57.159 1.00 76.11 404 GLU A C 1
ATOM 2681 O O . GLU A 1 357 ? 40.684 -12.636 58.131 1.00 77.75 404 GLU A O 1
ATOM 2687 N N . VAL A 1 358 ? 39.616 -11.231 56.719 1.00 65.12 405 VAL A N 1
ATOM 2688 C CA . VAL A 1 358 ? 40.105 -9.994 57.312 1.00 60.40 405 VAL A CA 1
ATOM 2689 C C . VAL A 1 358 ? 38.903 -9.240 57.859 1.00 66.34 405 VAL A C 1
ATOM 2690 O O . VAL A 1 358 ? 37.993 -8.882 57.102 1.00 66.93 405 VAL A O 1
ATOM 2694 N N . VAL A 1 359 ? 38.889 -9.006 59.168 1.00 71.69 406 VAL A N 1
ATOM 2695 C CA . VAL A 1 359 ? 37.810 -8.256 59.805 1.00 70.22 406 VAL A CA 1
ATOM 2696 C C . VAL A 1 359 ? 38.223 -6.794 59.890 1.00 73.70 406 VAL A C 1
ATOM 2697 O O . VAL A 1 359 ? 39.348 -6.477 60.296 1.00 66.45 406 VAL A O 1
ATOM 2701 N N . VAL A 1 360 ? 37.310 -5.902 59.511 1.00 66.05 407 VAL A N 1
ATOM 2702 C CA . VAL A 1 360 ? 37.631 -4.503 59.261 1.00 59.35 407 VAL A CA 1
ATOM 2703 C C . VAL A 1 360 ? 36.567 -3.613 59.889 1.00 61.62 407 VAL A C 1
ATOM 2704 O O . VAL A 1 360 ? 35.369 -3.867 59.740 1.00 67.81 407 VAL A O 1
ATOM 2708 N N . LYS A 1 361 ? 37.005 -2.563 60.587 1.00 55.65 408 LYS A N 1
ATOM 2709 C CA . LYS A 1 361 ? 36.115 -1.528 61.115 1.00 60.62 408 LYS A CA 1
ATOM 2710 C C . LYS A 1 361 ? 36.240 -0.298 60.221 1.00 63.58 408 LYS A C 1
ATOM 2711 O O . LYS A 1 361 ? 37.165 0.503 60.377 1.00 65.00 408 LYS A O 1
ATOM 2717 N N . LEU A 1 362 ? 35.297 -0.141 59.295 1.00 66.78 409 LEU A N 1
ATOM 2718 C CA . LEU A 1 362 ? 35.332 0.938 58.315 1.00 63.13 409 LEU A CA 1
ATOM 2719 C C . LEU A 1 362 ? 34.534 2.125 58.840 1.00 66.46 409 LEU A C 1
ATOM 2720 O O . LEU A 1 362 ? 33.327 2.008 59.082 1.00 71.26 409 LEU A O 1
ATOM 2725 N N . PHE A 1 363 ? 35.213 3.262 59.016 1.00 68.44 410 PHE A N 1
ATOM 2726 C CA . PHE A 1 363 ? 34.604 4.484 59.550 1.00 67.25 410 PHE A CA 1
ATOM 2727 C C . PHE A 1 363 ? 33.961 4.233 60.911 1.00 70.83 410 PHE A C 1
ATOM 2728 O O . PHE A 1 363 ? 32.921 4.809 61.240 1.00 86.10 410 PHE A O 1
ATOM 2736 N N . ASP A 1 364 ? 34.587 3.353 61.697 1.00 86.80 411 ASP A N 1
ATOM 2737 C CA . ASP A 1 364 ? 34.131 2.993 63.043 1.00 90.26 411 ASP A CA 1
ATOM 2738 C C . ASP A 1 364 ? 32.687 2.497 63.026 1.00 88.21 411 ASP A C 1
ATOM 2739 O O . ASP A 1 364 ? 31.897 2.788 63.927 1.00 109.42 411 ASP A O 1
ATOM 2744 N N . SER A 1 365 ? 32.340 1.744 61.988 1.00 79.65 412 SER A N 1
ATOM 2745 C CA . SER A 1 365 ? 31.032 1.126 61.881 1.00 68.07 412 SER A CA 1
ATOM 2746 C C . SER A 1 365 ? 31.116 -0.328 62.333 1.00 65.61 412 SER A C 1
ATOM 2747 O O . SER A 1 365 ? 32.168 -0.810 62.760 1.00 82.20 412 SER A O 1
ATOM 2750 N N . ASP A 1 366 ? 29.987 -1.026 62.249 1.00 67.55 413 ASP A N 1
ATOM 2751 C CA . ASP A 1 366 ? 29.955 -2.437 62.606 1.00 79.92 413 ASP A CA 1
ATOM 2752 C C . ASP A 1 366 ? 31.019 -3.192 61.810 1.00 82.74 413 ASP A C 1
ATOM 2753 O O . ASP A 1 366 ? 31.197 -2.929 60.612 1.00 83.66 413 ASP A O 1
ATOM 2758 N N . PRO A 1 367 ? 31.762 -4.101 62.440 1.00 79.67 414 PRO A N 1
ATOM 2759 C CA . PRO A 1 367 ? 32.885 -4.749 61.749 1.00 74.77 414 PRO A CA 1
ATOM 2760 C C . PRO A 1 367 ? 32.425 -5.551 60.540 1.00 58.68 414 PRO A C 1
ATOM 2761 O O . PRO A 1 367 ? 31.473 -6.332 60.612 1.00 75.58 414 PRO A O 1
ATOM 2765 N N . ILE A 1 368 ? 33.117 -5.344 59.421 1.00 67.26 415 ILE A N 1
ATOM 2766 C CA . ILE A 1 368 ? 32.850 -6.037 58.165 1.00 67.18 415 ILE A CA 1
ATOM 2767 C C . ILE A 1 368 ? 33.913 -7.107 57.973 1.00 59.85 415 ILE A C 1
ATOM 2768 O O . ILE A 1 368 ? 35.100 -6.871 58.234 1.00 77.39 415 ILE A O 1
ATOM 2773 N N . THR A 1 369 ? 33.494 -8.288 57.525 1.00 65.21 416 THR A N 1
ATOM 2774 C CA . THR A 1 369 ? 34.406 -9.393 57.261 1.00 64.11 416 THR A CA 1
ATOM 2775 C C . THR A 1 369 ? 34.593 -9.546 55.757 1.00 55.85 416 THR A C 1
ATOM 2776 O O . THR A 1 369 ? 33.614 -9.596 55.006 1.00 82.99 416 THR A O 1
ATOM 2780 N N . VAL A 1 370 ? 35.849 -9.612 55.325 1.00 53.03 417 VAL A N 1
ATOM 2781 C CA . VAL A 1 370 ? 36.210 -9.696 53.916 1.00 56.67 417 VAL A CA 1
ATOM 2782 C C . VAL A 1 370 ? 36.981 -10.988 53.688 1.00 62.22 417 VAL A C 1
ATOM 2783 O O . VAL A 1 370 ? 37.847 -11.353 54.490 1.00 71.06 417 VAL A O 1
ATOM 2787 N N . THR A 1 371 ? 36.659 -11.683 52.598 1.00 66.54 418 THR A N 1
ATOM 2788 C CA . THR A 1 371 ? 37.306 -12.941 52.242 1.00 70.35 418 THR A CA 1
ATOM 2789 C C . THR A 1 371 ? 38.115 -12.744 50.966 1.00 74.86 418 THR A C 1
ATOM 2790 O O . THR A 1 371 ? 37.555 -12.399 49.919 1.00 78.97 418 THR A O 1
ATOM 2794 N N . VAL A 1 372 ? 39.422 -12.969 51.056 1.00 85.43 419 VAL A N 1
ATOM 2795 C CA . VAL A 1 372 ? 40.326 -12.832 49.918 1.00 78.87 419 VAL A CA 1
ATOM 2796 C C . VAL A 1 372 ? 41.059 -14.155 49.718 1.00 91.37 419 VAL A C 1
ATOM 2797 O O . VAL A 1 372 ? 41.445 -14.804 50.702 1.00 96.49 419 VAL A O 1
ATOM 2801 N N . PRO A 1 373 ? 41.248 -14.609 48.480 1.00 88.63 420 PRO A N 1
ATOM 2802 C CA . PRO A 1 373 ? 41.960 -15.873 48.263 1.00 92.11 420 PRO A CA 1
ATOM 2803 C C . PRO A 1 373 ? 43.426 -15.766 48.651 1.00 91.48 420 PRO A C 1
ATOM 2804 O O . PRO A 1 373 ? 44.021 -14.684 48.638 1.00 97.64 420 PRO A O 1
ATOM 2808 N N . VAL A 1 374 ? 44.007 -16.921 48.994 1.00 102.20 421 VAL A N 1
ATOM 2809 C CA . VAL A 1 374 ? 45.384 -16.968 49.484 1.00 96.86 421 VAL A CA 1
ATOM 2810 C C . VAL A 1 374 ? 46.363 -16.453 48.438 1.00 99.56 421 VAL A C 1
ATOM 2811 O O . VAL A 1 374 ? 47.440 -15.952 48.784 1.00 101.03 421 VAL A O 1
ATOM 2815 N N . GLU A 1 375 ? 46.012 -16.554 47.152 1.00 112.48 422 GLU A N 1
ATOM 2816 C CA . GLU A 1 375 ? 46.879 -16.016 46.107 1.00 114.72 422 GLU A CA 1
ATOM 2817 C C . GLU A 1 375 ? 47.012 -14.503 46.218 1.00 115.12 422 GLU A C 1
ATOM 2818 O O . GLU A 1 375 ? 48.075 -13.948 45.916 1.00 120.08 422 GLU A O 1
ATOM 2820 N N . VAL A 1 376 ? 45.951 -13.825 46.654 1.00 115.14 423 VAL A N 1
ATOM 2821 C CA . VAL A 1 376 ? 45.998 -12.385 46.878 1.00 105.75 423 VAL A CA 1
ATOM 2822 C C . VAL A 1 376 ? 46.389 -12.045 48.315 1.00 105.08 423 VAL A C 1
ATOM 2823 O O . VAL A 1 376 ? 46.804 -10.910 48.588 1.00 108.45 423 VAL A O 1
ATOM 2827 N N . SER A 1 377 ? 46.312 -13.008 49.233 1.00 107.65 424 SER A N 1
ATOM 2828 C CA . SER A 1 377 ? 46.613 -12.737 50.636 1.00 95.94 424 SER A CA 1
ATOM 2829 C C . SER A 1 377 ? 48.110 -12.838 50.920 1.00 100.68 424 SER A C 1
ATOM 2830 O O . SER A 1 377 ? 48.725 -11.883 51.404 1.00 106.23 424 SER A O 1
ATOM 2833 N N . ARG A 1 378 ? 48.709 -13.986 50.612 1.00 104.07 425 ARG A N 1
ATOM 2834 C CA . ARG A 1 378 ? 50.109 -14.233 50.937 1.00 104.10 425 ARG A CA 1
ATOM 2835 C C . ARG A 1 378 ? 51.021 -13.389 50.054 1.00 112.34 425 ARG A C 1
ATOM 2836 O O . ARG A 1 378 ? 51.053 -13.574 48.833 1.00 117.43 425 ARG A O 1
ATOM 2844 N N . LYS A 1 379 ? 51.746 -12.454 50.676 1.00 109.06 426 LYS A N 1
ATOM 2845 C CA . LYS A 1 379 ? 52.846 -11.718 50.044 1.00 107.72 426 LYS A CA 1
ATOM 2846 C C . LYS A 1 379 ? 52.413 -11.045 48.742 1.00 113.16 426 LYS A C 1
ATOM 2847 O O . LYS A 1 379 ? 53.087 -11.133 47.715 1.00 126.19 426 LYS A O 1
ATOM 2853 N N . ASN A 1 380 ? 51.267 -10.370 48.784 1.00 110.64 427 ASN A N 1
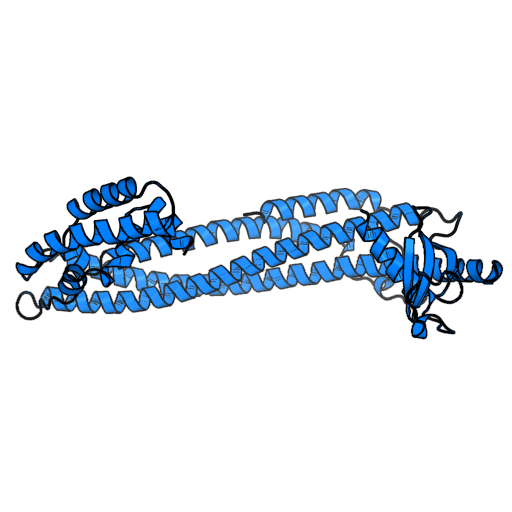ATOM 2854 C CA . ASN A 1 380 ? 50.793 -9.612 47.640 1.00 90.20 427 ASN A CA 1
ATOM 2855 C C . ASN A 1 380 ? 50.614 -8.154 48.043 1.00 92.72 427 ASN A C 1
ATOM 2856 O O . ASN A 1 380 ? 49.964 -7.875 49.060 1.00 100.74 427 ASN A O 1
ATOM 2861 N N . PRO A 1 381 ? 51.194 -7.202 47.305 1.00 86.47 428 PRO A N 1
ATOM 2862 C CA . PRO A 1 381 ? 50.990 -5.786 47.650 1.00 90.77 428 PRO A CA 1
ATOM 2863 C C . PRO A 1 381 ? 49.580 -5.307 47.368 1.00 94.04 428 PRO A C 1
ATOM 2864 O O . PRO A 1 381 ? 49.158 -4.301 47.952 1.00 101.81 428 PRO A O 1
ATOM 2868 N N . LYS A 1 382 ? 48.843 -5.992 46.491 1.00 87.83 429 LYS A N 1
ATOM 2869 C CA . LYS A 1 382 ? 47.435 -5.714 46.253 1.00 92.03 429 LYS A CA 1
ATOM 2870 C C . LYS A 1 382 ? 46.530 -6.426 47.251 1.00 81.20 429 LYS A C 1
ATOM 2871 O O . LYS A 1 382 ? 45.349 -6.646 46.958 1.00 81.56 429 LYS A O 1
ATOM 2873 N N . PHE A 1 383 ? 47.067 -6.795 48.414 1.00 77.16 430 PHE A N 1
ATOM 2874 C CA . PHE A 1 383 ? 46.258 -7.414 49.457 1.00 71.25 430 PHE A CA 1
ATOM 2875 C C . PHE A 1 383 ? 45.291 -6.403 50.060 1.00 65.23 430 PHE A C 1
ATOM 2876 O O . PHE A 1 383 ? 44.072 -6.607 50.048 1.00 69.68 430 PHE A O 1
ATOM 2884 N N . MET A 1 384 ? 45.820 -5.292 50.578 1.00 75.16 431 MET A N 1
ATOM 2885 C CA . MET A 1 384 ? 44.972 -4.292 51.213 1.00 59.63 431 MET A CA 1
ATOM 2886 C C . MET A 1 384 ? 44.162 -3.487 50.208 1.00 66.76 431 MET A C 1
ATOM 2887 O O . MET A 1 384 ? 43.142 -2.899 50.585 1.00 62.35 431 MET A O 1
ATOM 2892 N N . GLU A 1 385 ? 44.589 -3.439 48.945 1.00 83.78 432 GLU A N 1
ATOM 2893 C CA . GLU A 1 385 ? 43.751 -2.835 47.917 1.00 69.68 432 GLU A CA 1
ATOM 2894 C C . GLU A 1 385 ? 42.513 -3.685 47.665 1.00 61.45 432 GLU A C 1
ATOM 2895 O O . GLU A 1 385 ? 41.413 -3.151 47.480 1.00 61.91 432 GLU A O 1
ATOM 2901 N N . THR A 1 386 ? 42.675 -5.010 47.673 1.00 47.99 433 THR A N 1
ATOM 2902 C CA . THR A 1 386 ? 41.533 -5.909 47.544 1.00 55.13 433 THR A CA 1
ATOM 2903 C C . THR A 1 386 ? 40.608 -5.796 48.750 1.00 55.92 433 THR A C 1
ATOM 2904 O O . THR A 1 386 ? 39.387 -5.667 48.600 1.00 57.74 433 THR A O 1
ATOM 2908 N N . VAL A 1 387 ? 41.183 -5.835 49.956 1.00 59.53 434 VAL A N 1
ATOM 2909 C CA . VAL A 1 387 ? 40.392 -5.769 51.183 1.00 57.96 434 VAL A CA 1
ATOM 2910 C C . VAL A 1 387 ? 39.593 -4.473 51.235 1.00 64.30 434 VAL A C 1
ATOM 2911 O O . VAL A 1 387 ? 38.384 -4.477 51.500 1.00 67.04 434 VAL A O 1
ATOM 2915 N N . ALA A 1 388 ? 40.255 -3.344 50.969 1.00 51.73 435 ALA A N 1
ATOM 2916 C CA . ALA A 1 388 ? 39.587 -2.050 51.079 1.00 57.09 435 ALA A CA 1
ATOM 2917 C C . ALA A 1 388 ? 38.447 -1.929 50.075 1.00 59.69 435 ALA A C 1
ATOM 2918 O O . ALA A 1 388 ? 37.348 -1.480 50.422 1.00 55.30 435 ALA A O 1
ATOM 2920 N N . GLU A 1 389 ? 38.689 -2.328 48.823 1.00 54.62 436 GLU A N 1
ATOM 2921 C CA . GLU A 1 389 ? 37.644 -2.239 47.806 1.00 50.30 436 GLU A CA 1
ATOM 2922 C C . GLU A 1 389 ? 36.457 -3.124 48.162 1.00 57.54 436 GLU A C 1
ATOM 2923 O O . GLU A 1 389 ? 35.299 -2.709 48.026 1.00 49.55 436 GLU A O 1
ATOM 2925 N N . LYS A 1 390 ? 36.725 -4.343 48.639 1.00 53.42 437 LYS A N 1
ATOM 2926 C CA . LYS A 1 390 ? 35.641 -5.233 49.046 1.00 60.19 437 LYS A CA 1
ATOM 2927 C C . LYS A 1 390 ? 34.886 -4.665 50.243 1.00 64.31 437 LYS A C 1
ATOM 2928 O O . LYS A 1 390 ? 33.652 -4.584 50.229 1.00 66.62 437 LYS A O 1
ATOM 2930 N N . ALA A 1 391 ? 35.616 -4.246 51.284 1.00 52.00 438 ALA A N 1
ATOM 2931 C CA . ALA A 1 391 ? 34.976 -3.682 52.471 1.00 57.95 438 ALA A CA 1
ATOM 2932 C C . ALA A 1 391 ? 34.108 -2.481 52.123 1.00 62.27 438 ALA A C 1
ATOM 2933 O O . ALA A 1 391 ? 32.990 -2.343 52.634 1.00 68.94 438 ALA A O 1
ATOM 2935 N N . LEU A 1 392 ? 34.607 -1.602 51.252 1.00 66.06 439 LEU A N 1
ATOM 2936 C CA . LEU A 1 392 ? 33.841 -0.417 50.881 1.00 66.38 439 LEU A CA 1
ATOM 2937 C C . LEU A 1 392 ? 32.593 -0.790 50.091 1.00 61.25 439 LEU A C 1
ATOM 2938 O O . LEU A 1 392 ? 31.546 -0.147 50.239 1.00 75.07 439 LEU A O 1
ATOM 2943 N N . GLN A 1 393 ? 32.681 -1.826 49.252 1.00 60.82 440 GLN A N 1
ATOM 2944 C CA . GLN A 1 393 ? 31.504 -2.295 48.525 1.00 65.44 440 GLN A CA 1
ATOM 2945 C C . GLN A 1 393 ? 30.410 -2.736 49.486 1.00 68.15 440 GLN A C 1
ATOM 2946 O O . GLN A 1 393 ? 29.235 -2.391 49.308 1.00 79.82 440 GLN A O 1
ATOM 2952 N N . GLU A 1 394 ? 30.783 -3.498 50.519 1.00 61.79 441 GLU A N 1
ATOM 2953 C CA . GLU A 1 394 ? 29.813 -3.945 51.515 1.00 68.14 441 GLU A CA 1
ATOM 2954 C C . GLU A 1 394 ? 29.233 -2.769 52.287 1.00 63.23 441 GLU A C 1
ATOM 2955 O O . GLU A 1 394 ? 28.014 -2.677 52.474 1.00 74.63 441 GLU A O 1
ATOM 2961 N N . TYR A 1 395 ? 30.100 -1.864 52.751 1.00 59.96 442 TYR A N 1
ATOM 2962 C CA . TYR A 1 395 ? 29.648 -0.672 53.460 1.00 69.74 442 TYR A CA 1
ATOM 2963 C C . TYR A 1 395 ? 28.618 0.088 52.638 1.00 59.94 442 TYR A C 1
ATOM 2964 O O . TYR A 1 395 ? 27.576 0.508 53.154 1.00 68.72 442 TYR A O 1
ATOM 2973 N N . ARG A 1 396 ? 28.893 0.248 51.343 1.00 56.08 443 ARG A N 1
ATOM 2974 C CA . ARG A 1 396 ? 27.985 0.964 50.457 1.00 60.85 443 ARG A CA 1
ATOM 2975 C C . ARG A 1 396 ? 26.625 0.280 50.387 1.00 69.79 443 ARG A C 1
ATOM 2976 O O . ARG A 1 396 ? 25.586 0.951 50.330 1.00 61.48 443 ARG A O 1
ATOM 2984 N N . LYS A 1 397 ? 26.611 -1.057 50.409 1.00 68.91 444 LYS A N 1
ATOM 2985 C CA . LYS A 1 397 ? 25.349 -1.789 50.393 1.00 67.15 444 LYS A CA 1
ATOM 2986 C C . LYS A 1 397 ? 24.528 -1.519 51.648 1.00 71.04 444 LYS A C 1
ATOM 2987 O O . LYS A 1 397 ? 23.293 -1.515 51.592 1.00 78.46 444 LYS A O 1
ATOM 2989 N N . LYS A 1 398 ? 25.193 -1.266 52.780 1.00 79.80 445 LYS A N 1
ATOM 2990 C CA . LYS A 1 398 ? 24.490 -1.124 54.051 1.00 89.95 445 LYS A CA 1
ATOM 2991 C C . LYS A 1 398 ? 23.621 0.129 54.110 1.00 95.97 445 LYS A C 1
ATOM 2992 O O . LYS A 1 398 ? 22.724 0.200 54.959 1.00 108.04 445 LYS A O 1
ATOM 2998 N N . HIS A 1 399 ? 23.858 1.109 53.240 1.00 92.66 446 HIS A N 1
ATOM 2999 C CA . HIS A 1 399 ? 22.937 2.234 53.082 1.00 105.75 446 HIS A CA 1
ATOM 3000 C C . HIS A 1 399 ? 22.826 2.628 51.608 1.00 96.39 446 HIS A C 1
ATOM 3001 O O . HIS A 1 399 ? 21.741 2.587 51.025 1.00 70.69 446 HIS A O 1
#

Foldseek 3Di:
DDDPVVLVVLLVLLLVVLLVVLLVLLVLLLVLLVVLVVLVVVLVVLVVVLVVLLVQLVVLLVLLVVLVVVLVVVPDDQDPVLQVLLVVLLVVLLVVQLVCCVVPNHPCSVVLSVLSSVVSVVDGLSCLQLVVLLSVVLVVLSVVLVVLCVLQVQLQVQLVVLSVVLCVDCSSPDDCLSVDDPDTHDDDPPVVVVLVVNLVSLVVSLVSLDDVVVLSVVSVVHSSSSVVCSVVRDSSVVSNVDDCCVGDVVSNVSSVSSVVSSVSSVVSSVVSVVSSVVSVVSSVVSSVSSVVSNLSSVLSVVSVVLPVDPPDRQKRWDDKAACVRPVVHDHFWIWIWIQGSNDDIDIDIDGPVCCPPHPCNSVRVSVRRSVVVSVVD